Protein 3VIU (pdb70)

Nearest PDB structures (foldseek):
  3viu-assembly1_A  TM=1.001E+00  e=0.000E+00  Thermus thermophilus HB8
  2hs0-assembly1_A  TM=8.792E-01  e=9.821E-55  Thermotoga maritima
  2hru-assembly1_A  TM=8.783E-01  e=1.310E-54  Thermotoga maritima
  2hry-assembly1_A  TM=8.748E-01  e=1.241E-53  Thermotoga maritima
  2hs3-assembly1_A  TM=8.402E-01  e=7.885E-52  Thermotoga maritima

Organism: Thermus thermophilus (strain ATCC 27634 / DSM 579 / HB8) (NCBI:txid300852)

Foldseek 3Di:
DVVLVVLPHDPVQQVVLCVQFVHHADPLQSLLQNLLPCQQAVQAQPVQLVLFDFDFPFWPFFPQFLWTKGHFDPQKIKTAFKEWQWVVCLVFVQQSLLQLVQSRCQSSQAFHWAEKAKEWEEAALVDPVRLVNVLRNLNNNLVQCQLLQHAHQYYAYDHHHLCHQIIIIMMTMTMDGSVLDAGLEADAWWFKKKWFDAFEQAPCREDNNSSNLLLLSNVCSVVVFFRHGFFFQQPPSCGQLSSLVVHQFEKEFELVQGGHDDDDDDSSRRGGGHGTMITITDPPRPVVSQVSSVVSVIGMDGGMHTHRHQWYWYHYPHDTNDIGGSCSSNNGHHDDDAADADVVLQVQAPPDQDADDDDPLVLLLVLLLRLNNFDCVLSSVSTDNQDDDFWHWDPFAALWTWIDGPPAQKIKTKYFDFDLLQQQNQVLQRLVGALSRQLRQLFFQWHWRAKEKEWEKAACPHNNGVVSSSSNSNSSNVLCVLQVHGHRYYYHHYNSDDPPRMRRTDMIMTMTMDGNVLTAGADDDWQWFKKKWAALFAADASAPSSCVRVVDHGYHHADDDSNLSNLLSVLSNVCRVVPQFRYKFFAAGQGDQNRQLVCPSHQKEWAFEHADDGCRRRGHGHPSMMMTTGHPVSVVVSVVSCVVSVIDMGGTGIIGDQKHWYHYPVGIRIDGNVSSNVSRHPNVNVSNVD

CATH classification: 3.90.650.10 (+3 more: 3.30.1330.10, 3.30.1330.10, 3.90.650.10)

Sequence (690 aa):
EALAKEIGIPEGEYREIVQRLGREPNRVELLLFKVWSEHCAYKNSRPLLKALPKEGEAVLQGPGENAGVVRVGEGWAVAFKIESHNHPSAVEPFQGAATGVGGILRDISGARPIALLDSLRFGPPEEARSRYLLKGVVSGIAFYGNAIGVPTVGGDLYFHEGYRENPLVNACLGLLREEHLKRSRASLGRPIYYAGAKTGRDGIVGDPFLGKLLEATLEAIELDLVEGVQDGAAGLTSSLSELAHKSGLGVELHLDLVPTREEGTPEELLLSESQERVLVPKEGKEKALEEVFGRWGLDCVPVARTIPERVFRVLFRGEVVAEVPTEALAEAPTYVRVGREDPEVRRLRETPIPPLEADPQEVLRRLLASPNLASREAVYERYDHQVGTRTALLPGKGDAAVLWIKGTRLGVAAKVDQNPRYSRLHPRLGAHALAEACRNVSVVGAKPLAYTDGLNLGSPETPEGYHELAETIAGLKEASEALGVPVVSGNVSLYNESGGKRIPPTAVGVVGVLEVDKRAEGFRRPGEVLLLIGEERGELGASEVLYLLTGKEFGHPPRLDLGREKAVQEAIRDLIQRGLTRTAHDVAEGGLLLALAETFPYGVGATVEVREEGLEALFGEAPSRVLFTVEKTRLQEATLLLEERGLPYRVLGETGGKSLTVLTPGGVLEWSLEELLSAWKAPLREVLDG

Secondary structure (DSSP, 8-state):
-HHHHHHT--HHHHHHHHHHHTS---HHHHHHHH---HHHH-TTTHHHHTTS----TTEEE-BTBSSEEEEEETTEEEEE---B-HHHHHH-HHHHHHHHHHHHHHH---PEEEEEEEEEEES-TTSHHHHHHHHHHHHHHHHHHHHHT--EEEEEEEE-GGGSSS-EEE--EEEEEGGG---B---TT-EEEEESSPB-S------HHHHHH--HHHHHHHTT-EEEE---TTHHHHHHHHHHHHTTSEEEEEGGGS-BSS---HHHHHH---S---EEEPTT-HHHHHHHHHHTT--EEEEEEEESSSEEEEEETTEEEEEEEHHHHHS-----------HHHHHHHTSPPPP----HHHHHHHHHTSTTTS--HHHHTT----B-SSEEE--S--SSEEEEETTSSEEEEEEE---HHHHHH-HHHH--HHHHHHHHHHHTT-EEEEEEEEEE-S-SSSHHHHHHHHHHHHHHHHHHHHHT--EEEEEEE---EETTEEPPPB--EEEEEEETTS------STT-EEEEES-S--B-TT-HHHHHHHS---SPPPP--HHHHHHHHHHHHHHHHTTS-S-EEE--TTHHHHHHH--TTT---EEEE-S--SHHHHT-B-SS-EEEEE-GGGHHHHHHHHHHTT--EEEEEEE-SSEEEEEETTEEEEEEHHHHHHHHHHHHHHHH--

Structure (mmCIF, N/CA/C/O backbone):
data_3VIU
#
_entry.id   3VIU
#
_cell.length_a   94.899
_cell.length_b   94.563
_cell.length_c   158.780
_cell.angle_alpha   90.00
_cell.angle_beta   90.00
_cell.angle_gamma   90.00
#
_symmetry.space_group_name_H-M   'C 2 2 21'
#
loop_
_entity.id
_entity.type
_entity.pdbx_description
1 polymer 'Phosphoribosylformylglycinamidine synthase 2'
2 non-polymer "ADENOSINE-5'-DIPHOSPHATE"
3 non-polymer 'PHOSPHATE ION'
4 non-polymer 'MAGNESIUM ION'
5 non-polymer DI(HYDROXYETHYL)ETHER
6 water water
#
loop_
_atom_site.group_PDB
_atom_site.id
_atom_site.type_symbol
_atom_site.label_atom_id
_atom_site.label_alt_id
_atom_site.label_comp_id
_atom_site.label_asym_id
_atom_site.label_entity_id
_atom_site.label_seq_id
_atom_site.pdbx_PDB_ins_code
_atom_site.Cartn_x
_atom_site.Cartn_y
_atom_site.Cartn_z
_atom_site.occupancy
_atom_site.B_iso_or_equiv
_atom_site.auth_seq_id
_atom_site.auth_comp_id
_atom_site.auth_asym_id
_atom_site.auth_atom_id
_atom_site.pdbx_PDB_model_num
ATOM 9 N N . GLU A 1 2 ? 29.000 -37.723 -6.874 1.00 106.04 2 GLU A N 1
ATOM 10 C CA . GLU A 1 2 ? 28.155 -36.715 -6.252 1.00 104.19 2 GLU A CA 1
ATOM 11 C C . GLU A 1 2 ? 27.412 -37.330 -5.074 1.00 103.03 2 GLU A C 1
ATOM 12 O O . GLU A 1 2 ? 26.859 -36.619 -4.234 1.00 103.02 2 GLU A O 1
ATOM 18 N N . ALA A 1 3 ? 27.405 -38.658 -5.022 1.00 101.46 3 ALA A N 1
ATOM 19 C CA . ALA A 1 3 ? 26.731 -39.388 -3.956 1.00 99.91 3 ALA A CA 1
ATOM 20 C C . ALA A 1 3 ? 27.259 -38.979 -2.586 1.00 98.99 3 ALA A C 1
ATOM 21 O O . ALA A 1 3 ? 26.593 -38.255 -1.842 1.00 98.47 3 ALA A O 1
ATOM 23 N N . LEU A 1 4 ? 28.459 -39.448 -2.261 1.00 97.99 4 LEU A N 1
ATOM 24 C CA . LEU A 1 4 ? 29.087 -39.141 -0.981 1.00 96.86 4 LEU A CA 1
ATOM 25 C C . LEU A 1 4 ? 29.202 -37.630 -0.805 1.00 95.74 4 LEU A C 1
ATOM 26 O O . LEU A 1 4 ? 29.141 -37.119 0.314 1.00 96.00 4 LEU A O 1
ATOM 31 N N . ALA A 1 5 ? 29.362 -36.926 -1.922 1.00 93.93 5 ALA A N 1
ATOM 32 C CA . ALA A 1 5 ? 29.492 -35.471 -1.923 1.00 91.84 5 ALA A CA 1
ATOM 33 C C . ALA A 1 5 ? 28.380 -34.789 -1.133 1.00 90.09 5 ALA A C 1
ATOM 34 O O . ALA A 1 5 ? 28.633 -34.102 -0.143 1.00 89.48 5 ALA A O 1
ATOM 36 N N . LYS A 1 6 ? 27.146 -34.977 -1.585 1.00 88.02 6 LYS A N 1
ATOM 37 C CA . LYS A 1 6 ? 25.995 -34.380 -0.926 1.00 85.78 6 LYS A CA 1
ATOM 38 C C . LYS A 1 6 ? 25.621 -35.139 0.344 1.00 84.10 6 LYS A C 1
ATOM 39 O O . LYS A 1 6 ? 24.743 -34.710 1.096 1.00 83.51 6 LYS A O 1
ATOM 45 N N . GLU A 1 7 ? 26.294 -36.264 0.581 1.00 81.80 7 GLU A N 1
ATOM 46 C CA . GLU A 1 7 ? 26.039 -37.072 1.771 1.00 78.93 7 GLU A CA 1
ATOM 47 C C . GLU A 1 7 ? 26.805 -36.523 2.973 1.00 77.16 7 GLU A C 1
ATOM 48 O O . GLU A 1 7 ? 26.444 -36.786 4.123 1.00 76.70 7 GLU A O 1
ATOM 54 N N . ILE A 1 8 ? 27.862 -35.760 2.698 1.00 74.68 8 ILE A N 1
ATOM 55 C CA . ILE A 1 8 ? 28.679 -35.171 3.756 1.00 71.53 8 ILE A CA 1
ATOM 56 C C . ILE A 1 8 ? 28.263 -33.731 4.056 1.00 69.44 8 ILE A C 1
ATOM 57 O O . ILE A 1 8 ? 28.565 -33.202 5.126 1.00 69.10 8 ILE A O 1
ATOM 62 N N . GLY A 1 9 ? 27.572 -33.101 3.107 1.00 66.98 9 GLY A N 1
ATOM 63 C CA . GLY A 1 9 ? 27.121 -31.736 3.312 1.00 63.75 9 GLY A CA 1
ATOM 64 C C . GLY A 1 9 ? 27.498 -30.739 2.231 1.00 61.26 9 GLY A C 1
ATOM 65 O O . GLY A 1 9 ? 27.232 -29.545 2.374 1.00 60.55 9 GLY A O 1
ATOM 66 N N . ILE A 1 10 ? 28.108 -31.215 1.150 1.00 58.95 10 ILE A N 1
ATOM 67 C CA . ILE A 1 10 ? 28.511 -30.326 0.065 1.00 56.86 10 ILE A CA 1
ATOM 68 C C . ILE A 1 10 ? 27.450 -30.178 -1.019 1.00 55.08 10 ILE A C 1
ATOM 69 O O . ILE A 1 10 ? 27.134 -31.130 -1.736 1.00 55.34 10 ILE A O 1
ATOM 74 N N . PRO A 1 11 ? 26.893 -28.964 -1.153 1.00 53.03 11 PRO A N 1
ATOM 75 C CA . PRO A 1 11 ? 25.857 -28.603 -2.126 1.00 51.47 11 PRO A CA 1
ATOM 76 C C . PRO A 1 11 ? 26.195 -29.026 -3.555 1.00 49.64 11 PRO A C 1
ATOM 77 O O . PRO A 1 11 ? 27.352 -28.967 -3.974 1.00 48.20 11 PRO A O 1
ATOM 81 N N . GLU A 1 12 ? 25.175 -29.444 -4.297 1.00 48.29 12 GLU A N 1
ATOM 82 C CA . GLU A 1 12 ? 25.354 -29.878 -5.678 1.00 47.65 12 GLU A CA 1
ATOM 83 C C . GLU A 1 12 ? 26.069 -28.803 -6.488 1.00 46.36 12 GLU A C 1
ATOM 84 O O . GLU A 1 12 ? 27.009 -29.095 -7.233 1.00 45.39 12 GLU A O 1
ATOM 90 N N . GLY A 1 13 ? 25.614 -27.561 -6.338 1.00 44.75 13 GLY A N 1
ATOM 91 C CA . GLY A 1 13 ? 26.219 -26.456 -7.055 1.00 42.11 13 GLY A CA 1
ATOM 92 C C . GLY A 1 13 ? 27.679 -26.295 -6.682 1.00 41.28 13 GLY A C 1
ATOM 93 O O . GLY A 1 13 ? 28.532 -26.108 -7.547 1.00 40.95 13 GLY A O 1
ATOM 94 N N . GLU A 1 14 ? 27.969 -26.375 -5.388 1.00 40.32 14 GLU A N 1
ATOM 95 C CA . GLU A 1 14 ? 29.337 -26.238 -4.907 1.00 40.17 14 GLU A CA 1
ATOM 96 C C . GLU A 1 14 ? 30.220 -27.394 -5.350 1.00 40.08 14 GLU A C 1
ATOM 97 O O . GLU A 1 14 ? 31.396 -27.201 -5.652 1.00 39.89 14 GLU A O 1
ATOM 103 N N . TYR A 1 15 ? 29.652 -28.595 -5.387 1.00 40.87 15 TYR A N 1
ATOM 104 C CA . TYR A 1 15 ? 30.402 -29.774 -5.802 1.00 41.14 15 TYR A CA 1
ATOM 105 C C . TYR A 1 15 ? 30.744 -29.679 -7.279 1.00 41.55 15 TYR A C 1
ATOM 106 O O . TYR A 1 15 ? 31.844 -30.036 -7.696 1.00 41.28 15 TYR A O 1
ATOM 115 N N . ARG A 1 16 ? 29.797 -29.194 -8.070 1.00 42.72 16 ARG A N 1
ATOM 116 C CA . ARG A 1 16 ? 30.022 -29.059 -9.496 1.00 43.38 16 ARG A CA 1
ATOM 117 C C . ARG A 1 16 ? 31.154 -28.069 -9.745 1.00 42.69 16 ARG A C 1
ATOM 118 O O . ARG A 1 16 ? 31.933 -28.226 -10.687 1.00 41.73 16 ARG A O 1
ATOM 126 N N . GLU A 1 17 ? 31.249 -27.052 -8.893 1.00 42.11 17 GLU A N 1
ATOM 127 C CA . GLU A 1 17 ? 32.290 -26.048 -9.045 1.00 43.04 17 GLU A CA 1
ATOM 128 C C . GLU A 1 17 ? 33.652 -26.614 -8.661 1.00 42.20 17 GLU A C 1
ATOM 129 O O . GLU A 1 17 ? 34.679 -26.193 -9.188 1.00 42.13 17 GLU A O 1
ATOM 135 N N . ILE A 1 18 ? 33.654 -27.574 -7.744 1.00 41.10 18 ILE A N 1
ATOM 136 C CA . ILE A 1 18 ? 34.893 -28.197 -7.304 1.00 40.11 18 ILE A CA 1
ATOM 137 C C . ILE A 1 18 ? 35.473 -29.096 -8.389 1.00 40.75 18 ILE A C 1
ATOM 138 O O . ILE A 1 18 ? 36.690 -29.188 -8.533 1.00 40.90 18 ILE A O 1
ATOM 143 N N . VAL A 1 19 ? 34.609 -29.760 -9.154 1.00 40.95 19 VAL A N 1
ATOM 144 C CA . VAL A 1 19 ? 35.090 -30.642 -10.209 1.00 41.52 19 VAL A CA 1
ATOM 145 C C . VAL A 1 19 ? 35.649 -29.819 -11.365 1.00 43.81 19 VAL A C 1
ATOM 146 O O . VAL A 1 19 ? 36.527 -30.282 -12.097 1.00 44.24 19 VAL A O 1
ATOM 150 N N . GLN A 1 20 ? 35.152 -28.596 -11.523 1.00 45.04 20 GLN A N 1
ATOM 151 C CA . GLN A 1 20 ? 35.633 -27.736 -12.595 1.00 48.07 20 GLN A CA 1
ATOM 152 C C . GLN A 1 20 ? 36.867 -26.934 -12.181 1.00 48.49 20 GLN A C 1
ATOM 153 O O . GLN A 1 20 ? 37.505 -26.292 -13.010 1.00 49.76 20 GLN A O 1
ATOM 159 N N . ARG A 1 21 ? 37.207 -26.975 -10.897 1.00 48.41 21 ARG A N 1
ATOM 160 C CA . ARG A 1 21 ? 38.391 -26.278 -10.404 1.00 48.12 21 ARG A CA 1
ATOM 161 C C . ARG A 1 21 ? 39.539 -27.283 -10.381 1.00 47.69 21 ARG A C 1
ATOM 162 O O . ARG A 1 21 ? 40.708 -26.902 -10.421 1.00 48.30 21 ARG A O 1
ATOM 170 N N . LEU A 1 22 ? 39.196 -28.567 -10.300 1.00 45.70 22 LEU A N 1
ATOM 171 C CA . LEU A 1 22 ? 40.190 -29.636 -10.268 1.00 44.49 22 LEU A CA 1
ATOM 172 C C . LEU A 1 22 ? 40.338 -30.301 -11.633 1.00 44.38 22 LEU A C 1
ATOM 173 O O . LEU A 1 22 ? 41.288 -31.046 -11.864 1.00 44.34 22 LEU A O 1
ATOM 178 N N . GLY A 1 23 ? 39.394 -30.037 -12.532 1.00 44.43 23 GLY A N 1
ATOM 179 C CA . GLY A 1 23 ? 39.445 -30.652 -13.845 1.00 44.60 23 GLY A CA 1
ATOM 180 C C . GLY A 1 23 ? 39.244 -32.151 -13.708 1.00 44.56 23 GLY A C 1
ATOM 181 O O . GLY A 1 23 ? 39.568 -32.922 -14.612 1.00 43.98 23 GLY A O 1
ATOM 182 N N . ARG A 1 24 ? 38.713 -32.553 -12.556 1.00 44.56 24 ARG A N 1
ATOM 183 C CA . ARG A 1 24 ? 38.446 -33.954 -12.242 1.00 44.52 24 ARG A CA 1
ATOM 184 C C . ARG A 1 24 ? 37.669 -34.016 -10.928 1.00 44.77 24 ARG A C 1
ATOM 185 O O . ARG A 1 24 ? 37.484 -32.996 -10.262 1.00 45.51 24 ARG A O 1
ATOM 193 N N . GLU A 1 25 ? 37.216 -35.211 -10.558 1.00 44.11 25 GLU A N 1
ATOM 194 C CA . GLU A 1 25 ? 36.484 -35.390 -9.310 1.00 42.67 25 GLU A CA 1
ATOM 195 C C . GLU A 1 25 ? 37.447 -35.704 -8.173 1.00 39.99 25 GLU A C 1
ATOM 196 O O . GLU A 1 25 ? 38.360 -36.513 -8.323 1.00 39.89 25 GLU A O 1
ATOM 202 N N . PRO A 1 26 ? 37.246 -35.069 -7.013 1.00 37.20 26 PRO A N 1
ATOM 203 C CA . PRO A 1 26 ? 38.102 -35.281 -5.847 1.00 35.35 26 PRO A CA 1
ATOM 204 C C . PRO A 1 26 ? 37.865 -36.653 -5.235 1.00 34.36 26 PRO A C 1
ATOM 205 O O . PRO A 1 26 ? 36.752 -37.169 -5.296 1.00 33.83 26 PRO A O 1
ATOM 209 N N . ASN A 1 27 ? 38.902 -37.247 -4.650 1.00 33.39 27 ASN A N 1
ATOM 210 C CA . ASN A 1 27 ? 38.734 -38.545 -4.009 1.00 32.00 27 ASN A CA 1
ATOM 211 C C . ASN A 1 27 ? 38.025 -38.281 -2.688 1.00 32.10 27 ASN A C 1
ATOM 212 O O . ASN A 1 27 ? 37.636 -37.141 -2.413 1.00 33.31 27 ASN A O 1
ATOM 217 N N . ARG A 1 28 ? 37.849 -39.312 -1.869 1.00 31.28 28 ARG A N 1
ATOM 218 C CA . ARG A 1 28 ? 37.170 -39.134 -0.590 1.00 29.61 28 ARG A CA 1
ATOM 219 C C . ARG A 1 28 ? 37.854 -38.071 0.283 1.00 29.32 28 ARG A C 1
ATOM 220 O O . ARG A 1 28 ? 37.206 -37.141 0.765 1.00 28.18 28 ARG A O 1
ATOM 228 N N . VAL A 1 29 ? 39.162 -38.208 0.481 1.00 28.37 29 VAL A N 1
ATOM 229 C CA . VAL A 1 29 ? 39.912 -37.260 1.300 1.00 27.89 29 VAL A CA 1
ATOM 230 C C . VAL A 1 29 ? 39.738 -35.820 0.818 1.00 28.66 29 VAL A C 1
ATOM 231 O O . VAL A 1 29 ? 39.362 -34.938 1.593 1.00 27.47 29 VAL A O 1
ATOM 235 N N . GLU A 1 30 ? 40.015 -35.589 -0.462 1.00 28.57 30 GLU A N 1
ATOM 236 C CA . GLU A 1 30 ? 39.883 -34.260 -1.043 1.00 30.15 30 GLU A CA 1
ATOM 237 C C . GLU A 1 30 ? 38.476 -33.696 -0.833 1.00 30.18 30 GLU A C 1
ATOM 238 O O . GLU A 1 30 ? 38.305 -32.498 -0.578 1.00 29.73 30 GLU A O 1
ATOM 244 N N . LEU A 1 31 ? 37.470 -34.562 -0.927 1.00 29.33 31 LEU A N 1
ATOM 245 C CA . LEU A 1 31 ? 36.097 -34.125 -0.736 1.00 29.13 31 LEU A CA 1
ATOM 246 C C . LEU A 1 31 ? 35.946 -33.602 0.690 1.00 28.48 31 LEU A C 1
ATOM 247 O O . LEU A 1 31 ? 35.395 -32.522 0.914 1.00 28.29 31 LEU A O 1
ATOM 252 N N . LEU A 1 32 ? 36.442 -34.376 1.652 1.00 26.40 32 LEU A N 1
ATOM 253 C CA . LEU A 1 32 ? 36.366 -33.993 3.054 1.00 24.74 32 LEU A CA 1
ATOM 254 C C . LEU A 1 32 ? 37.080 -32.664 3.307 1.00 24.71 32 LEU A C 1
ATOM 255 O O . LEU A 1 32 ? 36.653 -31.879 4.153 1.00 24.58 32 LEU A O 1
ATOM 260 N N . LEU A 1 33 ? 38.155 -32.404 2.567 1.00 24.09 33 LEU A N 1
ATOM 261 C CA . LEU A 1 33 ? 38.888 -31.154 2.725 1.00 24.41 33 LEU A CA 1
ATOM 262 C C . LEU A 1 33 ? 38.008 -29.964 2.315 1.00 25.70 33 LEU A C 1
ATOM 263 O O . LEU A 1 33 ? 37.947 -28.945 3.016 1.00 25.79 33 LEU A O 1
ATOM 268 N N . PHE A 1 34 ? 37.328 -30.092 1.179 1.00 25.04 34 PHE A N 1
ATOM 269 C CA . PHE A 1 34 ? 36.463 -29.021 0.708 1.00 27.24 34 PHE A CA 1
ATOM 270 C C . PHE A 1 34 ? 35.278 -28.784 1.636 1.00 28.56 34 PHE A C 1
ATOM 271 O O . PHE A 1 34 ? 34.940 -27.641 1.936 1.00 28.31 34 PHE A O 1
ATOM 279 N N . LYS A 1 35 ? 34.650 -29.862 2.091 1.00 30.77 35 LYS A N 1
ATOM 280 C CA . LYS A 1 35 ? 33.509 -29.733 2.982 1.00 32.50 35 LYS A CA 1
ATOM 281 C C . LYS A 1 35 ? 33.847 -28.771 4.117 1.00 32.32 35 LYS A C 1
ATOM 282 O O . LYS A 1 35 ? 33.036 -27.920 4.480 1.00 33.79 35 LYS A O 1
ATOM 288 N N . VAL A 1 36 ? 35.056 -28.890 4.658 1.00 32.03 36 VAL A N 1
ATOM 289 C CA . VAL A 1 36 ? 35.484 -28.041 5.765 1.00 31.77 36 VAL A CA 1
ATOM 290 C C . VAL A 1 36 ? 36.019 -26.668 5.347 1.00 32.14 36 VAL A C 1
ATOM 291 O O . VAL A 1 36 ? 35.704 -25.660 5.980 1.00 32.67 36 VAL A O 1
ATOM 303 N N . TRP A 1 38 ? 35.257 -25.018 2.693 1.00 28.48 38 TRP A N 1
ATOM 304 C CA . TRP A 1 38 ? 34.198 -24.260 2.042 1.00 26.54 38 TRP A CA 1
ATOM 305 C C . TRP A 1 38 ? 32.988 -23.993 2.937 1.00 25.78 38 TRP A C 1
ATOM 306 O O . TRP A 1 38 ? 31.994 -23.418 2.493 1.00 25.55 38 TRP A O 1
ATOM 317 N N . SER A 1 39 ? 33.072 -24.416 4.195 1.00 24.91 39 SER A N 1
ATOM 318 C CA . SER A 1 39 ? 31.987 -24.196 5.149 1.00 25.64 39 SER A CA 1
ATOM 319 C C . SER A 1 39 ? 31.991 -22.704 5.494 1.00 24.80 39 SER A C 1
ATOM 320 O O . SER A 1 39 ? 33.029 -22.047 5.380 1.00 24.55 39 SER A O 1
ATOM 323 N N . GLU A 1 40 ? 30.851 -22.165 5.916 1.00 21.93 40 GLU A N 1
ATOM 324 C CA . GLU A 1 40 ? 30.794 -20.740 6.232 1.00 22.52 40 GLU A CA 1
ATOM 325 C C . GLU A 1 40 ? 31.848 -20.329 7.252 1.00 21.04 40 GLU A C 1
ATOM 326 O O . GLU A 1 40 ? 32.404 -19.238 7.166 1.00 19.68 40 GLU A O 1
ATOM 332 N N . HIS A 1 41 ? 32.121 -21.209 8.212 1.00 22.51 41 HIS A N 1
ATOM 333 C CA . HIS A 1 41 ? 33.101 -20.924 9.257 1.00 22.79 41 HIS A CA 1
ATOM 334 C C . HIS A 1 41 ? 34.440 -20.494 8.674 1.00 21.54 41 HIS A C 1
ATOM 335 O O . HIS A 1 41 ? 34.998 -19.474 9.072 1.00 21.85 41 HIS A O 1
ATOM 342 N N . CYS A 1 42 ? 34.943 -21.266 7.718 1.00 22.15 42 CYS A N 1
ATOM 343 C CA . CYS A 1 42 ? 36.228 -20.974 7.089 1.00 22.70 42 CYS A CA 1
ATOM 344 C C . CYS A 1 42 ? 36.174 -20.081 5.854 1.00 21.52 42 CYS A C 1
ATOM 345 O O . CYS A 1 42 ? 37.065 -19.264 5.636 1.00 23.02 42 CYS A O 1
ATOM 348 N N . ALA A 1 43 ? 35.128 -20.223 5.053 1.00 19.45 43 ALA A N 1
ATOM 349 C CA . ALA A 1 43 ? 35.029 -19.462 3.815 1.00 19.53 43 ALA A CA 1
ATOM 350 C C . ALA A 1 43 ? 34.315 -18.115 3.857 1.00 19.21 43 ALA A C 1
ATOM 351 O O . ALA A 1 43 ? 34.556 -17.279 2.981 1.00 17.78 43 ALA A O 1
ATOM 353 N N . TYR A 1 44 ? 33.443 -17.896 4.844 1.00 16.58 44 TYR A N 1
ATOM 354 C CA . TYR A 1 44 ? 32.726 -16.624 4.935 1.00 16.49 44 TYR A CA 1
ATOM 355 C C . TYR A 1 44 ? 31.972 -16.353 3.630 1.00 16.55 44 TYR A C 1
ATOM 356 O O . TYR A 1 44 ? 31.935 -15.227 3.146 1.00 18.24 44 TYR A O 1
ATOM 365 N N . LYS A 1 45 ? 31.370 -17.393 3.071 1.00 18.11 45 LYS A N 1
ATOM 366 C CA . LYS A 1 45 ? 30.657 -17.293 1.809 1.00 19.07 45 LYS A CA 1
ATOM 367 C C . LYS A 1 45 ? 29.555 -16.236 1.696 1.00 20.74 45 LYS A C 1
ATOM 368 O O . LYS A 1 45 ? 29.437 -15.578 0.667 1.00 22.93 45 LYS A O 1
ATOM 374 N N . ASN A 1 46 ? 28.761 -16.050 2.741 1.00 20.61 46 ASN A N 1
ATOM 375 C CA . ASN A 1 46 ? 27.688 -15.070 2.672 1.00 20.16 46 ASN A CA 1
ATOM 376 C C . ASN A 1 46 ? 28.022 -13.690 3.214 1.00 19.51 46 ASN A C 1
ATOM 377 O O . ASN A 1 46 ? 27.252 -12.749 3.018 1.00 20.75 46 ASN A O 1
ATOM 382 N N . SER A 1 47 ? 29.168 -13.559 3.872 1.00 18.15 47 SER A N 1
ATOM 383 C CA . SER A 1 47 ? 29.560 -12.282 4.462 1.00 17.75 47 SER A CA 1
ATOM 384 C C . SER A 1 47 ? 30.640 -11.504 3.726 1.00 17.81 47 SER A C 1
ATOM 385 O O . SER A 1 47 ? 30.689 -10.282 3.837 1.00 17.88 47 SER A O 1
ATOM 388 N N . ARG A 1 48 ? 31.504 -12.195 2.984 1.00 17.75 48 ARG A N 1
ATOM 389 C CA . ARG A 1 48 ? 32.577 -11.515 2.261 1.00 19.15 48 ARG A CA 1
ATOM 390 C C . ARG A 1 48 ? 32.110 -10.348 1.392 1.00 18.96 48 ARG A C 1
ATOM 391 O O . ARG A 1 48 ? 32.616 -9.239 1.527 1.00 20.91 48 ARG A O 1
ATOM 399 N N . PRO A 1 49 ? 31.124 -10.572 0.507 1.00 18.82 49 PRO A N 1
ATOM 400 C CA . PRO A 1 49 ? 30.630 -9.498 -0.361 1.00 18.51 49 PRO A CA 1
ATOM 401 C C . PRO A 1 49 ? 30.252 -8.215 0.383 1.00 20.03 49 PRO A C 1
ATOM 402 O O . PRO A 1 49 ? 30.398 -7.117 -0.154 1.00 20.67 49 PRO A O 1
ATOM 406 N N . LEU A 1 50 ? 29.759 -8.355 1.612 1.00 20.60 50 LEU A N 1
ATOM 407 C CA . LEU A 1 50 ? 29.345 -7.201 2.408 1.00 20.12 50 LEU A CA 1
ATOM 408 C C . LEU A 1 50 ? 30.488 -6.571 3.195 1.00 20.38 50 LEU A C 1
ATOM 409 O O . LEU A 1 50 ? 30.509 -5.356 3.408 1.00 21.25 50 LEU A O 1
ATOM 414 N N . LEU A 1 51 ? 31.438 -7.396 3.627 1.00 21.51 51 LEU A N 1
ATOM 415 C CA . LEU A 1 51 ? 32.572 -6.915 4.418 1.00 22.85 51 LEU A CA 1
ATOM 416 C C . LEU A 1 51 ? 33.543 -6.026 3.639 1.00 24.25 51 LEU A C 1
ATOM 417 O O . LEU A 1 51 ? 34.362 -5.326 4.231 1.00 23.64 51 LEU A O 1
ATOM 422 N N . LYS A 1 52 ? 33.448 -6.049 2.314 1.00 26.44 52 LYS A N 1
ATOM 423 C CA . LYS A 1 52 ? 34.321 -5.226 1.488 1.00 28.40 52 LYS A CA 1
ATOM 424 C C . LYS A 1 52 ? 34.055 -3.744 1.744 1.00 28.60 52 LYS A C 1
ATOM 425 O O . LYS A 1 52 ? 34.922 -2.905 1.522 1.00 29.37 52 LYS A O 1
ATOM 431 N N . ALA A 1 53 ? 32.859 -3.435 2.233 1.00 27.46 53 ALA A N 1
ATOM 432 C CA . ALA A 1 53 ? 32.460 -2.060 2.507 1.00 26.47 53 ALA A CA 1
ATOM 433 C C . ALA A 1 53 ? 33.123 -1.389 3.708 1.00 26.06 53 ALA A C 1
ATOM 434 O O . ALA A 1 53 ? 33.156 -0.161 3.780 1.00 26.94 53 ALA A O 1
ATOM 436 N N . LEU A 1 54 ? 33.643 -2.174 4.648 1.00 23.74 54 LEU A N 1
ATOM 437 C CA . LEU A 1 54 ? 34.278 -1.605 5.837 1.00 23.02 54 LEU A CA 1
ATOM 438 C C . LEU A 1 54 ? 35.608 -0.905 5.556 1.00 22.45 54 LEU A C 1
ATOM 439 O O . LEU A 1 54 ? 36.535 -1.509 5.030 1.00 24.61 54 LEU A O 1
ATOM 444 N N . PRO A 1 55 ? 35.711 0.392 5.898 1.00 22.34 55 PRO A N 1
ATOM 445 C CA . PRO A 1 55 ? 36.921 1.207 5.698 1.00 21.12 55 PRO A CA 1
ATOM 446 C C . PRO A 1 55 ? 38.131 0.606 6.434 1.00 21.44 55 PRO A C 1
ATOM 447 O O . PRO A 1 55 ? 38.014 0.248 7.598 1.00 19.10 55 PRO A O 1
ATOM 451 N N . LYS A 1 56 ? 39.285 0.523 5.766 1.00 23.03 56 LYS A N 1
ATOM 452 C CA . LYS A 1 56 ? 40.484 -0.065 6.374 1.00 26.06 56 LYS A CA 1
ATOM 453 C C . LYS A 1 56 ? 41.666 0.886 6.590 1.00 25.73 56 LYS A C 1
ATOM 454 O O . LYS A 1 56 ? 42.571 0.572 7.357 1.00 25.38 56 LYS A O 1
ATOM 460 N N . GLU A 1 57 ? 41.671 2.027 5.909 1.00 26.90 57 GLU A N 1
ATOM 461 C CA . GLU A 1 57 ? 42.774 2.981 6.028 1.00 28.22 57 GLU A CA 1
ATOM 462 C C . GLU A 1 57 ? 42.809 3.729 7.358 1.00 27.08 57 GLU A C 1
ATOM 463 O O . GLU A 1 57 ? 41.772 4.109 7.899 1.00 25.84 57 GLU A O 1
ATOM 469 N N . GLY A 1 58 ? 44.019 3.941 7.870 1.00 27.35 58 GLY A N 1
ATOM 470 C CA . GLY A 1 58 ? 44.205 4.641 9.132 1.00 25.75 58 GLY A CA 1
ATOM 471 C C . GLY A 1 58 ? 45.677 4.887 9.409 1.00 24.66 58 GLY A C 1
ATOM 472 O O . GLY A 1 58 ? 46.513 4.046 9.090 1.00 24.42 58 GLY A O 1
ATOM 473 N N . GLU A 1 59 ? 45.993 6.031 10.010 1.00 25.63 59 GLU A N 1
ATOM 474 C CA . GLU A 1 59 ? 47.376 6.403 10.311 1.00 27.04 59 GLU A CA 1
ATOM 475 C C . GLU A 1 59 ? 48.152 5.353 11.104 1.00 25.57 59 GLU A C 1
ATOM 476 O O . GLU A 1 59 ? 49.319 5.086 10.817 1.00 26.96 59 GLU A O 1
ATOM 482 N N . ALA A 1 60 ? 47.507 4.756 12.097 1.00 23.32 60 ALA A N 1
ATOM 483 C CA . ALA A 1 60 ? 48.168 3.769 12.943 1.00 20.35 60 ALA A CA 1
ATOM 484 C C . ALA A 1 60 ? 48.125 2.320 12.481 1.00 18.80 60 ALA A C 1
ATOM 485 O O . ALA A 1 60 ? 48.661 1.449 13.162 1.00 20.29 60 ALA A O 1
ATOM 487 N N . VAL A 1 61 ? 47.503 2.043 11.341 1.00 17.45 61 VAL A N 1
ATOM 488 C CA . VAL A 1 61 ? 47.414 0.659 10.872 1.00 15.47 61 VAL A CA 1
ATOM 489 C C . VAL A 1 61 ? 48.724 0.125 10.308 1.00 16.81 61 VAL A C 1
ATOM 490 O O . VAL A 1 61 ? 49.330 0.740 9.436 1.00 16.85 61 VAL A O 1
ATOM 494 N N . LEU A 1 62 ? 49.161 -1.025 10.812 1.00 18.21 62 LEU A N 1
ATOM 495 C CA . LEU A 1 62 ? 50.393 -1.651 10.329 1.00 19.84 62 LEU A CA 1
ATOM 496 C C . LEU A 1 62 ? 50.016 -2.930 9.603 1.00 21.29 62 LEU A C 1
ATOM 497 O O . LEU A 1 62 ? 50.726 -3.377 8.702 1.00 20.24 62 LEU A O 1
ATOM 502 N N . GLN A 1 63 ? 48.884 -3.503 10.012 1.00 23.65 63 GLN A N 1
ATOM 503 C CA . GLN A 1 63 ? 48.365 -4.742 9.441 1.00 24.50 63 GLN A CA 1
ATOM 504 C C . GLN A 1 63 ? 46.851 -4.807 9.608 1.00 24.49 63 GLN A C 1
ATOM 505 O O . GLN A 1 63 ? 46.346 -4.752 10.729 1.00 23.25 63 GLN A O 1
ATOM 511 N N . GLY A 1 64 ? 46.134 -4.924 8.493 1.00 25.14 64 GLY A N 1
ATOM 512 C CA . GLY A 1 64 ? 44.684 -5.000 8.538 1.00 24.87 64 GLY A CA 1
ATOM 513 C C . GLY A 1 64 ? 44.169 -6.408 8.281 1.00 26.37 64 GLY A C 1
ATOM 514 O O . GLY A 1 64 ? 44.915 -7.376 8.447 1.00 27.59 64 GLY A O 1
ATOM 515 N N . PRO A 1 65 ? 42.895 -6.564 7.878 1.00 26.48 65 PRO A N 1
ATOM 516 C CA . PRO A 1 65 ? 42.342 -7.894 7.615 1.00 27.10 65 PRO A CA 1
ATOM 517 C C . PRO A 1 65 ? 43.185 -8.653 6.594 1.00 27.99 65 PRO A C 1
ATOM 518 O O . PRO A 1 65 ? 43.656 -8.076 5.613 1.00 28.92 65 PRO A O 1
ATOM 522 N N . GLY A 1 66 ? 43.368 -9.947 6.830 1.00 29.24 66 GLY A N 1
ATOM 523 C CA . GLY A 1 66 ? 44.159 -10.763 5.930 1.00 29.70 66 GLY A CA 1
ATOM 524 C C . GLY A 1 66 ? 45.076 -11.678 6.717 1.00 29.26 66 GLY A C 1
ATOM 525 O O . GLY A 1 66 ? 45.310 -12.827 6.345 1.00 30.10 66 GLY A O 1
ATOM 526 N N . GLU A 1 67 ? 45.594 -11.159 7.821 1.00 28.84 67 GLU A N 1
ATOM 527 C CA . GLU A 1 67 ? 46.480 -11.922 8.681 1.00 27.73 67 GLU A CA 1
ATOM 528 C C . GLU A 1 67 ? 45.735 -12.390 9.923 1.00 27.12 67 GLU A C 1
ATOM 529 O O . GLU A 1 67 ? 44.612 -11.958 10.179 1.00 27.57 67 GLU A O 1
ATOM 535 N N . ASN A 1 68 ? 46.362 -13.268 10.695 1.00 26.06 68 ASN A N 1
ATOM 536 C CA . ASN A 1 68 ? 45.740 -13.809 11.900 1.00 25.75 68 ASN A CA 1
ATOM 537 C C . ASN A 1 68 ? 45.213 -12.779 12.899 1.00 23.91 68 ASN A C 1
ATOM 538 O O . ASN A 1 68 ? 44.433 -13.121 13.785 1.00 25.03 68 ASN A O 1
ATOM 543 N N . ALA A 1 69 ? 45.644 -11.529 12.769 1.00 21.02 69 ALA A N 1
ATOM 544 C CA . ALA A 1 69 ? 45.176 -10.474 13.657 1.00 18.82 69 ALA A CA 1
ATOM 545 C C . ALA A 1 69 ? 45.521 -9.105 13.095 1.00 19.38 69 ALA A C 1
ATOM 546 O O . ALA A 1 69 ? 46.338 -8.992 12.175 1.00 19.08 69 ALA A O 1
ATOM 548 N N . GLY A 1 70 ? 44.879 -8.073 13.646 1.00 17.79 70 GLY A N 1
ATOM 549 C CA . GLY A 1 70 ? 45.133 -6.711 13.223 1.00 16.67 70 GLY A CA 1
ATOM 550 C C . GLY A 1 70 ? 46.206 -6.110 14.114 1.00 17.98 70 GLY A C 1
ATOM 551 O O . GLY A 1 70 ? 46.292 -6.433 15.297 1.00 19.13 70 GLY A O 1
ATOM 552 N N . VAL A 1 71 ? 47.039 -5.244 13.549 1.00 17.38 71 VAL A N 1
ATOM 553 C CA . VAL A 1 71 ? 48.107 -4.622 14.312 1.00 15.91 71 VAL A CA 1
ATOM 554 C C . VAL A 1 71 ? 48.134 -3.131 14.058 1.00 16.25 71 VAL A C 1
ATOM 555 O O . VAL A 1 71 ? 48.039 -2.687 12.919 1.00 17.73 71 VAL A O 1
ATOM 559 N N . VAL A 1 72 ? 48.259 -2.361 15.130 1.00 16.02 72 VAL A N 1
ATOM 560 C CA . VAL A 1 72 ? 48.318 -0.913 15.023 1.00 15.46 72 VAL A CA 1
ATOM 561 C C . VAL A 1 72 ? 49.544 -0.413 15.768 1.00 16.60 72 VAL A C 1
ATOM 562 O O . VAL A 1 72 ? 50.043 -1.072 16.683 1.00 16.15 72 VAL A O 1
ATOM 566 N N . ARG A 1 73 ? 50.027 0.753 15.361 1.00 17.30 73 ARG A N 1
ATOM 567 C CA . ARG A 1 73 ? 51.192 1.374 15.979 1.00 19.05 73 ARG A CA 1
ATOM 568 C C . ARG A 1 73 ? 50.736 2.128 17.226 1.00 19.56 73 ARG A C 1
ATOM 569 O O . ARG A 1 73 ? 49.712 2.812 17.191 1.00 19.80 73 ARG A O 1
ATOM 577 N N . VAL A 1 74 ? 51.479 2.003 18.324 1.00 18.99 74 VAL A N 1
ATOM 578 C CA . VAL A 1 74 ? 51.106 2.700 19.549 1.00 19.86 74 VAL A CA 1
ATOM 579 C C . VAL A 1 74 ? 52.182 3.685 19.996 1.00 21.75 74 VAL A C 1
ATOM 580 O O . VAL A 1 74 ? 51.991 4.428 20.962 1.00 22.63 74 VAL A O 1
ATOM 584 N N . GLY A 1 75 ? 53.315 3.692 19.299 1.00 22.20 75 GLY A N 1
ATOM 585 C CA . GLY A 1 75 ? 54.370 4.632 19.641 1.00 23.54 75 GLY A CA 1
ATOM 586 C C . GLY A 1 75 ? 55.625 4.115 20.317 1.00 25.06 75 GLY A C 1
ATOM 587 O O . GLY A 1 75 ? 55.682 2.978 20.792 1.00 25.48 75 GLY A O 1
ATOM 588 N N . GLU A 1 76 ? 56.637 4.979 20.359 1.00 25.76 76 GLU A N 1
ATOM 589 C CA . GLU A 1 76 ? 57.922 4.665 20.958 1.00 26.59 76 GLU A CA 1
ATOM 590 C C . GLU A 1 76 ? 58.436 3.292 20.520 1.00 26.55 76 GLU A C 1
ATOM 591 O O . GLU A 1 76 ? 59.118 2.589 21.269 1.00 25.03 76 GLU A O 1
ATOM 597 N N . GLY A 1 77 ? 58.103 2.921 19.289 1.00 25.50 77 GLY A N 1
ATOM 598 C CA . GLY A 1 77 ? 58.557 1.651 18.757 1.00 25.20 77 GLY A CA 1
ATOM 599 C C . GLY A 1 77 ? 57.666 0.460 19.041 1.00 25.22 77 GLY A C 1
ATOM 600 O O . GLY A 1 77 ? 57.938 -0.634 18.545 1.00 27.41 77 GLY A O 1
ATOM 601 N N . TRP A 1 78 ? 56.612 0.648 19.832 1.00 22.62 78 TRP A N 1
ATOM 602 C CA . TRP A 1 78 ? 55.717 -0.463 20.139 1.00 21.84 78 TRP A CA 1
ATOM 603 C C . TRP A 1 78 ? 54.496 -0.544 19.237 1.00 21.97 78 TRP A C 1
ATOM 604 O O . TRP A 1 78 ? 54.035 0.457 18.692 1.00 22.55 78 TRP A O 1
ATOM 615 N N . ALA A 1 79 ? 53.976 -1.757 19.095 1.00 23.54 79 ALA A N 1
ATOM 616 C CA . ALA A 1 79 ? 52.790 -2.017 18.284 1.00 21.93 79 ALA A CA 1
ATOM 617 C C . ALA A 1 79 ? 51.874 -2.922 19.100 1.00 21.11 79 ALA A C 1
ATOM 618 O O . ALA A 1 79 ? 52.307 -3.543 20.077 1.00 21.21 79 ALA A O 1
ATOM 620 N N . VAL A 1 80 ? 50.607 -2.990 18.709 1.00 19.17 80 VAL A N 1
ATOM 621 C CA . VAL A 1 80 ? 49.650 -3.829 19.407 1.00 15.53 80 VAL A CA 1
ATOM 622 C C . VAL A 1 80 ? 48.815 -4.640 18.425 1.00 15.25 80 VAL A C 1
ATOM 623 O O . VAL A 1 80 ? 48.228 -4.097 17.486 1.00 14.62 80 VAL A O 1
ATOM 627 N N . ALA A 1 81 ? 48.786 -5.948 18.641 1.00 11.68 81 ALA A N 1
ATOM 628 C CA . ALA A 1 81 ? 48.007 -6.829 17.799 1.00 12.14 81 ALA A CA 1
ATOM 629 C C . ALA A 1 81 ? 46.767 -7.200 18.591 1.00 12.92 81 ALA A C 1
ATOM 630 O O . ALA A 1 81 ? 46.824 -7.347 19.811 1.00 14.97 81 ALA A O 1
ATOM 632 N N . PHE A 1 82 ? 45.636 -7.325 17.912 1.00 12.59 82 PHE A N 1
ATOM 633 C CA . PHE A 1 82 ? 44.422 -7.724 18.593 1.00 13.39 82 PHE A CA 1
ATOM 634 C C . PHE A 1 82 ? 43.395 -8.253 17.617 1.00 14.73 82 PHE A C 1
ATOM 635 O O . PHE A 1 82 ? 43.489 -8.039 16.410 1.00 13.09 82 PHE A O 1
ATOM 643 N N . LYS A 1 83 ? 42.415 -8.961 18.159 1.00 16.82 83 LYS A N 1
ATOM 644 C CA . LYS A 1 83 ? 41.365 -9.550 17.353 1.00 19.77 83 LYS A CA 1
ATOM 645 C C . LYS A 1 83 ? 40.340 -10.194 18.274 1.00 20.90 83 LYS A C 1
ATOM 646 O O . LYS A 1 83 ? 40.626 -10.476 19.442 1.00 21.39 83 LYS A O 1
ATOM 652 N N . ILE A 1 84 ? 39.146 -10.420 17.743 1.00 20.35 84 ILE A N 1
ATOM 653 C CA . ILE A 1 84 ? 38.084 -11.049 18.509 1.00 20.70 84 ILE A CA 1
ATOM 654 C C . ILE A 1 84 ? 37.578 -12.239 17.699 1.00 20.88 84 ILE A C 1
ATOM 655 O O . ILE A 1 84 ? 37.467 -12.167 16.474 1.00 22.34 84 ILE A O 1
ATOM 660 N N . GLU A 1 85 ? 37.310 -13.341 18.390 1.00 21.07 85 GLU A N 1
ATOM 661 C CA . GLU A 1 85 ? 36.842 -14.585 17.776 1.00 21.74 85 GLU A CA 1
ATOM 662 C C . GLU A 1 85 ? 35.583 -15.011 18.503 1.00 19.62 85 GLU A C 1
ATOM 663 O O . GLU A 1 85 ? 35.211 -14.417 19.503 1.00 22.06 85 GLU A O 1
ATOM 669 N N . SER A 1 86 ? 34.950 -16.067 18.013 1.00 20.44 86 SER A N 1
ATOM 670 C CA . SER A 1 86 ? 33.756 -16.602 18.652 1.00 19.98 86 SER A CA 1
ATOM 671 C C . SER A 1 86 ? 33.866 -18.133 18.776 1.00 21.33 86 SER A C 1
ATOM 672 O O . SER A 1 86 ? 34.567 -18.783 17.994 1.00 22.17 86 SER A O 1
ATOM 675 N N . HIS A 1 87 ? 33.194 -18.694 19.779 1.00 22.08 87 HIS A N 1
ATOM 676 C CA . HIS A 1 87 ? 33.165 -20.140 20.003 1.00 24.53 87 HIS A CA 1
ATOM 677 C C . HIS A 1 87 ? 31.773 -20.432 20.539 1.00 24.18 87 HIS A C 1
ATOM 678 O O . HIS A 1 87 ? 31.603 -21.069 21.584 1.00 23.81 87 HIS A O 1
ATOM 685 N N . ASN A 1 88 ? 30.779 -19.959 19.796 1.00 22.83 88 ASN A N 1
ATOM 686 C CA . ASN A 1 88 ? 29.387 -20.105 20.175 1.00 22.56 88 ASN A CA 1
ATOM 687 C C . ASN A 1 88 ? 28.867 -21.528 20.276 1.00 24.20 88 ASN A C 1
ATOM 688 O O . ASN A 1 88 ? 28.640 -22.025 21.381 1.00 25.32 88 ASN A O 1
ATOM 693 N N . HIS A 1 89 ? 28.675 -22.181 19.134 1.00 25.94 89 HIS A N 1
ATOM 694 C CA . HIS A 1 89 ? 28.144 -23.544 19.111 1.00 27.07 89 HIS A CA 1
ATOM 695 C C . HIS A 1 89 ? 28.857 -24.495 20.072 1.00 26.94 89 HIS A C 1
ATOM 696 O O . HIS A 1 89 ? 28.216 -25.248 20.801 1.00 26.26 89 HIS A O 1
ATOM 703 N N . PRO A 1 90 ? 30.195 -24.468 20.100 1.00 26.54 90 PRO A N 1
ATOM 704 C CA . PRO A 1 90 ? 30.888 -25.373 21.021 1.00 26.43 90 PRO A CA 1
ATOM 705 C C . PRO A 1 90 ? 30.648 -25.040 22.497 1.00 24.98 90 PRO A C 1
ATOM 706 O O . PRO A 1 90 ? 30.584 -25.941 23.336 1.00 25.31 90 PRO A O 1
ATOM 710 N N . SER A 1 91 ? 30.514 -23.757 22.820 1.00 23.14 91 SER A N 1
ATOM 711 C CA . SER A 1 91 ? 30.273 -23.375 24.211 1.00 21.32 91 SER A CA 1
ATOM 712 C C . SER A 1 91 ? 28.881 -23.819 24.621 1.00 20.26 91 SER A C 1
ATOM 713 O O . SER A 1 91 ? 28.620 -24.102 25.792 1.00 20.38 91 SER A O 1
ATOM 716 N N . ALA A 1 92 ? 27.995 -23.885 23.638 1.00 17.57 92 ALA A N 1
ATOM 717 C CA . ALA A 1 92 ? 26.632 -24.322 23.862 1.00 18.11 92 ALA A CA 1
ATOM 718 C C . ALA A 1 92 ? 26.574 -25.813 24.243 1.00 18.44 92 ALA A C 1
ATOM 719 O O . ALA A 1 92 ? 25.799 -26.203 25.119 1.00 18.26 92 ALA A O 1
ATOM 721 N N . VAL A 1 93 ? 27.391 -26.645 23.597 1.00 18.95 93 VAL A N 1
ATOM 722 C CA . VAL A 1 93 ? 27.358 -28.079 23.888 1.00 20.53 93 VAL A CA 1
ATOM 723 C C . VAL A 1 93 ? 28.106 -28.425 25.170 1.00 20.09 93 VAL A C 1
ATOM 724 O O . VAL A 1 93 ? 27.765 -29.390 25.854 1.00 22.26 93 VAL A O 1
ATOM 728 N N . GLU A 1 94 ? 29.116 -27.629 25.492 1.00 19.02 94 GLU A N 1
ATOM 729 C CA . GLU A 1 94 ? 29.911 -27.835 26.693 1.00 18.78 94 GLU A CA 1
ATOM 730 C C . GLU A 1 94 ? 30.592 -26.499 26.965 1.00 16.76 94 GLU A C 1
ATOM 731 O O . GLU A 1 94 ? 31.652 -26.209 26.424 1.00 14.85 94 GLU A O 1
ATOM 737 N N . PRO A 1 95 ? 29.974 -25.668 27.818 1.00 17.19 95 PRO A N 1
ATOM 738 C CA . PRO A 1 95 ? 30.461 -24.337 28.197 1.00 15.88 95 PRO A CA 1
ATOM 739 C C . PRO A 1 95 ? 31.881 -24.234 28.720 1.00 16.04 95 PRO A C 1
ATOM 740 O O . PRO A 1 95 ? 32.583 -23.267 28.418 1.00 15.09 95 PRO A O 1
ATOM 744 N N . PHE A 1 96 ? 32.317 -25.219 29.493 1.00 14.77 96 PHE A N 1
ATOM 745 C CA . PHE A 1 96 ? 33.661 -25.153 30.039 1.00 17.57 96 PHE A CA 1
ATOM 746 C C . PHE A 1 96 ? 34.741 -25.285 28.967 1.00 18.46 96 PHE A C 1
ATOM 747 O O . PHE A 1 96 ? 35.615 -24.432 28.858 1.00 21.06 96 PHE A O 1
ATOM 755 N N . GLN A 1 97 ? 34.688 -26.340 28.169 1.00 20.41 97 GLN A N 1
ATOM 756 C CA . GLN A 1 97 ? 35.698 -26.522 27.142 1.00 21.40 97 GLN A CA 1
ATOM 757 C C . GLN A 1 97 ? 35.540 -25.485 26.040 1.00 22.29 97 GLN A C 1
ATOM 758 O O . GLN A 1 97 ? 36.527 -24.974 25.511 1.00 22.61 97 GLN A O 1
ATOM 764 N N . GLY A 1 98 ? 34.297 -25.173 25.695 1.00 21.56 98 GLY A N 1
ATOM 765 C CA . GLY A 1 98 ? 34.057 -24.198 24.650 1.00 22.25 98 GLY A CA 1
ATOM 766 C C . GLY A 1 98 ? 34.747 -22.870 24.916 1.00 22.48 98 GLY A C 1
ATOM 767 O O . GLY A 1 98 ? 35.467 -22.352 24.061 1.00 23.34 98 GLY A O 1
ATOM 768 N N . ALA A 1 99 ? 34.531 -22.320 26.106 1.00 20.89 99 ALA A N 1
ATOM 769 C CA . ALA A 1 99 ? 35.125 -21.042 26.484 1.00 19.70 99 ALA A CA 1
ATOM 770 C C . ALA A 1 99 ? 36.647 -21.108 26.597 1.00 18.81 99 ALA A C 1
ATOM 771 O O . ALA A 1 99 ? 37.356 -20.244 26.081 1.00 18.56 99 ALA A O 1
ATOM 773 N N . ALA A 1 100 ? 37.144 -22.133 27.282 1.00 18.04 100 ALA A N 1
ATOM 774 C CA . ALA A 1 100 ? 38.581 -22.295 27.462 1.00 17.42 100 ALA A CA 1
ATOM 775 C C . ALA A 1 100 ? 39.285 -22.418 26.114 1.00 16.89 100 ALA A C 1
ATOM 776 O O . ALA A 1 100 ? 40.359 -21.856 25.904 1.00 14.90 100 ALA A O 1
ATOM 778 N N . THR A 1 101 ? 38.663 -23.159 25.207 1.00 16.59 101 THR A N 1
ATOM 779 C CA . THR A 1 101 ? 39.209 -23.371 23.885 1.00 16.65 101 THR A CA 1
ATOM 780 C C . THR A 1 101 ? 39.119 -22.097 23.067 1.00 17.13 101 THR A C 1
ATOM 781 O O . THR A 1 101 ? 39.949 -21.844 22.193 1.00 17.32 101 THR A O 1
ATOM 785 N N . GLY A 1 102 ? 38.112 -21.284 23.357 1.00 16.60 102 GLY A N 1
ATOM 786 C CA . GLY A 1 102 ? 37.982 -20.029 22.650 1.00 15.00 102 GLY A CA 1
ATOM 787 C C . GLY A 1 102 ? 39.165 -19.166 23.048 1.00 15.53 102 GLY A C 1
ATOM 788 O O . GLY A 1 102 ? 39.745 -18.471 22.217 1.00 16.15 102 GLY A O 1
ATOM 789 N N . VAL A 1 103 ? 39.540 -19.224 24.324 1.00 15.22 103 VAL A N 1
ATOM 790 C CA . VAL A 1 103 ? 40.664 -18.440 24.817 1.00 15.59 103 VAL A CA 1
ATOM 791 C C . VAL A 1 103 ? 42.001 -18.927 24.245 1.00 15.15 103 VAL A C 1
ATOM 792 O O . VAL A 1 103 ? 42.842 -18.120 23.839 1.00 15.64 103 VAL A O 1
ATOM 796 N N . GLY A 1 104 ? 42.195 -20.242 24.202 1.00 13.99 104 GLY A N 1
ATOM 797 C CA . GLY A 1 104 ? 43.429 -20.777 23.655 1.00 13.37 104 GLY A CA 1
ATOM 798 C C . GLY A 1 104 ? 43.637 -20.346 22.210 1.00 13.86 104 GLY A C 1
ATOM 799 O O . GLY A 1 104 ? 44.711 -19.872 21.842 1.00 13.35 104 GLY A O 1
ATOM 800 N N . GLY A 1 105 ? 42.597 -20.506 21.394 1.00 14.29 105 GLY A N 1
ATOM 801 C CA . GLY A 1 105 ? 42.666 -20.128 19.995 1.00 13.56 105 GLY A CA 1
ATOM 802 C C . GLY A 1 105 ? 42.975 -18.657 19.746 1.00 16.29 105 GLY A C 1
ATOM 803 O O . GLY A 1 105 ? 43.865 -18.333 18.952 1.00 16.33 105 GLY A O 1
ATOM 804 N N . ILE A 1 106 ? 42.252 -17.760 20.412 1.00 14.88 106 ILE A N 1
ATOM 805 C CA . ILE A 1 106 ? 42.480 -16.330 20.223 1.00 14.77 106 ILE A CA 1
ATOM 806 C C . ILE A 1 106 ? 43.922 -15.977 20.609 1.00 15.08 106 ILE A C 1
ATOM 807 O O . ILE A 1 106 ? 44.565 -15.140 19.972 1.00 14.57 106 ILE A O 1
ATOM 812 N N . LEU A 1 107 ? 44.428 -16.640 21.643 1.00 16.09 107 LEU A N 1
ATOM 813 C CA . LEU A 1 107 ? 45.787 -16.415 22.128 1.00 18.32 107 LEU A CA 1
ATOM 814 C C . LEU A 1 107 ? 46.819 -16.771 21.064 1.00 19.55 107 LEU A C 1
ATOM 815 O O . LEU A 1 107 ? 47.817 -16.064 20.889 1.00 18.45 107 LEU A O 1
ATOM 820 N N . ARG A 1 108 ? 46.576 -17.873 20.360 1.00 19.63 108 ARG A N 1
ATOM 821 C CA . ARG A 1 108 ? 47.487 -18.320 19.320 1.00 21.20 108 ARG A CA 1
ATOM 822 C C . ARG A 1 108 ? 47.497 -17.379 18.116 1.00 22.40 108 ARG A C 1
ATOM 823 O O . ARG A 1 108 ? 48.545 -17.165 17.509 1.00 21.79 108 ARG A O 1
ATOM 831 N N . ASP A 1 109 ? 46.341 -16.807 17.779 1.00 22.72 109 ASP A N 1
ATOM 832 C CA . ASP A 1 109 ? 46.270 -15.873 16.658 1.00 24.71 109 ASP A CA 1
ATOM 833 C C . ASP A 1 109 ? 47.131 -14.648 16.940 1.00 23.46 109 ASP A C 1
ATOM 834 O O . ASP A 1 109 ? 47.794 -14.125 16.051 1.00 23.77 109 ASP A O 1
ATOM 839 N N . ILE A 1 110 ? 47.100 -14.186 18.183 1.00 22.38 110 ILE A N 1
ATOM 840 C CA . ILE A 1 110 ? 47.869 -13.022 18.588 1.00 20.80 110 ILE A CA 1
ATOM 841 C C . ILE A 1 110 ? 49.358 -13.362 18.640 1.00 21.18 110 ILE A C 1
ATOM 842 O O . ILE A 1 110 ? 50.198 -12.555 18.250 1.00 20.92 110 ILE A O 1
ATOM 855 N N . SER A 1 112 ? 50.923 -15.617 16.859 1.00 20.25 112 SER A N 1
ATOM 856 C CA . SER A 1 112 ? 51.458 -15.810 15.522 1.00 21.99 112 SER A CA 1
ATOM 857 C C . SER A 1 112 ? 51.961 -14.513 14.905 1.00 22.31 112 SER A C 1
ATOM 858 O O . SER A 1 112 ? 52.802 -14.547 14.012 1.00 23.30 112 SER A O 1
ATOM 869 N N . GLY A 1 114 ? 53.642 -12.508 16.544 1.00 22.33 114 GLY A N 1
ATOM 870 C CA . GLY A 1 114 ? 54.865 -12.246 17.278 1.00 21.12 114 GLY A CA 1
ATOM 871 C C . GLY A 1 114 ? 54.611 -11.292 18.427 1.00 23.40 114 GLY A C 1
ATOM 872 O O . GLY A 1 114 ? 55.538 -10.687 18.973 1.00 23.64 114 GLY A O 1
ATOM 873 N N . ALA A 1 115 ? 53.340 -11.153 18.791 1.00 23.82 115 ALA A N 1
ATOM 874 C CA . ALA A 1 115 ? 52.939 -10.270 19.879 1.00 23.91 115 ALA A CA 1
ATOM 875 C C . ALA A 1 115 ? 52.650 -11.085 21.129 1.00 23.51 115 ALA A C 1
ATOM 876 O O . ALA A 1 115 ? 51.938 -12.088 21.079 1.00 23.08 115 ALA A O 1
ATOM 878 N N . ARG A 1 116 ? 53.220 -10.655 22.248 1.00 21.85 116 ARG A N 1
ATOM 879 C CA . ARG A 1 116 ? 53.002 -11.342 23.506 1.00 20.84 116 ARG A CA 1
ATOM 880 C C . ARG A 1 116 ? 51.663 -10.892 24.083 1.00 19.95 116 ARG A C 1
ATOM 881 O O . ARG A 1 116 ? 51.441 -9.702 24.310 1.00 20.88 116 ARG A O 1
ATOM 889 N N . PRO A 1 117 ? 50.743 -11.839 24.304 1.00 17.74 117 PRO A N 1
ATOM 890 C CA . PRO A 1 117 ? 49.415 -11.550 24.859 1.00 17.14 117 PRO A CA 1
ATOM 891 C C . PRO A 1 117 ? 49.496 -10.791 26.185 1.00 15.97 117 PRO A C 1
ATOM 892 O O . PRO A 1 117 ? 50.121 -11.261 27.126 1.00 16.33 117 PRO A O 1
ATOM 896 N N . ILE A 1 118 ? 48.861 -9.626 26.262 1.00 14.45 118 ILE A N 1
ATOM 897 C CA . ILE A 1 118 ? 48.900 -8.847 27.491 1.00 15.62 118 ILE A CA 1
ATOM 898 C C . ILE A 1 118 ? 47.527 -8.727 28.108 1.00 16.27 118 ILE A C 1
ATOM 899 O O . ILE A 1 118 ? 47.390 -8.282 29.251 1.00 16.76 118 ILE A O 1
ATOM 904 N N . ALA A 1 119 ? 46.503 -9.119 27.359 1.00 15.95 119 ALA A N 1
ATOM 905 C CA . ALA A 1 119 ? 45.158 -9.033 27.892 1.00 14.98 119 ALA A CA 1
ATOM 906 C C . ALA A 1 119 ? 44.097 -9.792 27.105 1.00 15.81 119 ALA A C 1
ATOM 907 O O . ALA A 1 119 ? 44.216 -9.994 25.893 1.00 14.19 119 ALA A O 1
ATOM 909 N N . LEU A 1 120 ? 43.060 -10.208 27.829 1.00 16.99 120 LEU A N 1
ATOM 910 C CA . LEU A 1 120 ? 41.909 -10.909 27.267 1.00 17.68 120 LEU A CA 1
ATOM 911 C C . LEU A 1 120 ? 40.640 -10.184 27.705 1.00 17.61 120 LEU A C 1
ATOM 912 O O . LEU A 1 120 ? 40.567 -9.671 28.818 1.00 19.03 120 LEU A O 1
ATOM 917 N N . LEU A 1 121 ? 39.662 -10.111 26.812 1.00 18.54 121 LEU A N 1
ATOM 918 C CA . LEU A 1 121 ? 38.378 -9.497 27.128 1.00 19.81 121 LEU A CA 1
ATOM 919 C C . LEU A 1 121 ? 37.322 -10.466 26.616 1.00 20.49 121 LEU A C 1
ATOM 920 O O . LEU A 1 121 ? 37.445 -10.995 25.513 1.00 20.81 121 LEU A O 1
ATOM 925 N N . ASP A 1 122 ? 36.298 -10.717 27.422 1.00 21.38 122 ASP A N 1
ATOM 926 C CA . ASP A 1 122 ? 35.243 -11.637 27.022 1.00 23.82 122 ASP A CA 1
ATOM 927 C C . ASP A 1 122 ? 33.928 -10.918 26.723 1.00 22.25 122 ASP A C 1
ATOM 928 O O . ASP A 1 122 ? 33.556 -9.968 27.407 1.00 23.77 122 ASP A O 1
ATOM 933 N N . SER A 1 123 ? 33.236 -11.373 25.687 1.00 19.81 123 SER A N 1
ATOM 934 C CA . SER A 1 123 ? 31.964 -10.788 25.301 1.00 17.51 123 SER A CA 1
ATOM 935 C C . SER A 1 123 ? 30.954 -11.928 25.383 1.00 16.97 123 SER A C 1
ATOM 936 O O . SER A 1 123 ? 30.946 -12.831 24.537 1.00 17.20 123 SER A O 1
ATOM 939 N N . LEU A 1 124 ? 30.101 -11.882 26.404 1.00 15.08 124 LEU A N 1
ATOM 940 C CA . LEU A 1 124 ? 29.129 -12.947 26.646 1.00 12.98 124 LEU A CA 1
ATOM 941 C C . LEU A 1 124 ? 27.641 -12.582 26.569 1.00 12.77 124 LEU A C 1
ATOM 942 O O . LEU A 1 124 ? 27.206 -11.522 27.025 1.00 11.21 124 LEU A O 1
ATOM 947 N N . ARG A 1 125 ? 26.870 -13.507 26.008 1.00 13.47 125 ARG A N 1
ATOM 948 C CA . ARG A 1 125 ? 25.430 -13.357 25.843 1.00 13.96 125 ARG A CA 1
ATOM 949 C C . ARG A 1 125 ? 24.731 -14.666 26.198 1.00 13.80 125 ARG A C 1
ATOM 950 O O . ARG A 1 125 ? 24.992 -15.694 25.587 1.00 15.00 125 ARG A O 1
ATOM 958 N N . PHE A 1 126 ? 23.847 -14.613 27.192 1.00 16.39 126 PHE A N 1
ATOM 959 C CA . PHE A 1 126 ? 23.076 -15.772 27.640 1.00 15.05 126 PHE A CA 1
ATOM 960 C C . PHE A 1 126 ? 21.619 -15.332 27.807 1.00 15.55 126 PHE A C 1
ATOM 961 O O . PHE A 1 126 ? 21.319 -14.132 27.773 1.00 14.59 126 PHE A O 1
ATOM 969 N N . GLY A 1 127 ? 20.723 -16.300 28.000 1.00 13.94 127 GLY A N 1
ATOM 970 C CA . GLY A 1 127 ? 19.321 -15.986 28.194 1.00 14.01 127 GLY A CA 1
ATOM 971 C C . GLY A 1 127 ? 19.144 -15.300 29.535 1.00 16.71 127 GLY A C 1
ATOM 972 O O . GLY A 1 127 ? 20.143 -15.000 30.185 1.00 16.48 127 GLY A O 1
ATOM 973 N N . PRO A 1 128 ? 17.900 -15.041 29.985 1.00 17.93 128 PRO A N 1
ATOM 974 C CA . PRO A 1 128 ? 17.611 -14.379 31.267 1.00 17.32 128 PRO A CA 1
ATOM 975 C C . PRO A 1 128 ? 18.307 -15.079 32.429 1.00 18.07 128 PRO A C 1
ATOM 976 O O . PRO A 1 128 ? 18.295 -16.301 32.521 1.00 19.26 128 PRO A O 1
ATOM 980 N N . PRO A 1 129 ? 18.902 -14.303 33.349 1.00 20.31 129 PRO A N 1
ATOM 981 C CA . PRO A 1 129 ? 19.636 -14.793 34.524 1.00 19.38 129 PRO A CA 1
ATOM 982 C C . PRO A 1 129 ? 18.874 -15.584 35.577 1.00 20.47 129 PRO A C 1
ATOM 983 O O . PRO A 1 129 ? 19.487 -16.108 36.503 1.00 23.50 129 PRO A O 1
ATOM 987 N N . GLU A 1 130 ? 17.554 -15.670 35.456 1.00 21.14 130 GLU A N 1
ATOM 988 C CA . GLU A 1 130 ? 16.762 -16.416 36.436 1.00 24.11 130 GLU A CA 1
ATOM 989 C C . GLU A 1 130 ? 16.604 -17.869 36.004 1.00 22.90 130 GLU A C 1
ATOM 990 O O . GLU A 1 130 ? 16.307 -18.738 36.819 1.00 24.73 130 GLU A O 1
ATOM 996 N N . GLU A 1 131 ? 16.799 -18.119 34.715 1.00 22.08 131 GLU A N 1
ATOM 997 C CA . GLU A 1 131 ? 16.679 -19.456 34.144 1.00 20.23 131 GLU A CA 1
ATOM 998 C C . GLU A 1 131 ? 17.885 -20.337 34.430 1.00 20.79 131 GLU A C 1
ATOM 999 O O . GLU A 1 131 ? 19.031 -19.917 34.272 1.00 21.45 131 GLU A O 1
ATOM 1005 N N . ALA A 1 132 ? 17.608 -21.569 34.841 1.00 21.09 132 ALA A N 1
ATOM 1006 C CA . ALA A 1 132 ? 18.642 -22.535 35.184 1.00 21.19 132 ALA A CA 1
ATOM 1007 C C . ALA A 1 132 ? 19.752 -22.681 34.157 1.00 20.19 132 ALA A C 1
ATOM 1008 O O . ALA A 1 132 ? 20.929 -22.647 34.513 1.00 21.44 132 ALA A O 1
ATOM 1010 N N . ARG A 1 133 ? 19.399 -22.848 32.889 1.00 19.72 133 ARG A N 1
ATOM 1011 C CA . ARG A 1 133 ? 20.438 -23.021 31.884 1.00 19.74 133 ARG A CA 1
ATOM 1012 C C . ARG A 1 133 ? 21.322 -21.793 31.776 1.00 19.22 133 ARG A C 1
ATOM 1013 O O . ARG A 1 133 ? 22.540 -21.913 31.668 1.00 18.79 133 ARG A O 1
ATOM 1021 N N . SER A 1 134 ? 20.724 -20.609 31.824 1.00 19.03 134 SER A N 1
ATOM 1022 C CA . SER A 1 134 ? 21.519 -19.394 31.734 1.00 20.83 134 SER A CA 1
ATOM 1023 C C . SER A 1 134 ? 22.585 -19.383 32.823 1.00 20.85 134 SER A C 1
ATOM 1024 O O . SER A 1 134 ? 23.741 -19.053 32.562 1.00 21.36 134 SER A O 1
ATOM 1027 N N . ARG A 1 135 ? 22.198 -19.747 34.042 1.00 21.92 135 ARG A N 1
ATOM 1028 C CA . ARG A 1 135 ? 23.150 -19.781 35.146 1.00 23.58 135 ARG A CA 1
ATOM 1029 C C . ARG A 1 135 ? 24.218 -20.827 34.866 1.00 21.91 135 ARG A C 1
ATOM 1030 O O . ARG A 1 135 ? 25.405 -20.596 35.087 1.00 22.07 135 ARG A O 1
ATOM 1038 N N . TYR A 1 136 ? 23.789 -21.984 34.379 1.00 20.88 136 TYR A N 1
ATOM 1039 C CA . TYR A 1 136 ? 24.720 -23.059 34.071 1.00 19.52 136 TYR A CA 1
ATOM 1040 C C . TYR A 1 136 ? 25.795 -22.601 33.072 1.00 18.38 136 TYR A C 1
ATOM 1041 O O . TYR A 1 136 ? 26.989 -22.720 33.335 1.00 19.84 136 TYR A O 1
ATOM 1050 N N . LEU A 1 137 ? 25.367 -22.079 31.929 1.00 16.69 137 LEU A N 1
ATOM 1051 C CA . LEU A 1 137 ? 26.302 -21.629 30.904 1.00 15.84 137 LEU A CA 1
ATOM 1052 C C . LEU A 1 137 ? 27.259 -20.559 31.416 1.00 15.24 137 LEU A C 1
ATOM 1053 O O . LEU A 1 137 ? 28.448 -20.583 31.104 1.00 12.57 137 LEU A O 1
ATOM 1058 N N . LEU A 1 138 ? 26.738 -19.626 32.207 1.00 16.17 138 LEU A N 1
ATOM 1059 C CA . LEU A 1 138 ? 27.548 -18.549 32.764 1.00 15.67 138 LEU A CA 1
ATOM 1060 C C . LEU A 1 138 ? 28.622 -19.155 33.667 1.00 16.35 138 LEU A C 1
ATOM 1061 O O . LEU A 1 138 ? 29.789 -18.773 33.600 1.00 16.63 138 LEU A O 1
ATOM 1066 N N . LYS A 1 139 ? 28.230 -20.101 34.514 1.00 15.35 139 LYS A N 1
ATOM 1067 C CA . LYS A 1 139 ? 29.193 -20.725 35.403 1.00 17.85 139 LYS A CA 1
ATOM 1068 C C . LYS A 1 139 ? 30.236 -21.454 34.569 1.00 17.84 139 LYS A C 1
ATOM 1069 O O . LYS A 1 139 ? 31.432 -21.313 34.806 1.00 19.33 139 LYS A O 1
ATOM 1075 N N . GLY A 1 140 ? 29.773 -22.210 33.576 1.00 16.09 140 GLY A N 1
ATOM 1076 C CA . GLY A 1 140 ? 30.675 -22.949 32.714 1.00 14.50 140 GLY A CA 1
ATOM 1077 C C . GLY A 1 140 ? 31.719 -22.129 31.963 1.00 15.25 140 GLY A C 1
ATOM 1078 O O . GLY A 1 140 ? 32.919 -22.390 32.105 1.00 14.91 140 GLY A O 1
ATOM 1079 N N . VAL A 1 141 ? 31.298 -21.137 31.178 1.00 14.42 141 VAL A N 1
ATOM 1080 C CA . VAL A 1 141 ? 32.277 -20.368 30.417 1.00 14.54 141 VAL A CA 1
ATOM 1081 C C . VAL A 1 141 ? 33.235 -19.551 31.274 1.00 15.22 141 VAL A C 1
ATOM 1082 O O . VAL A 1 141 ? 34.409 -19.466 30.941 1.00 15.57 141 VAL A O 1
ATOM 1086 N N . VAL A 1 142 ? 32.778 -18.952 32.371 1.00 17.10 142 VAL A N 1
ATOM 1087 C CA . VAL A 1 142 ? 33.730 -18.189 33.175 1.00 18.41 142 VAL A CA 1
ATOM 1088 C C . VAL A 1 142 ? 34.696 -19.140 33.900 1.00 19.44 142 VAL A C 1
ATOM 1089 O O . VAL A 1 142 ? 35.859 -18.803 34.108 1.00 21.47 142 VAL A O 1
ATOM 1093 N N . SER A 1 143 ? 34.224 -20.322 34.284 1.00 19.97 143 SER A N 1
ATOM 1094 C CA . SER A 1 143 ? 35.103 -21.297 34.932 1.00 20.95 143 SER A CA 1
ATOM 1095 C C . SER A 1 143 ? 36.183 -21.652 33.920 1.00 21.88 143 SER A C 1
ATOM 1096 O O . SER A 1 143 ? 37.372 -21.640 34.236 1.00 24.60 143 SER A O 1
ATOM 1099 N N . GLY A 1 144 ? 35.746 -21.974 32.702 1.00 20.69 144 GLY A N 1
ATOM 1100 C CA . GLY A 1 144 ? 36.661 -22.342 31.636 1.00 19.08 144 GLY A CA 1
ATOM 1101 C C . GLY A 1 144 ? 37.603 -21.225 31.227 1.00 18.52 144 GLY A C 1
ATOM 1102 O O . GLY A 1 144 ? 38.784 -21.464 30.968 1.00 18.00 144 GLY A O 1
ATOM 1103 N N . ILE A 1 145 ? 37.084 -20.004 31.163 1.00 17.95 145 ILE A N 1
ATOM 1104 C CA . ILE A 1 145 ? 37.895 -18.850 30.795 1.00 17.72 145 ILE A CA 1
ATOM 1105 C C . ILE A 1 145 ? 38.973 -18.623 31.852 1.00 18.29 145 ILE A C 1
ATOM 1106 O O . ILE A 1 145 ? 40.135 -18.382 31.530 1.00 18.07 145 ILE A O 1
ATOM 1111 N N . ALA A 1 146 ? 38.580 -18.704 33.117 1.00 20.95 146 ALA A N 1
ATOM 1112 C CA . ALA A 1 146 ? 39.516 -18.508 34.222 1.00 23.42 146 ALA A CA 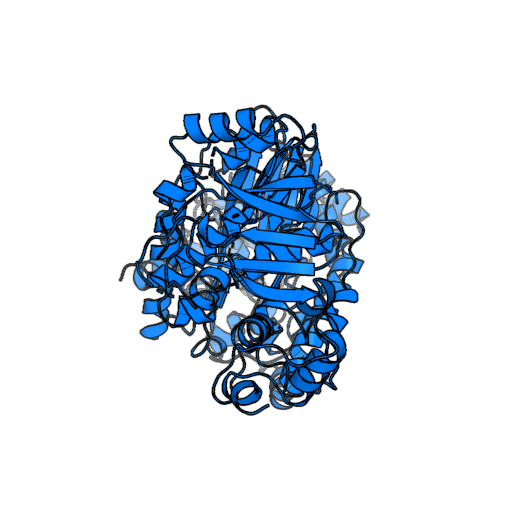1
ATOM 1113 C C . ALA A 1 146 ? 40.593 -19.589 34.202 1.00 23.38 146 ALA A C 1
ATOM 1114 O O . ALA A 1 146 ? 41.770 -19.313 34.449 1.00 24.47 146 ALA A O 1
ATOM 1116 N N . PHE A 1 147 ? 40.182 -20.817 33.909 1.00 22.27 147 PHE A N 1
ATOM 1117 C CA . PHE A 1 147 ? 41.109 -21.938 33.864 1.00 22.64 147 PHE A CA 1
ATOM 1118 C C . PHE A 1 147 ? 42.252 -21.738 32.881 1.00 21.72 147 PHE A C 1
ATOM 1119 O O . PHE A 1 147 ? 43.417 -21.876 33.240 1.00 23.69 147 PHE A O 1
ATOM 1127 N N . TYR A 1 148 ? 41.928 -21.409 31.640 1.00 20.23 148 TYR A N 1
ATOM 1128 C CA . TYR A 1 148 ? 42.972 -21.236 30.648 1.00 19.61 148 TYR A CA 1
ATOM 1129 C C . TYR A 1 148 ? 43.826 -20.007 30.893 1.00 18.43 148 TYR A C 1
ATOM 1130 O O . TYR A 1 148 ? 45.051 -20.094 30.933 1.00 16.70 148 TYR A O 1
ATOM 1139 N N . GLY A 1 149 ? 43.167 -18.868 31.059 1.00 19.28 149 GLY A N 1
ATOM 1140 C CA . GLY A 1 149 ? 43.869 -17.618 31.286 1.00 19.55 149 GLY A CA 1
ATOM 1141 C C . GLY A 1 149 ? 44.739 -17.588 32.522 1.00 20.88 149 GLY A C 1
ATOM 1142 O O . GLY A 1 149 ? 45.871 -17.113 32.470 1.00 21.89 149 GLY A O 1
ATOM 1143 N N . ASN A 1 150 ? 44.223 -18.081 33.640 1.00 21.42 150 ASN A N 1
ATOM 1144 C CA . ASN A 1 150 ? 45.004 -18.089 34.867 1.00 24.21 150 ASN A CA 1
ATOM 1145 C C . ASN A 1 150 ? 46.193 -19.029 34.753 1.00 24.66 150 ASN A C 1
ATOM 1146 O O . ASN A 1 150 ? 47.260 -18.763 35.311 1.00 25.20 150 ASN A O 1
ATOM 1151 N N . ALA A 1 151 ? 46.013 -20.124 34.023 1.00 23.26 151 ALA A N 1
ATOM 1152 C CA . ALA A 1 151 ? 47.085 -21.087 33.847 1.00 21.10 151 ALA A CA 1
ATOM 1153 C C . ALA A 1 151 ? 48.150 -20.600 32.866 1.00 20.35 151 ALA A C 1
ATOM 1154 O O . ALA A 1 151 ? 49.333 -20.880 33.057 1.00 20.51 151 ALA A O 1
ATOM 1156 N N . ILE A 1 152 ? 47.752 -19.867 31.827 1.00 18.00 152 ILE A N 1
ATOM 1157 C CA . ILE A 1 152 ? 48.734 -19.408 30.851 1.00 16.59 152 ILE A CA 1
ATOM 1158 C C . ILE A 1 152 ? 49.389 -18.076 31.192 1.00 15.43 152 ILE A C 1
ATOM 1159 O O . ILE A 1 152 ? 50.339 -17.673 30.538 1.00 14.71 152 ILE A O 1
ATOM 1164 N N . GLY A 1 153 ? 48.884 -17.396 32.217 1.00 15.44 153 GLY A N 1
ATOM 1165 C CA . GLY A 1 153 ? 49.478 -16.132 32.625 1.00 14.92 153 GLY A CA 1
ATOM 1166 C C . GLY A 1 153 ? 48.993 -14.868 31.939 1.00 16.10 153 GLY A C 1
ATOM 1167 O O . GLY A 1 153 ? 49.681 -13.851 31.971 1.00 18.39 153 GLY A O 1
ATOM 1168 N N . VAL A 1 154 ? 47.827 -14.922 31.304 1.00 14.68 154 VAL A N 1
ATOM 1169 C CA . VAL A 1 154 ? 47.279 -13.750 30.639 1.00 14.67 154 VAL A CA 1
ATOM 1170 C C . VAL A 1 154 ? 45.979 -13.383 31.336 1.00 15.67 154 VAL A C 1
ATOM 1171 O O . VAL A 1 154 ? 45.043 -14.179 31.382 1.00 17.71 154 VAL A O 1
ATOM 1175 N N . PRO A 1 155 ? 45.905 -12.170 31.895 1.00 15.98 155 PRO A N 1
ATOM 1176 C CA . PRO A 1 155 ? 44.699 -11.737 32.593 1.00 16.18 155 PRO A CA 1
ATOM 1177 C C . PRO A 1 155 ? 43.562 -11.355 31.674 1.00 19.08 155 PRO A C 1
ATOM 1178 O O . PRO A 1 155 ? 43.773 -10.903 30.547 1.00 21.19 155 PRO A O 1
ATOM 1182 N N . THR A 1 156 ? 42.352 -11.555 32.170 1.00 19.91 156 THR A N 1
ATOM 1183 C CA . THR A 1 156 ? 41.164 -11.156 31.451 1.00 22.39 156 THR A CA 1
ATOM 1184 C C . THR A 1 156 ? 40.875 -9.839 32.159 1.00 22.75 156 THR A C 1
ATOM 1185 O O . THR A 1 156 ? 40.462 -9.826 33.314 1.00 23.13 156 THR A O 1
ATOM 1189 N N . VAL A 1 157 ? 41.133 -8.734 31.469 1.00 23.93 157 VAL A N 1
ATOM 1190 C CA . VAL A 1 157 ? 40.975 -7.402 32.048 1.00 24.89 157 VAL A CA 1
ATOM 1191 C C . VAL A 1 157 ? 39.597 -6.755 31.980 1.00 25.65 157 VAL A C 1
ATOM 1192 O O . VAL A 1 157 ? 39.390 -5.663 32.517 1.00 25.22 157 VAL A O 1
ATOM 1196 N N . GLY A 1 158 ? 38.657 -7.411 31.318 1.00 25.25 158 GLY A N 1
ATOM 1197 C CA . GLY A 1 158 ? 37.333 -6.838 31.210 1.00 26.96 158 GLY A CA 1
ATOM 1198 C C . GLY A 1 158 ? 36.539 -7.521 30.124 1.00 27.95 158 GLY A C 1
ATOM 1199 O O . GLY A 1 158 ? 36.929 -8.588 29.637 1.00 28.62 158 GLY A O 1
ATOM 1200 N N . GLY A 1 159 ? 35.428 -6.909 29.736 1.00 27.16 159 GLY A N 1
ATOM 1201 C CA . GLY A 1 159 ? 34.600 -7.498 28.707 1.00 27.93 159 GLY A CA 1
ATOM 1202 C C . GLY A 1 159 ? 33.187 -6.970 28.764 1.00 28.50 159 GLY A C 1
ATOM 1203 O O . GLY A 1 159 ? 32.953 -5.879 29.275 1.00 29.69 159 GLY A O 1
ATOM 1204 N N . ASP A 1 160 ? 32.240 -7.759 28.269 1.00 28.73 160 ASP A N 1
ATOM 1205 C CA . ASP A 1 160 ? 30.842 -7.350 28.221 1.00 27.21 160 ASP A CA 1
ATOM 1206 C C . ASP A 1 160 ? 29.915 -8.543 28.424 1.00 26.00 160 ASP A C 1
ATOM 1207 O O . ASP A 1 160 ? 29.958 -9.503 27.663 1.00 25.94 160 ASP A O 1
ATOM 1212 N N . LEU A 1 161 ? 29.083 -8.470 29.460 1.00 24.81 161 LEU A N 1
ATOM 1213 C CA . LEU A 1 161 ? 28.136 -9.535 29.795 1.00 22.25 161 LEU A CA 1
ATOM 1214 C C . LEU A 1 161 ? 26.703 -9.017 29.761 1.00 20.90 161 LEU A C 1
ATOM 1215 O O . LEU A 1 161 ? 26.399 -7.979 30.347 1.00 21.92 161 LEU A O 1
ATOM 1220 N N . TYR A 1 162 ? 25.827 -9.736 29.069 1.00 18.86 162 TYR A N 1
ATOM 1221 C CA . TYR A 1 162 ? 24.434 -9.331 28.976 1.00 18.70 162 TYR A CA 1
ATOM 1222 C C . TYR A 1 162 ? 23.496 -10.528 28.907 1.00 20.00 162 TYR A C 1
ATOM 1223 O O . TYR A 1 162 ? 23.783 -11.521 28.229 1.00 19.95 162 TYR A O 1
ATOM 1232 N N . PHE A 1 163 ? 22.382 -10.445 29.628 1.00 19.63 163 PHE A N 1
ATOM 1233 C CA . PHE A 1 163 ? 21.412 -11.529 29.632 1.00 20.01 163 PHE A CA 1
ATOM 1234 C C . PHE A 1 163 ? 20.206 -11.094 28.809 1.00 20.97 163 PHE A C 1
ATOM 1235 O O . PHE A 1 163 ? 19.690 -9.988 28.993 1.00 20.32 163 PHE A O 1
ATOM 1243 N N . HIS A 1 164 ? 19.754 -11.962 27.904 1.00 19.55 164 HIS A N 1
ATOM 1244 C CA . HIS A 1 164 ? 18.636 -11.609 27.043 1.00 18.53 164 HIS A CA 1
ATOM 1245 C C . HIS A 1 164 ? 17.881 -12.811 26.470 1.00 18.56 164 HIS A C 1
ATOM 1246 O O . HIS A 1 164 ? 18.456 -13.863 26.177 1.00 18.69 164 HIS A O 1
ATOM 1253 N N . GLU A 1 165 ? 16.579 -12.610 26.318 1.00 18.71 165 GLU A N 1
ATOM 1254 C CA . GLU A 1 165 ? 15.633 -13.587 25.795 1.00 19.66 165 GLU A CA 1
ATOM 1255 C C . GLU A 1 165 ? 16.062 -14.190 24.461 1.00 18.49 165 GLU A C 1
ATOM 1256 O O . GLU A 1 165 ? 15.935 -15.397 24.251 1.00 16.85 165 GLU A O 1
ATOM 1262 N N . GLY A 1 166 ? 16.580 -13.351 23.570 1.00 16.22 166 GLY A N 1
ATOM 1263 C CA . GLY A 1 166 ? 16.992 -13.828 22.262 1.00 15.84 166 GLY A CA 1
ATOM 1264 C C . GLY A 1 166 ? 18.189 -14.767 22.223 1.00 17.24 166 GLY A C 1
ATOM 1265 O O . GLY A 1 166 ? 18.521 -15.310 21.167 1.00 18.98 166 GLY A O 1
ATOM 1266 N N . TYR A 1 167 ? 18.834 -14.977 23.363 1.00 15.90 167 TYR A N 1
ATOM 1267 C CA . TYR A 1 167 ? 20.006 -15.834 23.412 1.00 14.79 167 TYR A CA 1
ATOM 1268 C C . TYR A 1 167 ? 19.739 -17.150 24.124 1.00 15.78 167 TYR A C 1
ATOM 1269 O O . TYR A 1 167 ? 20.655 -17.953 24.309 1.00 16.99 167 TYR A O 1
ATOM 1278 N N . ARG A 1 168 ? 18.493 -17.368 24.527 1.00 16.62 168 ARG A N 1
ATOM 1279 C CA . ARG A 1 168 ? 18.125 -18.598 25.226 1.00 19.02 168 ARG A CA 1
ATOM 1280 C C . ARG A 1 168 ? 18.635 -19.847 24.490 1.00 19.04 168 ARG A C 1
ATOM 1281 O O . ARG A 1 168 ? 19.310 -20.679 25.088 1.00 18.45 168 ARG A O 1
ATOM 1289 N N . GLU A 1 169 ? 18.324 -19.967 23.201 1.00 19.28 169 GLU A N 1
ATOM 1290 C CA . GLU A 1 169 ? 18.750 -21.126 22.407 1.00 21.72 169 GLU A CA 1
ATOM 1291 C C . GLU A 1 169 ? 20.178 -21.094 21.904 1.00 20.51 169 GLU A C 1
ATOM 1292 O O . GLU A 1 169 ? 20.835 -22.129 21.819 1.00 21.89 169 GLU A O 1
ATOM 1298 N N . ASN A 1 170 ? 20.663 -19.915 21.551 1.00 20.04 170 ASN A N 1
ATOM 1299 C CA . ASN A 1 170 ? 22.022 -19.810 21.047 1.00 18.50 170 ASN A CA 1
ATOM 1300 C C . ASN A 1 170 ? 22.838 -18.792 21.830 1.00 17.44 170 ASN A C 1
ATOM 1301 O O . ASN A 1 170 ? 22.815 -17.602 21.525 1.00 17.51 170 ASN A O 1
ATOM 1306 N N . PRO A 1 171 ? 23.566 -19.246 22.863 1.00 15.05 171 PRO A N 1
ATOM 1307 C CA . PRO A 1 171 ? 24.368 -18.301 23.636 1.00 15.02 171 PRO A CA 1
ATOM 1308 C C . PRO A 1 171 ? 25.581 -17.855 22.817 1.00 15.34 171 PRO A C 1
ATOM 1309 O O . PRO A 1 171 ? 25.923 -18.472 21.801 1.00 16.07 171 PRO A O 1
ATOM 1313 N N . LEU A 1 172 ? 26.226 -16.780 23.246 1.00 12.89 172 LEU A N 1
ATOM 1314 C CA . LEU A 1 172 ? 27.392 -16.301 22.530 1.00 12.02 172 LEU A CA 1
ATOM 1315 C C . LEU A 1 172 ? 28.593 -16.194 23.446 1.00 11.69 172 LEU A C 1
ATOM 1316 O O . LEU A 1 172 ? 28.485 -15.754 24.589 1.00 12.76 172 LEU A O 1
ATOM 1321 N N . VAL A 1 173 ? 29.740 -16.609 22.934 1.00 11.21 173 VAL A N 1
ATOM 1322 C CA . VAL A 1 173 ? 30.978 -16.524 23.682 1.00 11.36 173 VAL A CA 1
ATOM 1323 C C . VAL A 1 173 ? 32.069 -16.080 22.720 1.00 13.43 173 VAL A C 1
ATOM 1324 O O . VAL A 1 173 ? 32.528 -16.856 21.877 1.00 13.69 173 VAL A O 1
ATOM 1328 N N . ASN A 1 174 ? 32.455 -14.815 22.828 1.00 14.01 174 ASN A N 1
ATOM 1329 C CA . ASN A 1 174 ? 33.503 -14.257 21.981 1.00 15.56 174 ASN A CA 1
ATOM 1330 C C . ASN A 1 174 ? 34.663 -13.830 22.875 1.00 16.87 174 ASN A C 1
ATOM 1331 O O . ASN A 1 174 ? 34.455 -13.283 23.963 1.00 18.03 174 ASN A O 1
ATOM 1336 N N . ALA A 1 175 ? 35.885 -14.086 22.432 1.00 16.20 175 ALA A N 1
ATOM 1337 C CA . ALA A 1 175 ? 37.042 -13.699 23.222 1.00 17.41 175 ALA A CA 1
ATOM 1338 C C . ALA A 1 175 ? 37.949 -12.782 22.418 1.00 18.85 175 ALA A C 1
ATOM 1339 O O . ALA A 1 175 ? 38.290 -13.065 21.268 1.00 20.97 175 ALA A O 1
ATOM 1349 N N . CYS A 1 177 ? 41.637 -10.637 22.283 1.00 18.34 177 CYS A N 1
ATOM 1350 C CA . CYS A 1 177 ? 42.968 -10.679 22.854 1.00 17.01 177 CYS A CA 1
ATOM 1351 C C . CYS A 1 177 ? 43.873 -9.530 22.399 1.00 17.32 177 CYS A C 1
ATOM 1352 O O . CYS A 1 177 ? 43.855 -9.128 21.242 1.00 16.32 177 CYS A O 1
ATOM 1355 N N . LEU A 1 178 ? 44.658 -9.005 23.336 1.00 17.54 178 LEU A N 1
ATOM 1356 C CA . LEU A 1 178 ? 45.598 -7.924 23.063 1.00 17.35 178 LEU A CA 1
ATOM 1357 C C . LEU A 1 178 ? 47.024 -8.427 23.267 1.00 19.45 178 LEU A C 1
ATOM 1358 O O . LEU A 1 178 ? 47.320 -9.086 24.268 1.00 20.97 178 LEU A O 1
ATOM 1363 N N . GLY A 1 179 ? 47.905 -8.117 22.320 1.00 20.16 179 GLY A N 1
ATOM 1364 C CA . GLY A 1 179 ? 49.289 -8.530 22.438 1.00 20.40 179 GLY A CA 1
ATOM 1365 C C . GLY A 1 179 ? 50.207 -7.402 22.014 1.00 22.15 179 GLY A C 1
ATOM 1366 O O . GLY A 1 179 ? 49.855 -6.617 21.125 1.00 22.48 179 GLY A O 1
ATOM 1367 N N . LEU A 1 180 ? 51.372 -7.287 22.648 1.00 22.45 180 LEU A N 1
ATOM 1368 C CA . LEU A 1 180 ? 52.294 -6.232 22.260 1.00 22.96 180 LEU A CA 1
ATOM 1369 C C . LEU A 1 180 ? 53.581 -6.802 21.711 1.00 22.35 180 LEU A C 1
ATOM 1370 O O . LEU A 1 180 ? 53.962 -7.937 22.006 1.00 22.95 180 LEU A O 1
ATOM 1375 N N . LEU A 1 181 ? 54.245 -5.999 20.896 1.00 22.23 181 LEU A N 1
ATOM 1376 C CA . LEU A 1 181 ? 55.493 -6.399 20.283 1.00 22.47 181 LEU A CA 1
ATOM 1377 C C . LEU A 1 181 ? 56.229 -5.173 19.783 1.00 22.79 181 LEU A C 1
ATOM 1378 O O . LEU A 1 181 ? 55.679 -4.069 19.733 1.00 22.40 181 LEU A O 1
ATOM 1383 N N . ARG A 1 182 ? 57.486 -5.379 19.421 1.00 23.99 182 ARG A N 1
ATOM 1384 C CA . ARG A 1 182 ? 58.311 -4.321 18.881 1.00 24.96 182 ARG A CA 1
ATOM 1385 C C . ARG A 1 182 ? 57.972 -4.358 17.403 1.00 26.46 182 ARG A C 1
ATOM 1386 O O . ARG A 1 182 ? 57.986 -5.423 16.796 1.00 27.22 182 ARG A O 1
ATOM 1394 N N . GLU A 1 183 ? 57.640 -3.205 16.837 1.00 28.87 183 GLU A N 1
ATOM 1395 C CA . GLU A 1 183 ? 57.269 -3.118 15.430 1.00 31.91 183 GLU A CA 1
ATOM 1396 C C . GLU A 1 183 ? 58.240 -3.907 14.547 1.00 34.17 183 GLU A C 1
ATOM 1397 O O . GLU A 1 183 ? 57.833 -4.677 13.672 1.00 33.46 183 GLU A O 1
ATOM 1403 N N . GLU A 1 184 ? 59.525 -3.709 14.803 1.00 37.19 184 GLU A N 1
ATOM 1404 C CA . GLU A 1 184 ? 60.599 -4.366 14.067 1.00 40.70 184 GLU A CA 1
ATOM 1405 C C . GLU A 1 184 ? 60.424 -5.881 13.937 1.00 41.42 184 GLU A C 1
ATOM 1406 O O . GLU A 1 184 ? 61.026 -6.503 13.063 1.00 42.04 184 GLU A O 1
ATOM 1412 N N . HIS A 1 185 ? 59.601 -6.468 14.804 1.00 41.45 185 HIS A N 1
ATOM 1413 C CA . HIS A 1 185 ? 59.372 -7.912 14.807 1.00 41.38 185 HIS A CA 1
ATOM 1414 C C . HIS A 1 185 ? 58.047 -8.339 14.203 1.00 42.46 185 HIS A C 1
ATOM 1415 O O . HIS A 1 185 ? 57.669 -9.506 14.315 1.00 41.30 185 HIS A O 1
ATOM 1422 N N . LEU A 1 186 ? 57.335 -7.415 13.572 1.00 43.24 186 LEU A N 1
ATOM 1423 C CA . LEU A 1 186 ? 56.043 -7.756 12.993 1.00 45.77 186 LEU A CA 1
ATOM 1424 C C . LEU A 1 186 ? 56.109 -8.861 11.940 1.00 48.20 186 LEU A C 1
ATOM 1425 O O . LEU A 1 186 ? 56.601 -8.648 10.830 1.00 48.37 186 LEU A O 1
ATOM 1430 N N . LYS A 1 187 ? 55.605 -10.041 12.299 1.00 50.68 187 LYS A N 1
ATOM 1431 C CA . LYS A 1 187 ? 55.596 -11.183 11.388 1.00 53.70 187 LYS A CA 1
ATOM 1432 C C . LYS A 1 187 ? 54.176 -11.584 10.981 1.00 54.32 187 LYS A C 1
ATOM 1433 O O . LYS A 1 187 ? 53.206 -11.294 11.682 1.00 54.35 187 LYS A O 1
ATOM 1439 N N . ARG A 1 188 ? 54.069 -12.259 9.842 1.00 55.98 188 ARG A N 1
ATOM 1440 C CA . ARG A 1 188 ? 52.783 -12.703 9.315 1.00 56.77 188 ARG A CA 1
ATOM 1441 C C . ARG A 1 188 ? 52.818 -14.184 8.925 1.00 56.19 188 ARG A C 1
ATOM 1442 O O . ARG A 1 188 ? 53.585 -14.970 9.482 1.00 56.64 188 ARG A O 1
ATOM 1450 N N . SER A 1 189 ? 51.981 -14.558 7.965 1.00 54.94 189 SER A N 1
ATOM 1451 C CA . SER A 1 189 ? 51.909 -15.938 7.506 1.00 52.78 189 SER A CA 1
ATOM 1452 C C . SER A 1 189 ? 52.501 -16.052 6.102 1.00 50.60 189 SER A C 1
ATOM 1453 O O . SER A 1 189 ? 51.780 -16.292 5.132 1.00 49.85 189 SER A O 1
ATOM 1456 N N . ARG A 1 190 ? 53.815 -15.871 6.001 1.00 47.02 190 ARG A N 1
ATOM 1457 C CA . ARG A 1 190 ? 54.499 -15.958 4.720 1.00 44.20 190 ARG A CA 1
ATOM 1458 C C . ARG A 1 190 ? 55.597 -17.013 4.719 1.00 42.61 190 ARG A C 1
ATOM 1459 O O . ARG A 1 190 ? 56.161 -17.346 5.762 1.00 43.64 190 ARG A O 1
ATOM 1467 N N . ALA A 1 191 ? 55.894 -17.535 3.536 1.00 38.70 191 ALA A N 1
ATOM 1468 C CA . ALA A 1 191 ? 56.922 -18.552 3.375 1.00 35.86 191 ALA A CA 1
ATOM 1469 C C . ALA A 1 191 ? 57.558 -18.411 1.998 1.00 33.42 191 ALA A C 1
ATOM 1470 O O . ALA A 1 191 ? 56.865 -18.164 1.012 1.00 33.16 191 ALA A O 1
ATOM 1472 N N . SER A 1 192 ? 58.876 -18.558 1.928 1.00 31.42 192 SER A N 1
ATOM 1473 C CA . SER A 1 192 ? 59.580 -18.450 0.652 1.00 29.88 192 SER A CA 1
ATOM 1474 C C . SER A 1 192 ? 59.736 -19.830 0.034 1.00 28.39 192 SER A C 1
ATOM 1475 O O . SER A 1 192 ? 59.522 -20.849 0.690 1.00 26.48 192 SER A O 1
ATOM 1478 N N . LEU A 1 193 ? 60.106 -19.868 -1.235 1.00 28.23 193 LEU A N 1
ATOM 1479 C CA . LEU A 1 193 ? 60.255 -21.144 -1.907 1.00 29.95 193 LEU A CA 1
ATOM 1480 C C . LEU A 1 193 ? 61.449 -21.942 -1.406 1.00 30.02 193 LEU A C 1
ATOM 1481 O O . LEU A 1 193 ? 62.504 -21.382 -1.129 1.00 32.17 193 LEU A O 1
ATOM 1486 N N . GLY A 1 194 ? 61.268 -23.252 -1.276 1.00 30.31 194 GLY A N 1
ATOM 1487 C CA . GLY A 1 194 ? 62.349 -24.117 -0.829 1.00 28.29 194 GLY A CA 1
ATOM 1488 C C . GLY A 1 194 ? 62.590 -24.175 0.665 1.00 27.19 194 GLY A C 1
ATOM 1489 O O . GLY A 1 194 ? 63.675 -24.536 1.109 1.00 26.13 194 GLY A O 1
ATOM 1490 N N . ARG A 1 195 ? 61.573 -23.842 1.447 1.00 27.19 195 ARG A N 1
ATOM 1491 C CA . ARG A 1 195 ? 61.703 -23.843 2.897 1.00 25.78 195 ARG A CA 1
ATOM 1492 C C . ARG A 1 195 ? 60.973 -25.005 3.552 1.00 24.64 195 ARG A C 1
ATOM 1493 O O . ARG A 1 195 ? 59.959 -25.483 3.049 1.00 26.47 195 ARG A O 1
ATOM 1501 N N . PRO A 1 196 ? 61.501 -25.500 4.672 1.00 23.56 196 PRO A N 1
ATOM 1502 C CA . PRO A 1 196 ? 60.815 -26.602 5.344 1.00 23.04 196 PRO A CA 1
ATOM 1503 C C . PRO A 1 196 ? 59.785 -25.946 6.273 1.00 23.53 196 PRO A C 1
ATOM 1504 O O . PRO A 1 196 ? 59.929 -24.774 6.628 1.00 22.58 196 PRO A O 1
ATOM 1508 N N . ILE A 1 197 ? 58.747 -26.681 6.652 1.00 23.37 197 ILE A N 1
ATOM 1509 C CA . ILE A 1 197 ? 57.720 -26.140 7.543 1.00 24.10 197 ILE A CA 1
ATOM 1510 C C . ILE A 1 197 ? 57.712 -26.959 8.834 1.00 24.41 197 ILE A C 1
ATOM 1511 O O . ILE A 1 197 ? 57.476 -28.172 8.807 1.00 22.06 197 ILE A O 1
ATOM 1516 N N . TYR A 1 198 ? 57.964 -26.301 9.962 1.00 23.56 198 TYR A N 1
ATOM 1517 C CA . TYR A 1 198 ? 57.990 -27.002 11.238 1.00 22.81 198 TYR A CA 1
ATOM 1518 C C . TYR A 1 198 ? 56.653 -27.048 11.969 1.00 22.07 198 TYR A C 1
ATOM 1519 O O . TYR A 1 198 ? 55.797 -26.175 11.807 1.00 22.53 198 TYR A O 1
ATOM 1528 N N . TYR A 1 199 ? 56.503 -28.094 12.774 1.00 21.74 199 TYR A N 1
ATOM 1529 C CA . TYR A 1 199 ? 55.313 -28.360 13.568 1.00 20.81 199 TYR A CA 1
ATOM 1530 C C . TYR A 1 199 ? 55.766 -28.443 15.016 1.00 21.95 199 TYR A C 1
ATOM 1531 O O . TYR A 1 199 ? 56.716 -29.167 15.325 1.00 22.80 199 TYR A O 1
ATOM 1540 N N . ALA A 1 200 ? 55.088 -27.710 15.895 1.00 20.14 200 ALA A N 1
ATOM 1541 C CA . ALA A 1 200 ? 55.417 -27.715 17.316 1.00 19.39 200 ALA A CA 1
ATOM 1542 C C . ALA A 1 200 ? 54.158 -27.684 18.172 1.00 17.58 200 ALA A C 1
ATOM 1543 O O . ALA A 1 200 ? 53.127 -27.181 17.745 1.00 17.30 200 ALA A O 1
ATOM 1545 N N . GLY A 1 201 ? 54.254 -28.220 19.382 1.00 17.51 201 GLY A N 1
ATOM 1546 C CA . GLY A 1 201 ? 53.108 -28.246 20.276 1.00 19.11 201 GLY A CA 1
ATOM 1547 C C . GLY A 1 201 ? 52.588 -29.649 20.539 1.00 19.24 201 GLY A C 1
ATOM 1548 O O . GLY A 1 201 ? 53.327 -30.617 20.431 1.00 19.23 201 GLY A O 1
ATOM 1549 N N . ALA A 1 202 ? 51.312 -29.756 20.887 1.00 20.24 202 ALA A N 1
ATOM 1550 C CA . ALA A 1 202 ? 50.693 -31.046 21.164 1.00 21.46 202 ALA A CA 1
ATOM 1551 C C . ALA A 1 202 ? 50.707 -31.940 19.926 1.00 22.63 202 ALA A C 1
ATOM 1552 O O . ALA A 1 202 ? 50.880 -31.464 18.803 1.00 22.25 202 ALA A O 1
ATOM 1554 N N . LYS A 1 203 ? 50.526 -33.239 20.135 1.00 22.83 203 LYS A N 1
ATOM 1555 C CA . LYS A 1 203 ? 50.497 -34.170 19.024 1.00 25.02 203 LYS A CA 1
ATOM 1556 C C . LYS A 1 203 ? 49.065 -34.234 18.486 1.00 24.15 203 LYS A C 1
ATOM 1557 O O . LYS A 1 203 ? 48.108 -34.037 19.229 1.00 24.68 203 LYS A O 1
ATOM 1563 N N . THR A 1 204 ? 48.926 -34.482 17.188 1.00 22.33 204 THR A N 1
ATOM 1564 C CA . THR A 1 204 ? 47.613 -34.540 16.552 1.00 20.95 204 THR A CA 1
ATOM 1565 C C . THR A 1 204 ? 46.809 -35.784 16.900 1.00 21.20 204 THR A C 1
ATOM 1566 O O . THR A 1 204 ? 47.264 -36.911 16.680 1.00 18.93 204 THR A O 1
ATOM 1570 N N . GLY A 1 205 ? 45.609 -35.562 17.433 1.00 20.47 205 GLY A N 1
ATOM 1571 C CA . GLY A 1 205 ? 44.725 -36.657 17.790 1.00 22.15 205 GLY A CA 1
ATOM 1572 C C . GLY A 1 205 ? 43.393 -36.556 17.061 1.00 24.33 205 GLY A C 1
ATOM 1573 O O . GLY A 1 205 ? 43.225 -35.729 16.164 1.00 24.00 205 GLY A O 1
ATOM 1574 N N . ARG A 1 206 ? 42.439 -37.403 17.431 1.00 25.68 206 ARG A N 1
ATOM 1575 C CA . ARG A 1 206 ? 41.126 -37.374 16.799 1.00 27.10 206 ARG A CA 1
ATOM 1576 C C . ARG A 1 206 ? 40.236 -36.414 17.569 1.00 27.38 206 ARG A C 1
ATOM 1577 O O . ARG A 1 206 ? 39.308 -36.823 18.259 1.00 28.84 206 ARG A O 1
ATOM 1585 N N . ASP A 1 207 ? 40.544 -35.126 17.438 1.00 28.63 207 ASP A N 1
ATOM 1586 C CA . ASP A 1 207 ? 39.819 -34.057 18.120 1.00 27.98 207 ASP A CA 1
ATOM 1587 C C . ASP A 1 207 ? 38.994 -33.203 17.159 1.00 27.98 207 ASP A C 1
ATOM 1588 O O . ASP A 1 207 ? 39.476 -32.802 16.098 1.00 25.48 207 ASP A O 1
ATOM 1593 N N . GLY A 1 208 ? 37.753 -32.930 17.554 1.00 27.94 208 GLY A N 1
ATOM 1594 C CA . GLY A 1 208 ? 36.847 -32.119 16.759 1.00 31.09 208 GLY A CA 1
ATOM 1595 C C . GLY A 1 208 ? 36.935 -32.260 15.249 1.00 32.70 208 GLY A C 1
ATOM 1596 O O . GLY A 1 208 ? 37.107 -31.264 14.539 1.00 31.85 208 GLY A O 1
ATOM 1597 N N . ILE A 1 209 ? 36.814 -33.488 14.754 1.00 33.89 209 ILE A N 1
ATOM 1598 C CA . ILE A 1 209 ? 36.879 -33.731 13.317 1.00 36.70 209 ILE A CA 1
ATOM 1599 C C . ILE A 1 209 ? 35.477 -33.681 12.705 1.00 38.32 209 ILE A C 1
ATOM 1600 O O . ILE A 1 209 ? 34.616 -34.512 13.016 1.00 40.76 209 ILE A O 1
ATOM 1605 N N . VAL A 1 232 ? 39.083 -30.288 24.909 1.00 32.58 232 VAL A N 1
ATOM 1606 C CA . VAL A 1 232 ? 39.821 -29.804 26.074 1.00 34.18 232 VAL A CA 1
ATOM 1607 C C . VAL A 1 232 ? 41.140 -29.162 25.661 1.00 33.95 232 VAL A C 1
ATOM 1608 O O . VAL A 1 232 ? 41.809 -29.640 24.748 1.00 35.88 232 VAL A O 1
ATOM 1612 N N . GLY A 1 233 ? 41.515 -28.080 26.332 1.00 31.00 233 GLY A N 1
ATOM 1613 C CA . GLY A 1 233 ? 42.762 -27.416 26.000 1.00 29.21 233 GLY A CA 1
ATOM 1614 C C . GLY A 1 233 ? 43.758 -27.525 27.135 1.00 27.28 233 GLY A C 1
ATOM 1615 O O . GLY A 1 233 ? 43.366 -27.630 28.294 1.00 28.71 233 GLY A O 1
ATOM 1616 N N . ASP A 1 234 ? 45.045 -27.509 26.809 1.00 25.83 234 ASP A N 1
ATOM 1617 C CA . ASP A 1 234 ? 46.102 -27.604 27.816 1.00 24.77 234 ASP A CA 1
ATOM 1618 C C . ASP A 1 234 ? 46.890 -26.300 27.857 1.00 23.64 234 ASP A C 1
ATOM 1619 O O . ASP A 1 234 ? 47.827 -26.104 27.087 1.00 23.30 234 ASP A O 1
ATOM 1624 N N . PRO A 1 235 ? 46.521 -25.393 28.773 1.00 24.32 235 PRO A N 1
ATOM 1625 C CA . PRO A 1 235 ? 47.165 -24.083 28.947 1.00 23.71 235 PRO A CA 1
ATOM 1626 C C . PRO A 1 235 ? 48.605 -24.164 29.437 1.00 24.07 235 PRO A C 1
ATOM 1627 O O . PRO A 1 235 ? 49.434 -23.297 29.139 1.00 24.18 235 PRO A O 1
ATOM 1631 N N . PHE A 1 236 ? 48.900 -25.208 30.195 1.00 23.52 236 PHE A N 1
ATOM 1632 C CA . PHE A 1 236 ? 50.243 -25.397 30.709 1.00 24.39 236 PHE A CA 1
ATOM 1633 C C . PHE A 1 236 ? 51.209 -25.564 29.544 1.00 23.60 236 PHE A C 1
ATOM 1634 O O . PHE A 1 236 ? 52.296 -24.983 29.545 1.00 22.10 236 PHE A O 1
ATOM 1642 N N . LEU A 1 237 ? 50.795 -26.342 28.545 1.00 23.36 237 LEU A N 1
ATOM 1643 C CA . LEU A 1 237 ? 51.597 -26.553 27.347 1.00 20.77 237 LEU A CA 1
ATOM 1644 C C . LEU A 1 237 ? 51.512 -25.281 26.510 1.00 20.95 237 LEU A C 1
ATOM 1645 O O . LEU A 1 237 ? 52.432 -24.946 25.758 1.00 20.26 237 LEU A O 1
ATOM 1650 N N . GLY A 1 238 ? 50.399 -24.569 26.660 1.00 20.03 238 GLY A N 1
ATOM 1651 C CA . GLY A 1 238 ? 50.203 -23.335 25.923 1.00 21.48 238 GLY A CA 1
ATOM 1652 C C . GLY A 1 238 ? 51.253 -22.307 26.286 1.00 21.70 238 GLY A C 1
ATOM 1653 O O . GLY A 1 238 ? 51.771 -21.605 25.417 1.00 21.64 238 GLY A O 1
ATOM 1654 N N . LYS A 1 239 ? 51.567 -22.221 27.577 1.00 23.46 239 LYS A N 1
ATOM 1655 C CA . LYS A 1 239 ? 52.574 -21.284 28.076 1.00 22.23 239 LYS A CA 1
ATOM 1656 C C . LYS A 1 239 ? 53.918 -21.579 27.407 1.00 21.16 239 LYS A C 1
ATOM 1657 O O . LYS A 1 239 ? 54.607 -20.673 26.938 1.00 18.58 239 LYS A O 1
ATOM 1663 N N . LEU A 1 240 ? 54.281 -22.857 27.367 1.00 21.72 240 LEU A N 1
ATOM 1664 C CA . LEU A 1 240 ? 55.535 -23.280 26.747 1.00 21.47 240 LEU A CA 1
ATOM 1665 C C . LEU A 1 240 ? 55.539 -22.932 25.262 1.00 20.48 240 LEU A C 1
ATOM 1666 O O . LEU A 1 240 ? 56.528 -22.421 24.729 1.00 18.68 240 LEU A O 1
ATOM 1671 N N . LEU A 1 241 ? 54.415 -23.204 24.608 1.00 20.32 241 LEU A N 1
ATOM 1672 C CA . LEU A 1 241 ? 54.266 -22.939 23.182 1.00 22.34 241 LEU A CA 1
ATOM 1673 C C . LEU A 1 241 ? 54.434 -21.458 22.892 1.00 21.72 241 LEU A C 1
ATOM 1674 O O . LEU A 1 241 ? 55.147 -21.069 21.970 1.00 22.55 241 LEU A O 1
ATOM 1687 N N . GLU A 1 243 ? 55.941 -19.004 24.750 1.00 22.99 243 GLU A N 1
ATOM 1688 C CA . GLU A 1 243 ? 57.303 -18.507 24.959 1.00 22.08 243 GLU A CA 1
ATOM 1689 C C . GLU A 1 243 ? 58.232 -18.835 23.795 1.00 21.20 243 GLU A C 1
ATOM 1690 O O . GLU A 1 243 ? 58.974 -17.978 23.316 1.00 20.46 243 GLU A O 1
ATOM 1696 N N . ALA A 1 244 ? 58.186 -20.082 23.344 1.00 21.41 244 ALA A N 1
ATOM 1697 C CA . ALA A 1 244 ? 59.033 -20.527 22.248 1.00 21.00 244 ALA A CA 1
ATOM 1698 C C . ALA A 1 244 ? 58.754 -19.754 20.970 1.00 21.07 244 ALA A C 1
ATOM 1699 O O . ALA A 1 244 ? 59.679 -19.253 20.320 1.00 21.13 244 ALA A O 1
ATOM 1701 N N . THR A 1 245 ? 57.479 -19.661 20.609 1.00 19.25 245 THR A N 1
ATOM 1702 C CA . THR A 1 245 ? 57.099 -18.954 19.396 1.00 17.99 245 THR A CA 1
ATOM 1703 C C . THR A 1 245 ? 57.538 -17.503 19.483 1.00 19.16 245 THR A C 1
ATOM 1704 O O . THR A 1 245 ? 58.143 -16.975 18.548 1.00 18.74 245 THR A O 1
ATOM 1708 N N . LEU A 1 246 ? 57.244 -16.864 20.615 1.00 20.80 246 LEU A N 1
ATOM 1709 C CA . LEU A 1 246 ? 57.618 -15.472 20.818 1.00 22.19 246 LEU A CA 1
ATOM 1710 C C . LEU A 1 246 ? 59.131 -15.293 20.776 1.00 23.33 246 LEU A C 1
ATOM 1711 O O . LEU A 1 246 ? 59.628 -14.352 20.162 1.00 24.23 246 LEU A O 1
ATOM 1716 N N . GLU A 1 247 ? 59.873 -16.187 21.424 1.00 24.01 247 GLU A N 1
ATOM 1717 C CA . GLU A 1 247 ? 61.321 -16.053 21.408 1.00 24.59 247 GLU A CA 1
ATOM 1718 C C . GLU A 1 247 ? 61.810 -16.274 19.988 1.00 25.76 247 GLU A C 1
ATOM 1719 O O . GLU A 1 247 ? 62.599 -15.490 19.461 1.00 25.45 247 GLU A O 1
ATOM 1725 N N . ALA A 1 248 ? 61.323 -17.340 19.365 1.00 25.69 248 ALA A N 1
ATOM 1726 C CA . ALA A 1 248 ? 61.706 -17.649 18.000 1.00 26.49 248 ALA A CA 1
ATOM 1727 C C . ALA A 1 248 ? 61.574 -16.406 17.109 1.00 26.74 248 ALA A C 1
ATOM 1728 O O . ALA A 1 248 ? 62.493 -16.069 16.363 1.00 28.09 248 ALA A O 1
ATOM 1730 N N . ILE A 1 249 ? 60.442 -15.718 17.185 1.00 26.51 249 ILE A N 1
ATOM 1731 C CA . ILE A 1 249 ? 60.274 -14.540 16.351 1.00 28.68 249 ILE A CA 1
ATOM 1732 C C . ILE A 1 249 ? 61.101 -13.365 16.839 1.00 29.33 249 ILE A C 1
ATOM 1733 O O . ILE A 1 249 ? 61.634 -12.600 16.030 1.00 30.08 249 ILE A O 1
ATOM 1738 N N . GLU A 1 250 ? 61.197 -13.205 18.156 1.00 29.09 250 GLU A N 1
ATOM 1739 C CA . GLU A 1 250 ? 61.977 -12.105 18.703 1.00 29.85 250 GLU A CA 1
ATOM 1740 C C . GLU A 1 250 ? 63.437 -12.234 18.298 1.00 29.66 250 GLU A C 1
ATOM 1741 O O . GLU A 1 250 ? 64.178 -11.254 18.311 1.00 29.44 250 GLU A O 1
ATOM 1747 N N . LEU A 1 251 ? 63.838 -13.447 17.924 1.00 29.80 251 LEU A N 1
ATOM 1748 C CA . LEU A 1 251 ? 65.202 -13.698 17.481 1.00 29.48 251 LEU A CA 1
ATOM 1749 C C . LEU A 1 251 ? 65.258 -13.627 15.966 1.00 31.18 251 LEU A C 1
ATOM 1750 O O . LEU A 1 251 ? 66.302 -13.872 15.366 1.00 32.42 251 LEU A O 1
ATOM 1755 N N . ASP A 1 252 ? 64.127 -13.297 15.351 1.00 32.27 252 ASP A N 1
ATOM 1756 C CA . ASP A 1 252 ? 64.049 -13.182 13.899 1.00 33.78 252 ASP A CA 1
ATOM 1757 C C . ASP A 1 252 ? 64.520 -14.467 13.221 1.00 33.16 252 ASP A C 1
ATOM 1758 O O . ASP A 1 252 ? 65.349 -14.437 12.305 1.00 33.65 252 ASP A O 1
ATOM 1763 N N . LEU A 1 253 ? 63.981 -15.595 13.671 1.00 31.70 253 LEU A N 1
ATOM 1764 C CA . LEU A 1 253 ? 64.353 -16.888 13.114 1.00 30.30 253 LEU A CA 1
ATOM 1765 C C . LEU A 1 253 ? 63.316 -17.420 12.126 1.00 29.56 253 LEU A C 1
ATOM 1766 O O . LEU A 1 253 ? 63.558 -18.410 11.428 1.00 28.90 253 LEU A O 1
ATOM 1771 N N . VAL A 1 254 ? 62.170 -16.755 12.056 1.00 27.03 254 VAL A N 1
ATOM 1772 C CA . VAL A 1 254 ? 61.103 -17.207 11.177 1.00 26.33 254 VAL A CA 1
ATOM 1773 C C . VAL A 1 254 ? 60.607 -16.158 10.192 1.00 26.80 254 VAL A C 1
ATOM 1774 O O . VAL A 1 254 ? 60.688 -14.959 10.448 1.00 28.30 254 VAL A O 1
ATOM 1778 N N . GLU A 1 255 ? 60.087 -16.624 9.065 1.00 26.29 255 GLU A N 1
ATOM 1779 C CA . GLU A 1 255 ? 59.555 -15.734 8.043 1.00 27.24 255 GLU A CA 1
ATOM 1780 C C . GLU A 1 255 ? 58.037 -15.874 7.988 1.00 26.26 255 GLU A C 1
ATOM 1781 O O . GLU A 1 255 ? 57.350 -15.103 7.320 1.00 25.92 255 GLU A O 1
ATOM 1787 N N . GLY A 1 256 ? 57.523 -16.864 8.706 1.00 26.07 256 GLY A N 1
ATOM 1788 C CA . GLY A 1 256 ? 56.092 -17.089 8.738 1.00 24.89 256 GLY A CA 1
ATOM 1789 C C . GLY A 1 256 ? 55.691 -18.003 9.880 1.00 24.71 256 GLY A C 1
ATOM 1790 O O . GLY A 1 256 ? 56.384 -18.981 10.178 1.00 24.99 256 GLY A O 1
ATOM 1791 N N . VAL A 1 257 ? 54.573 -17.681 10.524 1.00 23.25 257 VAL A N 1
ATOM 1792 C CA . VAL A 1 257 ? 54.061 -18.468 11.635 1.00 21.54 257 VAL A CA 1
ATOM 1793 C C . VAL A 1 257 ? 52.553 -18.579 11.497 1.00 23.42 257 VAL A C 1
ATOM 1794 O O . VAL A 1 257 ? 51.866 -17.587 11.251 1.00 23.67 257 VAL A O 1
ATOM 1798 N N . GLN A 1 258 ? 52.041 -19.793 11.654 1.00 24.59 258 GLN A N 1
ATOM 1799 C CA . GLN A 1 258 ? 50.615 -20.046 11.540 1.00 25.02 258 GLN A CA 1
ATOM 1800 C C . GLN A 1 258 ? 50.130 -20.905 12.687 1.00 27.02 258 GLN A C 1
ATOM 1801 O O . GLN A 1 258 ? 50.786 -21.873 13.075 1.00 28.23 258 GLN A O 1
ATOM 1807 N N . ASP A 1 259 ? 48.983 -20.546 13.244 1.00 28.13 259 ASP A N 1
ATOM 1808 C CA . ASP A 1 259 ? 48.418 -21.340 14.316 1.00 29.59 259 ASP A CA 1
ATOM 1809 C C . ASP A 1 259 ? 47.455 -22.290 13.644 1.00 30.83 259 ASP A C 1
ATOM 1810 O O . ASP A 1 259 ? 46.995 -22.048 12.527 1.00 27.93 259 ASP A O 1
ATOM 1823 N N . GLY A 1 261 ? 43.848 -24.097 13.844 1.00 34.50 261 GLY A N 1
ATOM 1824 C CA . GLY A 1 261 ? 42.558 -24.014 14.490 1.00 34.18 261 GLY A CA 1
ATOM 1825 C C . GLY A 1 261 ? 41.570 -24.828 13.699 1.00 33.57 261 GLY A C 1
ATOM 1826 O O . GLY A 1 261 ? 41.776 -26.017 13.465 1.00 33.51 261 GLY A O 1
ATOM 1827 N N . ALA A 1 262 ? 40.494 -24.181 13.280 1.00 33.61 262 ALA A N 1
ATOM 1828 C CA . ALA A 1 262 ? 39.472 -24.848 12.499 1.00 32.49 262 ALA A CA 1
ATOM 1829 C C . ALA A 1 262 ? 40.118 -25.389 11.228 1.00 31.40 262 ALA A C 1
ATOM 1830 O O . ALA A 1 262 ? 40.811 -24.655 10.523 1.00 30.47 262 ALA A O 1
ATOM 1832 N N . ALA A 1 263 ? 39.895 -26.673 10.955 1.00 28.85 263 ALA A N 1
ATOM 1833 C CA . ALA A 1 263 ? 40.436 -27.324 9.764 1.00 26.69 263 ALA A CA 1
ATOM 1834 C C . ALA A 1 263 ? 41.914 -27.687 9.922 1.00 25.14 263 ALA A C 1
ATOM 1835 O O . ALA A 1 263 ? 42.578 -28.060 8.954 1.00 25.28 263 ALA A O 1
ATOM 1837 N N . GLY A 1 264 ? 42.409 -27.570 11.151 1.00 23.81 264 GLY A N 1
ATOM 1838 C CA . GLY A 1 264 ? 43.792 -27.893 11.474 1.00 21.44 264 GLY A CA 1
ATOM 1839 C C . GLY A 1 264 ? 44.883 -27.669 10.434 1.00 21.53 264 GLY A C 1
ATOM 1840 O O . GLY A 1 264 ? 45.067 -26.565 9.917 1.00 21.41 264 GLY A O 1
ATOM 1841 N N . LEU A 1 265 ? 45.622 -28.737 10.147 1.00 20.75 265 LEU A N 1
ATOM 1842 C CA . LEU A 1 265 ? 46.721 -28.708 9.187 1.00 20.09 265 LEU A CA 1
ATOM 1843 C C . LEU A 1 265 ? 46.294 -28.235 7.808 1.00 20.14 265 LEU A C 1
ATOM 1844 O O . LEU A 1 265 ? 47.007 -27.475 7.159 1.00 21.13 265 LEU A O 1
ATOM 1849 N N . THR A 1 266 ? 45.130 -28.685 7.360 1.00 19.26 266 THR A N 1
ATOM 1850 C CA . THR A 1 266 ? 44.634 -28.288 6.055 1.00 19.23 266 THR A CA 1
ATOM 1851 C C . THR A 1 266 ? 44.548 -26.765 5.908 1.00 20.91 266 THR A C 1
ATOM 1852 O O . THR A 1 266 ? 45.124 -26.203 4.978 1.00 21.73 266 THR A O 1
ATOM 1856 N N . SER A 1 267 ? 43.853 -26.093 6.824 1.00 21.30 267 SER A N 1
ATOM 1857 C CA . SER A 1 267 ? 43.710 -24.636 6.748 1.00 21.06 267 SER A CA 1
ATOM 1858 C C . SER A 1 267 ? 45.010 -23.882 7.041 1.00 21.27 267 SER A C 1
ATOM 1859 O O . SER A 1 267 ? 45.268 -22.830 6.462 1.00 21.92 267 SER A O 1
ATOM 1862 N N . SER A 1 268 ? 45.828 -24.415 7.938 1.00 20.31 268 SER A N 1
ATOM 1863 C CA . SER A 1 268 ? 47.084 -23.766 8.273 1.00 20.66 268 SER A CA 1
ATOM 1864 C C . SER A 1 268 ? 48.007 -23.652 7.075 1.00 19.70 268 SER A C 1
ATOM 1865 O O . SER A 1 268 ? 48.404 -22.552 6.694 1.00 19.12 268 SER A O 1
ATOM 1868 N N . LEU A 1 269 ? 48.337 -24.796 6.481 1.00 19.38 269 LEU A N 1
ATOM 1869 C CA . LEU A 1 269 ? 49.251 -24.849 5.337 1.00 19.46 269 LEU A CA 1
ATOM 1870 C C . LEU A 1 269 ? 48.718 -24.264 4.031 1.00 19.83 269 LEU A C 1
ATOM 1871 O O . LEU A 1 269 ? 49.402 -23.480 3.378 1.00 17.45 269 LEU A O 1
ATOM 1876 N N . SER A 1 270 ? 47.504 -24.641 3.648 1.00 22.85 270 SER A N 1
ATOM 1877 C CA . SER A 1 270 ? 46.927 -24.133 2.410 1.00 26.00 270 SER A CA 1
ATOM 1878 C C . SER A 1 270 ? 46.820 -22.613 2.479 1.00 26.73 270 SER A C 1
ATOM 1879 O O . SER A 1 270 ? 47.074 -21.913 1.497 1.00 25.80 270 SER A O 1
ATOM 1882 N N . GLU A 1 271 ? 46.443 -22.107 3.647 1.00 28.58 271 GLU A N 1
ATOM 1883 C CA . GLU A 1 271 ? 46.322 -20.671 3.845 1.00 30.53 271 GLU A CA 1
ATOM 1884 C C . GLU A 1 271 ? 47.719 -20.080 3.689 1.00 30.45 271 GLU A C 1
ATOM 1885 O O . GLU A 1 271 ? 47.938 -19.162 2.897 1.00 30.41 271 GLU A O 1
ATOM 1891 N N . LEU A 1 272 ? 48.663 -20.626 4.451 1.00 29.03 272 LEU A N 1
ATOM 1892 C CA . LEU A 1 272 ? 50.048 -20.174 4.412 1.00 28.38 272 LEU A CA 1
ATOM 1893 C C . LEU A 1 272 ? 50.601 -20.234 2.993 1.00 28.46 272 LEU A C 1
ATOM 1894 O O . LEU A 1 272 ? 51.283 -19.309 2.543 1.00 28.37 272 LEU A O 1
ATOM 1899 N N . ALA A 1 273 ? 50.294 -21.322 2.292 1.00 26.82 273 ALA A N 1
ATOM 1900 C CA . ALA A 1 273 ? 50.758 -21.515 0.928 1.00 27.24 273 ALA A CA 1
ATOM 1901 C C . ALA A 1 273 ? 50.120 -20.507 -0.022 1.00 28.20 273 ALA A C 1
ATOM 1902 O O . ALA A 1 273 ? 50.800 -19.885 -0.842 1.00 28.01 273 ALA A O 1
ATOM 1904 N N . HIS A 1 274 ? 48.810 -20.347 0.099 1.00 28.69 274 HIS A N 1
ATOM 1905 C CA . HIS A 1 274 ? 48.070 -19.432 -0.754 1.00 30.20 274 HIS A CA 1
ATOM 1906 C C . HIS A 1 274 ? 48.541 -17.973 -0.649 1.00 30.39 274 HIS A C 1
ATOM 1907 O O . HIS A 1 274 ? 48.720 -17.299 -1.667 1.00 29.56 274 HIS A O 1
ATOM 1914 N N . LYS A 1 275 ? 48.743 -17.492 0.576 1.00 29.56 275 LYS A N 1
ATOM 1915 C CA . LYS A 1 275 ? 49.197 -16.120 0.803 1.00 28.55 275 LYS A CA 1
ATOM 1916 C C . LYS A 1 275 ? 50.626 -15.925 0.321 1.00 27.36 275 LYS A C 1
ATOM 1917 O O . LYS A 1 275 ? 51.053 -14.800 0.069 1.00 27.39 275 LYS A O 1
ATOM 1923 N N . SER A 1 276 ? 51.363 -17.024 0.203 1.00 25.19 276 SER A N 1
ATOM 1924 C CA . SER A 1 276 ? 52.756 -16.966 -0.230 1.00 25.36 276 SER A CA 1
ATOM 1925 C C . SER A 1 276 ? 52.903 -17.128 -1.739 1.00 25.53 276 SER A C 1
ATOM 1926 O O . SER A 1 276 ? 54.008 -17.054 -2.275 1.00 25.89 276 SER A O 1
ATOM 1929 N N . GLY A 1 277 ? 51.787 -17.369 -2.416 1.00 25.57 277 GLY A N 1
ATOM 1930 C CA . GLY A 1 277 ? 51.816 -17.525 -3.858 1.00 25.98 277 GLY A CA 1
ATOM 1931 C C . GLY A 1 277 ? 52.479 -18.792 -4.353 1.00 25.69 277 GLY A C 1
ATOM 1932 O O . GLY A 1 277 ? 52.902 -18.866 -5.503 1.00 27.10 277 GLY A O 1
ATOM 1933 N N . LEU A 1 278 ? 52.588 -19.788 -3.487 1.00 24.91 278 LEU A N 1
ATOM 1934 C CA . LEU A 1 278 ? 53.194 -21.061 -3.868 1.00 24.26 278 LEU A CA 1
ATOM 1935 C C . LEU A 1 278 ? 52.422 -22.190 -3.201 1.00 23.99 278 LEU A C 1
ATOM 1936 O O . LEU A 1 278 ? 51.356 -21.960 -2.626 1.00 22.82 278 LEU A O 1
ATOM 1941 N N . GLY A 1 279 ? 52.953 -23.405 -3.278 1.00 22.41 279 GLY A N 1
ATOM 1942 C CA . GLY A 1 279 ? 52.270 -24.531 -2.678 1.00 21.66 279 GLY A CA 1
ATOM 1943 C C . GLY A 1 279 ? 53.047 -25.187 -1.558 1.00 22.44 279 GLY A C 1
ATOM 1944 O O . GLY A 1 279 ? 54.193 -24.834 -1.280 1.00 22.97 279 GLY A O 1
ATOM 1945 N N . VAL A 1 280 ? 52.417 -26.155 -0.907 1.00 22.99 280 VAL A N 1
ATOM 1946 C CA . VAL A 1 280 ? 53.059 -26.862 0.186 1.00 23.36 280 VAL A CA 1
ATOM 1947 C C . VAL A 1 280 ? 52.854 -28.374 0.099 1.00 21.32 280 VAL A C 1
ATOM 1948 O O . VAL A 1 280 ? 51.756 -28.852 -0.182 1.00 21.55 280 VAL A O 1
ATOM 1952 N N . GLU A 1 281 ? 53.930 -29.117 0.324 1.00 19.32 281 GLU A N 1
ATOM 1953 C CA . GLU A 1 281 ? 53.884 -30.570 0.302 1.00 19.50 281 GLU A CA 1
ATOM 1954 C C . GLU A 1 281 ? 53.897 -31.011 1.764 1.00 20.85 281 GLU A C 1
ATOM 1955 O O . GLU A 1 281 ? 54.843 -30.710 2.500 1.00 22.88 281 GLU A O 1
ATOM 1961 N N . LEU A 1 282 ? 52.849 -31.707 2.190 1.00 20.30 282 LEU A N 1
ATOM 1962 C CA . LEU A 1 282 ? 52.761 -32.175 3.570 1.00 20.39 282 LEU A CA 1
ATOM 1963 C C . LEU A 1 282 ? 53.046 -33.672 3.668 1.00 20.28 282 LEU A C 1
ATOM 1964 O O . LEU A 1 282 ? 52.460 -34.479 2.951 1.00 18.67 282 LEU A O 1
ATOM 1969 N N . HIS A 1 283 ? 53.967 -34.030 4.550 1.00 21.92 283 HIS A N 1
ATOM 1970 C CA . HIS A 1 283 ? 54.326 -35.424 4.765 1.00 24.28 283 HIS A CA 1
ATOM 1971 C C . HIS A 1 283 ? 53.642 -35.838 6.062 1.00 23.77 283 HIS A C 1
ATOM 1972 O O . HIS A 1 283 ? 54.192 -35.650 7.142 1.00 24.56 283 HIS A O 1
ATOM 1979 N N . LEU A 1 284 ? 52.439 -36.388 5.959 1.00 22.28 284 LEU A N 1
ATOM 1980 C CA . LEU A 1 284 ? 51.704 -36.781 7.152 1.00 24.09 284 LEU A CA 1
ATOM 1981 C C . LEU A 1 284 ? 52.437 -37.758 8.046 1.00 24.48 284 LEU A C 1
ATOM 1982 O O . LEU A 1 284 ? 52.195 -37.787 9.251 1.00 26.53 284 LEU A O 1
ATOM 1987 N N . ASP A 1 285 ? 53.338 -38.549 7.473 1.00 24.05 285 ASP A N 1
ATOM 1988 C CA . ASP A 1 285 ? 54.070 -39.523 8.270 1.00 24.82 285 ASP A CA 1
ATOM 1989 C C . ASP A 1 285 ? 54.993 -38.871 9.284 1.00 23.81 285 ASP A C 1
ATOM 1990 O O . ASP A 1 285 ? 55.371 -39.494 10.271 1.00 26.05 285 ASP A O 1
ATOM 1995 N N . LEU A 1 286 ? 55.363 -37.619 9.045 1.00 21.64 286 LEU A N 1
ATOM 1996 C CA . LEU A 1 286 ? 56.248 -36.918 9.969 1.00 20.98 286 LEU A CA 1
ATOM 1997 C C . LEU A 1 286 ? 55.483 -36.194 11.071 1.00 21.67 286 LEU A C 1
ATOM 1998 O O . LEU A 1 286 ? 56.078 -35.744 12.056 1.00 21.27 286 LEU A O 1
ATOM 2003 N N . VAL A 1 287 ? 54.164 -36.096 10.904 1.00 20.10 287 VAL A N 1
ATOM 2004 C CA . VAL A 1 287 ? 53.293 -35.432 11.874 1.00 20.76 287 VAL A CA 1
ATOM 2005 C C . VAL A 1 287 ? 53.148 -36.245 13.176 1.00 21.71 287 VAL A C 1
ATOM 2006 O O . VAL A 1 287 ? 52.741 -37.405 13.151 1.00 21.68 287 VAL A O 1
ATOM 2010 N N . PRO A 1 288 ? 53.487 -35.636 14.329 1.00 21.72 288 PRO A N 1
ATOM 2011 C CA . PRO A 1 288 ? 53.400 -36.274 15.649 1.00 21.39 288 PRO A CA 1
ATOM 2012 C C . PRO A 1 288 ? 51.964 -36.700 15.932 1.00 20.79 288 PRO A C 1
ATOM 2013 O O . PRO A 1 288 ? 51.050 -35.888 15.863 1.00 21.35 288 PRO A O 1
ATOM 2017 N N . THR A 1 289 ? 51.775 -37.969 16.264 1.00 21.93 289 THR A N 1
ATOM 2018 C CA . THR A 1 289 ? 50.447 -38.499 16.531 1.00 22.85 289 THR A CA 1
ATOM 2019 C C . THR A 1 289 ? 50.261 -38.892 17.997 1.00 24.58 289 THR A C 1
ATOM 2020 O O . THR A 1 289 ? 51.204 -39.322 18.659 1.00 24.97 289 THR A O 1
ATOM 2024 N N . ARG A 1 290 ? 49.030 -38.754 18.486 1.00 25.31 290 ARG A N 1
ATOM 2025 C CA . ARG A 1 290 ? 48.691 -39.080 19.867 1.00 25.10 290 ARG A CA 1
ATOM 2026 C C . ARG A 1 290 ? 47.893 -40.373 19.941 1.00 25.37 290 ARG A C 1
ATOM 2027 O O . ARG A 1 290 ? 47.796 -40.990 21.005 1.00 25.37 290 ARG A O 1
ATOM 2035 N N . GLU A 1 291 ? 47.311 -40.770 18.811 1.00 26.13 291 GLU A N 1
ATOM 2036 C CA . GLU A 1 291 ? 46.505 -41.988 18.736 1.00 27.52 291 GLU A CA 1
ATOM 2037 C C . GLU A 1 291 ? 46.929 -42.872 17.569 1.00 28.34 291 GLU A C 1
ATOM 2038 O O . GLU A 1 291 ? 47.414 -42.387 16.550 1.00 28.05 291 GLU A O 1
ATOM 2044 N N . GLU A 1 292 ? 46.729 -44.175 17.725 1.00 29.83 292 GLU A N 1
ATOM 2045 C CA . GLU A 1 292 ? 47.109 -45.146 16.707 1.00 31.28 292 GLU A CA 1
ATOM 2046 C C . GLU A 1 292 ? 46.075 -45.302 15.594 1.00 29.79 292 GLU A C 1
ATOM 2047 O O . GLU A 1 292 ? 44.907 -44.971 15.770 1.00 30.92 292 GLU A O 1
ATOM 2053 N N . GLY A 1 293 ? 46.525 -45.803 14.446 1.00 28.83 293 GLY A N 1
ATOM 2054 C CA . GLY A 1 293 ? 45.639 -46.045 13.319 1.00 27.60 293 GLY A CA 1
ATOM 2055 C C . GLY A 1 293 ? 44.828 -44.878 12.801 1.00 29.18 293 GLY A C 1
ATOM 2056 O O . GLY A 1 293 ? 43.676 -45.043 12.391 1.00 27.97 293 GLY A O 1
ATOM 2065 N N . THR A 1 295 ? 43.645 -42.256 10.186 1.00 28.87 295 THR A N 1
ATOM 2066 C CA . THR A 1 295 ? 43.568 -42.181 8.737 1.00 28.67 295 THR A CA 1
ATOM 2067 C C . THR A 1 295 ? 43.990 -40.812 8.203 1.00 29.13 295 THR A C 1
ATOM 2068 O O . THR A 1 295 ? 44.055 -39.831 8.950 1.00 30.67 295 THR A O 1
ATOM 2072 N N . PRO A 1 296 ? 44.300 -40.732 6.900 1.00 27.82 296 PRO A N 1
ATOM 2073 C CA . PRO A 1 296 ? 44.709 -39.446 6.333 1.00 27.62 296 PRO A CA 1
ATOM 2074 C C . PRO A 1 296 ? 43.778 -38.275 6.668 1.00 27.13 296 PRO A C 1
ATOM 2075 O O . PRO A 1 296 ? 44.237 -37.261 7.187 1.00 27.97 296 PRO A O 1
ATOM 2079 N N . GLU A 1 297 ? 42.482 -38.410 6.399 1.00 26.70 297 GLU A N 1
ATOM 2080 C CA . GLU A 1 297 ? 41.555 -37.316 6.689 1.00 27.96 297 GLU A CA 1
ATOM 2081 C C . GLU A 1 297 ? 41.534 -36.925 8.170 1.00 27.80 297 GLU A C 1
ATOM 2082 O O . GLU A 1 297 ? 41.399 -35.750 8.497 1.00 28.14 297 GLU A O 1
ATOM 2088 N N . GLU A 1 298 ? 41.682 -37.903 9.059 1.00 28.46 298 GLU A N 1
ATOM 2089 C CA . GLU A 1 298 ? 41.703 -37.635 10.498 1.00 28.19 298 GLU A CA 1
ATOM 2090 C C . GLU A 1 298 ? 42.875 -36.739 10.878 1.00 27.42 298 GLU A C 1
ATOM 2091 O O . GLU A 1 298 ? 42.730 -35.814 11.677 1.00 26.83 298 GLU A O 1
ATOM 2097 N N . LEU A 1 299 ? 44.041 -37.019 10.311 1.00 26.10 299 LEU A N 1
ATOM 2098 C CA . LEU A 1 299 ? 45.215 -36.217 10.607 1.00 25.47 299 LEU A CA 1
ATOM 2099 C C . LEU A 1 299 ? 45.038 -34.833 10.007 1.00 25.08 299 LEU A C 1
ATOM 2100 O O . LEU A 1 299 ? 45.288 -33.820 10.665 1.00 24.42 299 LEU A O 1
ATOM 2105 N N . LEU A 1 300 ? 44.575 -34.799 8.763 1.00 24.48 300 LEU A N 1
ATOM 2106 C CA . LEU A 1 300 ? 44.372 -33.543 8.044 1.00 24.53 300 LEU A CA 1
ATOM 2107 C C . LEU A 1 300 ? 43.328 -32.603 8.641 1.00 25.50 300 LEU A C 1
ATOM 2108 O O . LEU A 1 300 ? 43.501 -31.384 8.618 1.00 25.91 300 LEU A O 1
ATOM 2113 N N . LEU A 1 301 ? 42.252 -33.159 9.184 1.00 24.48 301 LEU A N 1
ATOM 2114 C CA . LEU A 1 301 ? 41.193 -32.320 9.723 1.00 23.55 301 LEU A CA 1
ATOM 2115 C C . LEU A 1 301 ? 41.103 -32.209 11.236 1.00 21.64 301 LEU A C 1
ATOM 2116 O O . LEU A 1 301 ? 40.217 -31.537 11.759 1.00 21.67 301 LEU A O 1
ATOM 2121 N N . SER A 1 302 ? 42.010 -32.866 11.947 1.00 19.88 302 SER A N 1
ATOM 2122 C CA . SER A 1 302 ? 41.999 -32.778 13.394 1.00 16.79 302 SER A CA 1
ATOM 2123 C C . SER A 1 302 ? 42.165 -31.323 13.787 1.00 17.71 302 SER A C 1
ATOM 2124 O O . SER A 1 302 ? 42.888 -30.572 13.132 1.00 15.46 302 SER A O 1
ATOM 2127 N N . GLU A 1 303 ? 41.497 -30.925 14.860 1.00 18.24 303 GLU A N 1
ATOM 2128 C CA . GLU A 1 303 ? 41.608 -29.559 15.344 1.00 19.21 303 GLU A CA 1
ATOM 2129 C C . GLU A 1 303 ? 42.135 -29.605 16.767 1.00 18.75 303 GLU A C 1
ATOM 2130 O O . GLU A 1 303 ? 41.668 -28.870 17.633 1.00 19.75 303 GLU A O 1
ATOM 2136 N N . SER A 1 304 ? 43.103 -30.487 17.003 1.00 18.79 304 SER A N 1
ATOM 2137 C CA . SER A 1 304 ? 43.696 -30.623 18.329 1.00 19.83 304 SER A CA 1
ATOM 2138 C C . SER A 1 304 ? 44.290 -29.285 18.743 1.00 19.31 304 SER A C 1
ATOM 2139 O O . SER A 1 304 ? 44.855 -28.577 17.918 1.00 19.29 304 SER A O 1
ATOM 2142 N N . GLN A 1 305 ? 44.148 -28.951 20.022 1.00 20.72 305 GLN A N 1
ATOM 2143 C CA . GLN A 1 305 ? 44.635 -27.688 20.569 1.00 23.44 305 GLN A CA 1
ATOM 2144 C C . GLN A 1 305 ? 46.149 -27.580 20.680 1.00 23.43 305 GLN A C 1
ATOM 2145 O O . GLN A 1 305 ? 46.874 -28.569 20.542 1.00 22.99 305 GLN A O 1
ATOM 2151 N N . GLU A 1 306 ? 46.594 -26.356 20.957 1.00 23.28 306 GLU A N 1
ATOM 2152 C CA . GLU A 1 306 ? 48.003 -25.994 21.103 1.00 24.57 306 GLU A CA 1
ATOM 2153 C C . GLU A 1 306 ? 48.968 -26.570 20.073 1.00 24.90 306 GLU A C 1
ATOM 2154 O O . GLU A 1 306 ? 49.980 -27.182 20.425 1.00 25.93 306 GLU A O 1
ATOM 2160 N N . ARG A 1 307 ? 48.651 -26.365 18.798 1.00 24.18 307 ARG A N 1
ATOM 2161 C CA . ARG A 1 307 ? 49.511 -26.816 17.708 1.00 24.50 307 ARG A CA 1
ATOM 2162 C C . ARG A 1 307 ? 49.934 -25.567 16.941 1.00 25.56 307 ARG A C 1
ATOM 2163 O O . ARG A 1 307 ? 49.146 -24.631 16.778 1.00 22.73 307 ARG A O 1
ATOM 2179 N N . VAL A 1 309 ? 52.432 -23.970 13.503 1.00 28.91 309 VAL A N 1
ATOM 2180 C CA . VAL A 1 309 ? 53.212 -24.150 12.285 1.00 28.63 309 VAL A CA 1
ATOM 2181 C C . VAL A 1 309 ? 54.256 -23.025 12.216 1.00 27.83 309 VAL A C 1
ATOM 2182 O O . VAL A 1 309 ? 53.918 -21.857 12.413 1.00 26.51 309 VAL A O 1
ATOM 2186 N N . LEU A 1 310 ? 55.517 -23.370 11.958 1.00 25.60 310 LEU A N 1
ATOM 2187 C CA . LEU A 1 310 ? 56.563 -22.352 11.859 1.00 23.54 310 LEU A CA 1
ATOM 2188 C C . LEU A 1 310 ? 57.478 -22.570 10.655 1.00 22.93 310 LEU A C 1
ATOM 2189 O O . LEU A 1 310 ? 57.836 -23.701 10.328 1.00 21.88 310 LEU A O 1
ATOM 2194 N N . VAL A 1 311 ? 57.850 -21.473 10.003 1.00 22.46 311 VAL A N 1
ATOM 2195 C CA . VAL A 1 311 ? 58.711 -21.512 8.825 1.00 21.80 311 VAL A CA 1
ATOM 2196 C C . VAL A 1 311 ? 60.008 -20.798 9.149 1.00 21.64 311 VAL A C 1
ATOM 2197 O O . VAL A 1 311 ? 60.059 -19.566 9.179 1.00 21.93 311 VAL A O 1
ATOM 2201 N N . PRO A 1 312 ? 61.078 -21.561 9.404 1.00 22.16 312 PRO A N 1
ATOM 2202 C CA . PRO A 1 312 ? 62.361 -20.930 9.723 1.00 22.35 312 PRO A CA 1
ATOM 2203 C C . PRO A 1 312 ? 62.982 -20.269 8.501 1.00 24.03 312 PRO A C 1
ATOM 2204 O O . PRO A 1 312 ? 62.821 -20.749 7.374 1.00 22.83 312 PRO A O 1
ATOM 2208 N N . LYS A 1 313 ? 63.682 -19.163 8.732 1.00 25.20 313 LYS A N 1
ATOM 2209 C CA . LYS A 1 313 ? 64.357 -18.450 7.655 1.00 27.32 313 LYS A CA 1
ATOM 2210 C C . LYS A 1 313 ? 65.494 -19.329 7.154 1.00 28.26 313 LYS A C 1
ATOM 2211 O O . LYS A 1 313 ? 65.915 -20.263 7.841 1.00 28.97 313 LYS A O 1
ATOM 2217 N N . GLU A 1 314 ? 65.991 -19.031 5.961 1.00 29.28 314 GLU A N 1
ATOM 2218 C CA . GLU A 1 314 ? 67.091 -19.798 5.392 1.00 31.35 314 GLU A CA 1
ATOM 2219 C C . GLU A 1 314 ? 68.295 -19.800 6.325 1.00 31.86 314 GLU A C 1
ATOM 2220 O O . GLU A 1 314 ? 68.772 -18.737 6.740 1.00 33.29 314 GLU A O 1
ATOM 2226 N N . GLY A 1 315 ? 68.778 -20.992 6.661 1.00 30.13 315 GLY A N 1
ATOM 2227 C CA . GLY A 1 315 ? 69.938 -21.104 7.526 1.00 29.83 315 GLY A CA 1
ATOM 2228 C C . GLY A 1 315 ? 69.698 -21.006 9.021 1.00 29.64 315 GLY A C 1
ATOM 2229 O O . GLY A 1 315 ? 70.642 -21.097 9.808 1.00 30.75 315 GLY A O 1
ATOM 2230 N N . LYS A 1 316 ? 68.449 -20.829 9.429 1.00 28.24 316 LYS A N 1
ATOM 2231 C CA . LYS A 1 316 ? 68.153 -20.723 10.851 1.00 29.24 316 LYS A CA 1
ATOM 2232 C C . LYS A 1 316 ? 67.348 -21.899 11.393 1.00 27.76 316 LYS A C 1
ATOM 2233 O O . LYS A 1 316 ? 66.803 -21.826 12.493 1.00 27.37 316 LYS A O 1
ATOM 2239 N N . GLU A 1 317 ? 67.280 -22.984 10.627 1.00 27.13 317 GLU A N 1
ATOM 2240 C CA . GLU A 1 317 ? 66.531 -24.158 11.062 1.00 26.58 317 GLU A CA 1
ATOM 2241 C C . GLU A 1 317 ? 67.021 -24.599 12.429 1.00 26.95 317 GLU A C 1
ATOM 2242 O O . GLU A 1 317 ? 66.237 -24.725 13.367 1.00 27.13 317 GLU A O 1
ATOM 2248 N N . LYS A 1 318 ? 68.322 -24.836 12.540 1.00 27.41 318 LYS A N 1
ATOM 2249 C CA . LYS A 1 318 ? 68.888 -25.271 13.806 1.00 29.28 318 LYS A CA 1
ATOM 2250 C C . LYS A 1 318 ? 68.494 -24.334 14.938 1.00 28.06 318 LYS A C 1
ATOM 2251 O O . LYS A 1 318 ? 68.022 -24.780 15.983 1.00 27.63 318 LYS A O 1
ATOM 2257 N N . ALA A 1 319 ? 68.681 -23.035 14.717 1.00 27.48 319 ALA A N 1
ATOM 2258 C CA . ALA A 1 319 ? 68.346 -22.024 15.714 1.00 26.02 319 ALA A CA 1
ATOM 2259 C C . ALA A 1 319 ? 66.917 -22.211 16.214 1.00 25.60 319 ALA A C 1
ATOM 2260 O O . ALA A 1 319 ? 66.664 -22.185 17.420 1.00 24.53 319 ALA A O 1
ATOM 2262 N N . LEU A 1 320 ? 65.990 -22.401 15.278 1.00 25.63 320 LEU A N 1
ATOM 2263 C CA . LEU A 1 320 ? 64.584 -22.590 15.613 1.00 25.68 320 LEU A CA 1
ATOM 2264 C C . LEU A 1 320 ? 64.420 -23.794 16.526 1.00 25.78 320 LEU A C 1
ATOM 2265 O O . LEU A 1 320 ? 63.690 -23.741 17.516 1.00 26.68 320 LEU A O 1
ATOM 2270 N N . GLU A 1 321 ? 65.109 -24.879 16.200 1.00 25.99 321 GLU A N 1
ATOM 2271 C CA . GLU A 1 321 ? 65.009 -26.094 17.002 1.00 26.98 321 GLU A CA 1
ATOM 2272 C C . GLU A 1 321 ? 65.507 -25.841 18.418 1.00 25.25 321 GLU A C 1
ATOM 2273 O O . GLU A 1 321 ? 64.881 -26.259 19.395 1.00 23.43 321 GLU A O 1
ATOM 2279 N N . GLU A 1 322 ? 66.628 -25.138 18.519 1.00 25.26 322 GLU A N 1
ATOM 2280 C CA . GLU A 1 322 ? 67.220 -24.829 19.812 1.00 26.70 322 GLU A CA 1
ATOM 2281 C C . GLU A 1 322 ? 66.295 -23.956 20.645 1.00 25.74 322 GLU A C 1
ATOM 2282 O O . GLU A 1 322 ? 66.154 -24.168 21.854 1.00 24.78 322 GLU A O 1
ATOM 2288 N N . VAL A 1 323 ? 65.652 -22.987 20.002 1.00 24.30 323 VAL A N 1
ATOM 2289 C CA . VAL A 1 323 ? 64.718 -22.135 20.716 1.00 23.52 323 VAL A CA 1
ATOM 2290 C C . VAL A 1 323 ? 63.694 -23.017 21.422 1.00 24.15 323 VAL A C 1
ATOM 2291 O O . VAL A 1 323 ? 63.465 -22.869 22.620 1.00 24.33 323 VAL A O 1
ATOM 2295 N N . PHE A 1 324 ? 63.088 -23.944 20.688 1.00 24.67 324 PHE A N 1
ATOM 2296 C CA . PHE A 1 324 ? 62.100 -24.821 21.297 1.00 26.87 324 PHE A CA 1
ATOM 2297 C C . PHE A 1 324 ? 62.733 -25.778 22.281 1.00 27.64 324 PHE A C 1
ATOM 2298 O O . PHE A 1 324 ? 62.111 -26.152 23.271 1.00 28.71 324 PHE A O 1
ATOM 2306 N N . GLY A 1 325 ? 63.972 -26.172 22.013 1.00 28.97 325 GLY A N 1
ATOM 2307 C CA . GLY A 1 325 ? 64.657 -27.068 22.927 1.00 28.70 325 GLY A CA 1
ATOM 2308 C C . GLY A 1 325 ? 64.775 -26.397 24.287 1.00 28.51 325 GLY A C 1
ATOM 2309 O O . GLY A 1 325 ? 64.570 -27.026 25.323 1.00 27.38 325 GLY A O 1
ATOM 2310 N N . ARG A 1 326 ? 65.093 -25.105 24.277 1.00 28.44 326 ARG A N 1
ATOM 2311 C CA . ARG A 1 326 ? 65.233 -24.344 25.512 1.00 29.64 326 ARG A CA 1
ATOM 2312 C C . ARG A 1 326 ? 63.951 -24.329 26.345 1.00 29.72 326 ARG A C 1
ATOM 2313 O O . ARG A 1 326 ? 64.008 -24.295 27.578 1.00 29.28 326 ARG A O 1
ATOM 2321 N N . TRP A 1 327 ? 62.798 -24.351 25.678 1.00 28.32 327 TRP A N 1
ATOM 2322 C CA . TRP A 1 327 ? 61.522 -24.355 26.391 1.00 27.38 327 TRP A CA 1
ATOM 2323 C C . TRP A 1 327 ? 60.952 -25.765 26.559 1.00 27.09 327 TRP A C 1
ATOM 2324 O O . TRP A 1 327 ? 59.773 -25.940 26.848 1.00 26.09 327 TRP A O 1
ATOM 2335 N N . GLY A 1 328 ? 61.808 -26.767 26.385 1.00 27.12 328 GLY A N 1
ATOM 2336 C CA . GLY A 1 328 ? 61.381 -28.145 26.541 1.00 28.19 328 GLY A CA 1
ATOM 2337 C C . GLY A 1 328 ? 60.378 -28.642 25.520 1.00 27.41 328 GLY A C 1
ATOM 2338 O O . GLY A 1 328 ? 59.616 -29.561 25.801 1.00 26.61 328 GLY A O 1
ATOM 2339 N N . LEU A 1 329 ? 60.379 -28.049 24.332 1.00 28.94 329 LEU A N 1
ATOM 2340 C CA . LEU A 1 329 ? 59.447 -28.458 23.285 1.00 31.45 329 LEU A CA 1
ATOM 2341 C C . LEU A 1 329 ? 60.117 -29.009 22.026 1.00 33.12 329 LEU A C 1
ATOM 2342 O O . LEU A 1 329 ? 61.209 -28.576 21.641 1.00 33.30 329 LEU A O 1
ATOM 2347 N N . ASP A 1 330 ? 59.446 -29.969 21.393 1.00 34.83 330 ASP A N 1
ATOM 2348 C CA . ASP A 1 330 ? 59.937 -30.576 20.162 1.00 36.68 330 ASP A CA 1
ATOM 2349 C C . ASP A 1 330 ? 59.452 -29.716 19.004 1.00 35.26 330 ASP A C 1
ATOM 2350 O O . ASP A 1 330 ? 58.310 -29.258 18.998 1.00 35.29 330 ASP A O 1
ATOM 2355 N N . CYS A 1 331 ? 60.326 -29.504 18.030 1.00 32.55 331 CYS A N 1
ATOM 2356 C CA . CYS A 1 331 ? 59.994 -28.716 16.855 1.00 29.21 331 CYS A CA 1
ATOM 2357 C C . CYS A 1 331 ? 60.530 -29.501 15.662 1.00 27.66 331 CYS A C 1
ATOM 2358 O O . CYS A 1 331 ? 61.729 -29.490 15.396 1.00 27.09 331 CYS A O 1
ATOM 2361 N N . VAL A 1 332 ? 59.639 -30.178 14.944 1.00 25.61 332 VAL A N 1
ATOM 2362 C CA . VAL A 1 332 ? 60.047 -30.998 13.814 1.00 22.82 332 VAL A CA 1
ATOM 2363 C C . VAL A 1 332 ? 59.490 -30.619 12.444 1.00 23.06 332 VAL A C 1
ATOM 2364 O O . VAL A 1 332 ? 58.349 -30.183 12.319 1.00 20.83 332 VAL A O 1
ATOM 2368 N N . PRO A 1 333 ? 60.313 -30.779 11.392 1.00 23.84 333 PRO A N 1
ATOM 2369 C CA . PRO A 1 333 ? 59.917 -30.466 10.016 1.00 24.30 333 PRO A CA 1
ATOM 2370 C C . PRO A 1 333 ? 58.823 -31.446 9.593 1.00 24.76 333 PRO A C 1
ATOM 2371 O O . PRO A 1 333 ? 58.965 -32.664 9.762 1.00 24.52 333 PRO A O 1
ATOM 2375 N N . VAL A 1 334 ? 57.739 -30.909 9.040 1.00 23.41 334 VAL A N 1
ATOM 2376 C CA . VAL A 1 334 ? 56.594 -31.720 8.642 1.00 22.28 334 VAL A CA 1
ATOM 2377 C C . VAL A 1 334 ? 56.179 -31.522 7.173 1.00 21.68 334 VAL A C 1
ATOM 2378 O O . VAL A 1 334 ? 55.463 -32.355 6.600 1.00 20.76 334 VAL A O 1
ATOM 2382 N N . ALA A 1 335 ? 56.636 -30.426 6.570 1.00 19.07 335 ALA A N 1
ATOM 2383 C CA . ALA A 1 335 ? 56.309 -30.115 5.176 1.00 19.17 335 ALA A CA 1
ATOM 2384 C C . ALA A 1 335 ? 57.338 -29.170 4.559 1.00 17.50 335 ALA A C 1
ATOM 2385 O O . ALA A 1 335 ? 58.264 -28.726 5.229 1.00 18.35 335 ALA A O 1
ATOM 2387 N N . ARG A 1 336 ? 57.171 -28.870 3.277 1.00 16.50 336 ARG A N 1
ATOM 2388 C CA . ARG A 1 336 ? 58.089 -27.980 2.576 1.00 16.74 336 ARG A CA 1
ATOM 2389 C C . ARG A 1 336 ? 57.334 -27.220 1.496 1.00 16.42 336 ARG A C 1
ATOM 2390 O O . ARG A 1 336 ? 56.285 -27.668 1.036 1.00 16.37 336 ARG A O 1
ATOM 2398 N N . THR A 1 337 ? 57.866 -26.073 1.092 1.00 16.38 337 THR A N 1
ATOM 2399 C CA . THR A 1 337 ? 57.221 -25.287 0.051 1.00 18.68 337 THR A CA 1
ATOM 2400 C C . THR A 1 337 ? 57.682 -25.762 -1.319 1.00 19.70 337 THR A C 1
ATOM 2401 O O . THR A 1 337 ? 58.825 -26.188 -1.487 1.00 21.88 337 THR A O 1
ATOM 2405 N N . ILE A 1 338 ? 56.775 -25.697 -2.288 1.00 21.21 338 ILE A N 1
ATOM 2406 C CA . ILE A 1 338 ? 57.058 -26.091 -3.660 1.00 21.85 338 ILE A CA 1
ATOM 2407 C C . ILE A 1 338 ? 56.529 -24.976 -4.560 1.00 23.55 338 ILE A C 1
ATOM 2408 O O . ILE A 1 338 ? 55.668 -24.204 -4.150 1.00 22.57 338 ILE A O 1
ATOM 2413 N N . PRO A 1 339 ? 57.044 -24.868 -5.794 1.00 25.53 339 PRO A N 1
ATOM 2414 C CA . PRO A 1 339 ? 56.595 -23.825 -6.725 1.00 26.06 339 PRO A CA 1
ATOM 2415 C C . PRO A 1 339 ? 55.186 -24.031 -7.290 1.00 28.12 339 PRO A C 1
ATOM 2416 O O . PRO A 1 339 ? 54.498 -23.068 -7.628 1.00 28.09 339 PRO A O 1
ATOM 2420 N N . GLU A 1 340 ? 54.756 -25.281 -7.399 1.00 29.94 340 GLU A N 1
ATOM 2421 C CA . GLU A 1 340 ? 53.422 -25.574 -7.909 1.00 32.42 340 GLU A CA 1
ATOM 2422 C C . GLU A 1 340 ? 52.398 -25.149 -6.859 1.00 32.76 340 GLU A C 1
ATOM 2423 O O . GLU A 1 340 ? 52.407 -25.652 -5.738 1.00 33.01 340 GLU A O 1
ATOM 2429 N N . ARG A 1 341 ? 51.517 -24.226 -7.226 1.00 33.15 341 ARG A N 1
ATOM 2430 C CA . ARG A 1 341 ? 50.507 -23.736 -6.298 1.00 33.71 341 ARG A CA 1
ATOM 2431 C C . ARG A 1 341 ? 49.476 -24.816 -5.996 1.00 33.24 341 ARG A C 1
ATOM 2432 O O . ARG A 1 341 ? 48.351 -24.791 -6.500 1.00 32.76 341 ARG A O 1
ATOM 2440 N N . VAL A 1 342 ? 49.874 -25.760 -5.153 1.00 31.11 342 VAL A N 1
ATOM 2441 C CA . VAL A 1 342 ? 49.014 -26.877 -4.789 1.00 28.41 342 VAL A CA 1
ATOM 2442 C C . VAL A 1 342 ? 49.252 -27.321 -3.351 1.00 26.13 342 VAL A C 1
ATOM 2443 O O . VAL A 1 342 ? 50.298 -27.033 -2.754 1.00 23.98 342 VAL A O 1
ATOM 2447 N N . PHE A 1 343 ? 48.259 -28.000 -2.791 1.00 23.33 343 PHE A N 1
ATOM 2448 C CA . PHE A 1 343 ? 48.377 -28.548 -1.451 1.00 20.93 343 PHE A CA 1
ATOM 2449 C C . PHE A 1 343 ? 48.488 -30.047 -1.713 1.00 20.46 343 PHE A C 1
ATOM 2450 O O . PHE A 1 343 ? 47.489 -30.715 -1.985 1.00 18.85 343 PHE A O 1
ATOM 2458 N N . ARG A 1 344 ? 49.713 -30.561 -1.666 1.00 19.93 344 ARG A N 1
ATOM 2459 C CA . ARG A 1 344 ? 49.960 -31.976 -1.916 1.00 18.95 344 ARG A CA 1
ATOM 2460 C C . ARG A 1 344 ? 50.158 -32.699 -0.595 1.00 18.46 344 ARG A C 1
ATOM 2461 O O . ARG A 1 344 ? 51.036 -32.348 0.193 1.00 17.21 344 ARG A O 1
ATOM 2469 N N . VAL A 1 345 ? 49.342 -33.716 -0.362 1.00 17.43 345 VAL A N 1
ATOM 2470 C CA . VAL A 1 345 ? 49.431 -34.469 0.874 1.00 18.89 345 VAL A CA 1
ATOM 2471 C C . VAL A 1 345 ? 49.975 -35.884 0.669 1.00 19.79 345 VAL A C 1
ATOM 2472 O O . VAL A 1 345 ? 49.413 -36.682 -0.091 1.00 19.74 345 VAL A O 1
ATOM 2476 N N . LEU A 1 346 ? 51.083 -36.175 1.343 1.00 19.71 346 LEU A N 1
ATOM 2477 C CA . LEU A 1 346 ? 51.718 -37.483 1.267 1.00 20.78 346 LEU A CA 1
ATOM 2478 C C . LEU A 1 346 ? 51.472 -38.276 2.541 1.00 21.07 346 LEU A C 1
ATOM 2479 O O . LEU A 1 346 ? 51.494 -37.730 3.646 1.00 21.21 346 LEU A O 1
ATOM 2484 N N . PHE A 1 347 ? 51.225 -39.569 2.376 1.00 20.37 347 PHE A N 1
ATOM 2485 C CA . PHE A 1 347 ? 50.992 -40.451 3.504 1.00 20.98 347 PHE A CA 1
ATOM 2486 C C . PHE A 1 347 ? 51.470 -41.837 3.116 1.00 20.92 347 PHE A C 1
ATOM 2487 O O . PHE A 1 347 ? 51.119 -42.347 2.052 1.00 20.17 347 PHE A O 1
ATOM 2495 N N . ARG A 1 348 ? 52.287 -42.430 3.979 1.00 20.97 348 ARG A N 1
ATOM 2496 C CA . ARG A 1 348 ? 52.835 -43.756 3.747 1.00 20.67 348 ARG A CA 1
ATOM 2497 C C . ARG A 1 348 ? 53.242 -43.959 2.289 1.00 21.62 348 ARG A C 1
ATOM 2498 O O . ARG A 1 348 ? 52.799 -44.899 1.635 1.00 19.98 348 ARG A O 1
ATOM 2506 N N . GLY A 1 349 ? 54.071 -43.048 1.787 1.00 23.60 349 GLY A N 1
ATOM 2507 C CA . GLY A 1 349 ? 54.573 -43.130 0.421 1.00 28.23 349 GLY A CA 1
ATOM 2508 C C . GLY A 1 349 ? 53.664 -42.775 -0.746 1.00 30.16 349 GLY A C 1
ATOM 2509 O O . GLY A 1 349 ? 54.122 -42.680 -1.885 1.00 31.65 349 GLY A O 1
ATOM 2510 N N . GLU A 1 350 ? 52.384 -42.560 -0.481 1.00 32.04 350 GLU A N 1
ATOM 2511 C CA . GLU A 1 350 ? 51.446 -42.245 -1.547 1.00 32.75 350 GLU A CA 1
ATOM 2512 C C . GLU A 1 350 ? 50.898 -40.831 -1.493 1.00 32.89 350 GLU A C 1
ATOM 2513 O O . GLU A 1 350 ? 50.841 -40.209 -0.431 1.00 32.53 350 GLU A O 1
ATOM 2519 N N . VAL A 1 351 ? 50.493 -40.331 -2.655 1.00 31.31 351 VAL A N 1
ATOM 2520 C CA . VAL A 1 351 ? 49.895 -39.012 -2.749 1.00 30.45 351 VAL A CA 1
ATOM 2521 C C . VAL A 1 351 ? 48.398 -39.241 -2.508 1.00 28.89 351 VAL A C 1
ATOM 2522 O O . VAL A 1 351 ? 47.698 -39.783 -3.358 1.00 29.93 351 VAL A O 1
ATOM 2526 N N . VAL A 1 352 ? 47.921 -38.848 -1.332 1.00 27.71 352 VAL A N 1
ATOM 2527 C CA . VAL A 1 352 ? 46.521 -39.038 -0.966 1.00 26.81 352 VAL A CA 1
ATOM 2528 C C . VAL A 1 352 ? 45.633 -37.829 -1.258 1.00 26.94 352 VAL A C 1
ATOM 2529 O O . VAL A 1 352 ? 44.419 -37.872 -1.052 1.00 24.23 352 VAL A O 1
ATOM 2533 N N . ALA A 1 353 ? 46.245 -36.750 -1.730 1.00 26.96 353 ALA A N 1
ATOM 2534 C CA . ALA A 1 353 ? 45.502 -35.544 -2.057 1.00 27.32 353 ALA A CA 1
ATOM 2535 C C . ALA A 1 353 ? 46.413 -34.503 -2.683 1.00 28.05 353 ALA A C 1
ATOM 2536 O O . ALA A 1 353 ? 47.570 -34.341 -2.285 1.00 27.68 353 ALA A O 1
ATOM 2538 N N . GLU A 1 354 ? 45.877 -33.793 -3.664 1.00 27.93 354 GLU A N 1
ATOM 2539 C CA . GLU A 1 354 ? 46.626 -32.763 -4.356 1.00 29.72 354 GLU A CA 1
ATOM 2540 C C . GLU A 1 354 ? 45.632 -31.833 -5.018 1.00 30.49 354 GLU A C 1
ATOM 2541 O O . GLU A 1 354 ? 45.266 -32.010 -6.181 1.00 32.63 354 GLU A O 1
ATOM 2547 N N . VAL A 1 355 ? 45.185 -30.838 -4.267 1.00 28.83 355 VAL A N 1
ATOM 2548 C CA . VAL A 1 355 ? 44.219 -29.900 -4.796 1.00 27.88 355 VAL A CA 1
ATOM 2549 C C . VAL A 1 355 ? 44.864 -28.534 -4.912 1.00 27.56 355 VAL A C 1
ATOM 2550 O O . VAL A 1 355 ? 45.737 -28.182 -4.118 1.00 27.84 355 VAL A O 1
ATOM 2554 N N . PRO A 1 356 ? 44.469 -27.755 -5.928 1.00 26.58 356 PRO A N 1
ATOM 2555 C CA . PRO A 1 356 ? 45.054 -26.422 -6.090 1.00 26.84 356 PRO A CA 1
ATOM 2556 C C . PRO A 1 356 ? 44.751 -25.558 -4.862 1.00 27.43 356 PRO A C 1
ATOM 2557 O O . PRO A 1 356 ? 43.650 -25.616 -4.315 1.00 27.63 356 PRO A O 1
ATOM 2561 N N . THR A 1 357 ? 45.737 -24.773 -4.434 1.00 27.28 357 THR A N 1
ATOM 2562 C CA . THR A 1 357 ? 45.586 -23.899 -3.277 1.00 27.63 357 THR A CA 1
ATOM 2563 C C . THR A 1 357 ? 44.410 -22.940 -3.458 1.00 29.66 357 THR A C 1
ATOM 2564 O O . THR A 1 357 ? 43.562 -22.817 -2.574 1.00 30.03 357 THR A O 1
ATOM 2568 N N . GLU A 1 358 ? 44.355 -22.270 -4.605 1.00 31.16 358 GLU A N 1
ATOM 2569 C CA . GLU A 1 358 ? 43.269 -21.329 -4.881 1.00 32.61 358 GLU A CA 1
ATOM 2570 C C . GLU A 1 358 ? 41.894 -21.969 -4.710 1.00 31.71 358 GLU A C 1
ATOM 2571 O O . GLU A 1 358 ? 40.979 -21.363 -4.155 1.00 30.35 358 GLU A O 1
ATOM 2577 N N . ALA A 1 359 ? 41.756 -23.195 -5.201 1.00 30.94 359 ALA A N 1
ATOM 2578 C CA . ALA A 1 359 ? 40.492 -23.911 -5.118 1.00 31.41 359 ALA A CA 1
ATOM 2579 C C . ALA A 1 359 ? 40.043 -24.088 -3.676 1.00 31.45 359 ALA A C 1
ATOM 2580 O O . ALA A 1 359 ? 38.845 -24.085 -3.377 1.00 31.21 359 ALA A O 1
ATOM 2582 N N . LEU A 1 360 ? 41.017 -24.227 -2.783 1.00 30.12 360 LEU A N 1
ATOM 2583 C CA . LEU A 1 360 ? 40.737 -24.437 -1.372 1.00 29.39 360 LEU A CA 1
ATOM 2584 C C . LEU A 1 360 ? 40.534 -23.160 -0.550 1.00 28.91 360 LEU A C 1
ATOM 2585 O O . LEU A 1 360 ? 39.747 -23.152 0.393 1.00 29.70 360 LEU A O 1
ATOM 2590 N N . ALA A 1 361 ? 41.224 -22.084 -0.917 1.00 28.64 361 ALA A N 1
ATOM 2591 C CA . ALA A 1 361 ? 41.139 -20.827 -0.180 1.00 29.03 361 ALA A CA 1
ATOM 2592 C C . ALA A 1 361 ? 40.145 -19.804 -0.717 1.00 30.04 361 ALA A C 1
ATOM 2593 O O . ALA A 1 361 ? 39.717 -18.908 0.016 1.00 30.68 361 ALA A O 1
ATOM 2595 N N . GLU A 1 362 ? 39.783 -19.919 -1.989 1.00 31.23 362 GLU A N 1
ATOM 2596 C CA . GLU A 1 362 ? 38.852 -18.968 -2.586 1.00 32.47 362 GLU A CA 1
ATOM 2597 C C . GLU A 1 362 ? 37.535 -19.607 -2.987 1.00 31.86 362 GLU A C 1
ATOM 2598 O O . GLU A 1 362 ? 37.292 -19.867 -4.166 1.00 32.07 362 GLU A O 1
ATOM 2604 N N . ALA A 1 363 ? 36.685 -19.846 -1.991 1.00 31.09 363 ALA A N 1
ATOM 2605 C CA . ALA A 1 363 ? 35.380 -20.457 -2.205 1.00 30.29 363 ALA A CA 1
ATOM 2606 C C . ALA A 1 363 ? 34.360 -19.453 -2.745 1.00 30.09 363 ALA A C 1
ATOM 2607 O O . ALA A 1 363 ? 34.533 -18.239 -2.623 1.00 30.66 363 ALA A O 1
ATOM 2609 N N . PRO A 1 364 ? 33.273 -19.957 -3.346 1.00 29.76 364 PRO A N 1
ATOM 2610 C CA . PRO A 1 364 ? 32.214 -19.109 -3.907 1.00 29.22 364 PRO A CA 1
ATOM 2611 C C . PRO A 1 364 ? 31.544 -18.273 -2.826 1.00 29.23 364 PRO A C 1
ATOM 2612 O O . PRO A 1 364 ? 31.428 -18.712 -1.685 1.00 29.23 364 PRO A O 1
ATOM 2616 N N . THR A 1 365 ? 31.116 -17.066 -3.184 1.00 29.98 365 THR A N 1
ATOM 2617 C CA . THR A 1 365 ? 30.422 -16.192 -2.245 1.00 29.74 365 THR A CA 1
ATOM 2618 C C . THR A 1 365 ? 28.991 -16.035 -2.735 1.00 31.16 365 THR A C 1
ATOM 2619 O O . THR A 1 365 ? 28.695 -16.293 -3.902 1.00 31.20 365 THR A O 1
ATOM 2623 N N . TYR A 1 366 ? 28.097 -15.617 -1.850 1.00 32.13 366 TYR A N 1
ATOM 2624 C CA . TYR A 1 366 ? 26.708 -15.468 -2.244 1.00 34.29 366 TYR A CA 1
ATOM 2625 C C . TYR A 1 366 ? 26.101 -14.121 -1.868 1.00 34.85 366 TYR A C 1
ATOM 2626 O O . TYR A 1 366 ? 26.426 -13.533 -0.834 1.00 35.31 366 TYR A O 1
ATOM 2635 N N . VAL A 1 367 ? 25.225 -13.632 -2.735 1.00 35.01 367 VAL A N 1
ATOM 2636 C CA . VAL A 1 367 ? 24.540 -12.376 -2.498 1.00 35.65 367 VAL A CA 1
ATOM 2637 C C . VAL A 1 367 ? 23.057 -12.699 -2.442 1.00 36.89 367 VAL A C 1
ATOM 2638 O O . VAL A 1 367 ? 22.567 -13.525 -3.214 1.00 37.34 367 VAL A O 1
ATOM 2642 N N . ARG A 1 368 ? 22.350 -12.063 -1.516 1.00 36.55 368 ARG A N 1
ATOM 2643 C CA . ARG A 1 368 ? 20.921 -12.293 -1.369 1.00 36.99 368 ARG A CA 1
ATOM 2644 C C . ARG A 1 368 ? 20.181 -10.980 -1.286 1.00 36.12 368 ARG A C 1
ATOM 2645 O O . ARG A 1 368 ? 20.786 -9.906 -1.307 1.00 35.98 368 ARG A O 1
ATOM 2653 N N . VAL A 1 369 ? 18.861 -11.077 -1.198 1.00 35.32 369 VAL A N 1
ATOM 2654 C CA . VAL A 1 369 ? 18.023 -9.900 -1.068 1.00 34.17 369 VAL A CA 1
ATOM 2655 C C . VAL A 1 369 ? 17.451 -9.926 0.337 1.00 31.09 369 VAL A C 1
ATOM 2656 O O . VAL A 1 369 ? 16.663 -10.804 0.688 1.00 29.81 369 VAL A O 1
ATOM 2660 N N . GLY A 1 370 ? 17.884 -8.975 1.153 1.00 28.28 370 GLY A N 1
ATOM 2661 C CA . GLY A 1 370 ? 17.392 -8.911 2.508 1.00 24.05 370 GLY A CA 1
ATOM 2662 C C . GLY A 1 370 ? 16.062 -8.193 2.569 1.00 22.15 370 GLY A C 1
ATOM 2663 O O . GLY A 1 370 ? 15.721 -7.401 1.690 1.00 17.84 370 GLY A O 1
ATOM 2664 N N . ARG A 1 371 ? 15.301 -8.505 3.607 1.00 22.72 371 ARG A N 1
ATOM 2665 C CA . ARG A 1 371 ? 14.011 -7.882 3.851 1.00 23.81 371 ARG A CA 1
ATOM 2666 C C . ARG A 1 371 ? 13.804 -7.951 5.349 1.00 24.13 371 ARG A C 1
ATOM 2667 O O . ARG A 1 371 ? 13.891 -9.027 5.953 1.00 24.17 371 ARG A O 1
ATOM 2675 N N . GLU A 1 372 ? 13.533 -6.804 5.953 1.00 23.06 372 GLU A N 1
ATOM 2676 C CA . GLU A 1 372 ? 13.338 -6.761 7.390 1.00 23.30 372 GLU A CA 1
ATOM 2677 C C . GLU A 1 372 ? 12.146 -7.566 7.908 1.00 21.77 372 GLU A C 1
ATOM 2678 O O . GLU A 1 372 ? 11.065 -7.571 7.316 1.00 20.80 372 GLU A O 1
ATOM 2684 N N . ASP A 1 373 ? 12.376 -8.252 9.023 1.00 20.68 373 ASP A N 1
ATOM 2685 C CA . ASP A 1 373 ? 11.359 -9.045 9.701 1.00 20.08 373 ASP A CA 1
ATOM 2686 C C . ASP A 1 373 ? 10.261 -8.045 10.117 1.00 21.26 373 ASP A C 1
ATOM 2687 O O . ASP A 1 373 ? 10.502 -7.130 10.912 1.00 18.90 373 ASP A O 1
ATOM 2692 N N . PRO A 1 374 ? 9.046 -8.196 9.566 1.00 19.89 374 PRO A N 1
ATOM 2693 C CA . PRO A 1 374 ? 7.964 -7.272 9.914 1.00 21.95 374 PRO A CA 1
ATOM 2694 C C . PRO A 1 374 ? 7.721 -7.101 11.410 1.00 21.83 374 PRO A C 1
ATOM 2695 O O . PRO A 1 374 ? 7.293 -6.035 11.854 1.00 21.03 374 PRO A O 1
ATOM 2699 N N . GLU A 1 375 ? 8.002 -8.140 12.187 1.00 21.71 375 GLU A N 1
ATOM 2700 C CA . GLU A 1 375 ? 7.793 -8.058 13.628 1.00 23.25 375 GLU A CA 1
ATOM 2701 C C . GLU A 1 375 ? 8.809 -7.133 14.274 1.00 21.14 375 GLU A C 1
ATOM 2702 O O . GLU A 1 375 ? 8.509 -6.469 15.267 1.00 22.22 375 GLU A O 1
ATOM 2708 N N . VAL A 1 376 ? 10.012 -7.089 13.719 1.00 19.73 376 VAL A N 1
ATOM 2709 C CA . VAL A 1 376 ? 11.030 -6.194 14.252 1.00 20.34 376 VAL A CA 1
ATOM 2710 C C . VAL A 1 376 ? 10.554 -4.753 14.038 1.00 20.63 376 VAL A C 1
ATOM 2711 O O . VAL A 1 376 ? 10.636 -3.927 14.945 1.00 22.00 376 VAL A O 1
ATOM 2715 N N . ARG A 1 377 ? 10.043 -4.462 12.844 1.00 20.29 377 ARG A N 1
ATOM 2716 C CA . ARG A 1 377 ? 9.551 -3.128 12.531 1.00 20.95 377 ARG A CA 1
ATOM 2717 C C . ARG A 1 377 ? 8.376 -2.789 13.451 1.00 21.85 377 ARG A C 1
ATOM 2718 O O . ARG A 1 377 ? 8.342 -1.726 14.075 1.00 22.63 377 ARG A O 1
ATOM 2726 N N . ARG A 1 378 ? 7.418 -3.705 13.539 1.00 21.52 378 ARG A N 1
ATOM 2727 C CA . ARG A 1 378 ? 6.240 -3.512 14.378 1.00 22.27 378 ARG A CA 1
ATOM 2728 C C . ARG A 1 378 ? 6.649 -3.088 15.793 1.00 21.02 378 ARG A C 1
ATOM 2729 O O . ARG A 1 378 ? 6.130 -2.111 16.334 1.00 19.90 378 ARG A O 1
ATOM 2737 N N . LEU A 1 379 ? 7.587 -3.823 16.387 1.00 18.34 379 LEU A N 1
ATOM 2738 C CA . LEU A 1 379 ? 8.056 -3.500 17.728 1.00 16.03 379 LEU A CA 1
ATOM 2739 C C . LEU A 1 379 ? 8.723 -2.127 17.773 1.00 14.32 379 LEU A C 1
ATOM 2740 O O . LEU A 1 379 ? 8.415 -1.317 18.643 1.00 14.60 379 LEU A O 1
ATOM 2745 N N . ARG A 1 380 ? 9.622 -1.866 16.825 1.00 12.44 380 ARG A N 1
ATOM 2746 C CA . ARG A 1 380 ? 10.331 -0.588 16.764 1.00 13.39 380 ARG A CA 1
ATOM 2747 C C . ARG A 1 380 ? 9.401 0.620 16.619 1.00 15.31 380 ARG A C 1
ATOM 2748 O O . ARG A 1 380 ? 9.643 1.664 17.217 1.00 15.77 380 ARG A O 1
ATOM 2756 N N . GLU A 1 381 ? 8.346 0.471 15.819 1.00 16.50 381 GLU A N 1
ATOM 2757 C CA . GLU A 1 381 ? 7.394 1.547 15.593 1.00 17.49 381 GLU A CA 1
ATOM 2758 C C . GLU A 1 381 ? 6.309 1.635 16.674 1.00 18.10 381 GLU A C 1
ATOM 2759 O O . GLU A 1 381 ? 5.450 2.512 16.627 1.00 17.49 381 GLU A O 1
ATOM 2765 N N . THR A 1 382 ? 6.331 0.731 17.646 1.00 18.37 382 THR A N 1
ATOM 2766 C CA . THR A 1 382 ? 5.331 0.804 18.705 1.00 20.47 382 THR A CA 1
ATOM 2767 C C . THR A 1 382 ? 5.609 2.059 19.534 1.00 20.98 382 THR A C 1
ATOM 2768 O O . THR A 1 382 ? 6.716 2.256 20.025 1.00 21.06 382 THR A O 1
ATOM 2772 N N . PRO A 1 383 ? 4.603 2.927 19.695 1.00 21.11 383 PRO A N 1
ATOM 2773 C CA . PRO A 1 383 ? 4.784 4.158 20.474 1.00 21.70 383 PRO A CA 1
ATOM 2774 C C . PRO A 1 383 ? 5.106 3.837 21.926 1.00 21.43 383 PRO A C 1
ATOM 2775 O O . PRO A 1 383 ? 4.572 2.886 22.481 1.00 22.04 383 PRO A O 1
ATOM 2779 N N . ILE A 1 384 ? 5.977 4.619 22.543 1.00 23.39 384 ILE A N 1
ATOM 2780 C CA . ILE A 1 384 ? 6.294 4.382 23.943 1.00 27.49 384 ILE A CA 1
ATOM 2781 C C . ILE A 1 384 ? 5.166 5.011 24.755 1.00 28.82 384 ILE A C 1
ATOM 2782 O O . ILE A 1 384 ? 4.896 6.206 24.646 1.00 29.95 384 ILE A O 1
ATOM 2787 N N . PRO A 1 385 ? 4.476 4.203 25.567 1.00 29.45 385 PRO A N 1
ATOM 2788 C CA . PRO A 1 385 ? 3.364 4.663 26.401 1.00 32.01 385 PRO A CA 1
ATOM 2789 C C . PRO A 1 385 ? 3.783 5.543 27.568 1.00 35.12 385 PRO A C 1
ATOM 2790 O O . PRO A 1 385 ? 4.914 5.455 28.047 1.00 35.63 385 PRO A O 1
ATOM 2794 N N . PRO A 1 386 ? 2.873 6.416 28.035 1.00 37.73 386 PRO A N 1
ATOM 2795 C CA . PRO A 1 386 ? 3.199 7.291 29.165 1.00 38.45 386 PRO A CA 1
ATOM 2796 C C . PRO A 1 386 ? 3.512 6.391 30.359 1.00 39.22 386 PRO A C 1
ATOM 2797 O O . PRO A 1 386 ? 2.728 5.501 30.693 1.00 39.27 386 PRO A O 1
ATOM 2801 N N . LEU A 1 387 ? 4.661 6.607 30.987 1.00 39.58 387 LEU A N 1
ATOM 2802 C CA . LEU A 1 387 ? 5.051 5.786 32.124 1.00 39.53 387 LEU A CA 1
ATOM 2803 C C . LEU A 1 387 ? 5.306 6.626 33.360 1.00 39.23 387 LEU A C 1
ATOM 2804 O O . LEU A 1 387 ? 5.681 7.792 33.265 1.00 40.55 387 LEU A O 1
ATOM 2809 N N . GLU A 1 388 ? 5.104 6.017 34.521 1.00 38.10 388 GLU A N 1
ATOM 2810 C CA . GLU A 1 388 ? 5.327 6.688 35.791 1.00 37.31 388 GLU A CA 1
ATOM 2811 C C . GLU A 1 388 ? 5.805 5.690 36.830 1.00 34.62 388 GLU A C 1
ATOM 2812 O O . GLU A 1 388 ? 5.314 4.561 36.901 1.00 32.36 388 GLU A O 1
ATOM 2818 N N . ALA A 1 389 ? 6.767 6.112 37.639 1.00 31.56 389 ALA A N 1
ATOM 2819 C CA . ALA A 1 389 ? 7.305 5.244 38.670 1.00 30.36 389 ALA A CA 1
ATOM 2820 C C . ALA A 1 389 ? 8.081 6.061 39.680 1.00 28.68 389 ALA A C 1
ATOM 2821 O O . ALA A 1 389 ? 8.506 7.176 39.391 1.00 29.60 389 ALA A O 1
ATOM 2823 N N . ASP A 1 390 ? 8.258 5.507 40.871 1.00 27.24 390 ASP A N 1
ATOM 2824 C CA . ASP A 1 390 ? 8.999 6.201 41.908 1.00 26.82 390 ASP A CA 1
ATOM 2825 C C . ASP A 1 390 ? 10.495 6.097 41.616 1.00 24.53 390 ASP A C 1
ATOM 2826 O O . ASP A 1 390 ? 11.082 5.027 41.732 1.00 23.72 390 ASP A O 1
ATOM 2831 N N . PRO A 1 391 ? 11.126 7.214 41.215 1.00 23.37 391 PRO A N 1
ATOM 2832 C CA . PRO A 1 391 ? 12.563 7.183 40.918 1.00 22.92 391 PRO A CA 1
ATOM 2833 C C . PRO A 1 391 ? 13.430 6.741 42.102 1.00 22.70 391 PRO A C 1
ATOM 2834 O O . PRO A 1 391 ? 14.543 6.255 41.908 1.00 22.45 391 PRO A O 1
ATOM 2838 N N . GLN A 1 392 ? 12.924 6.896 43.322 1.00 22.98 392 GLN A N 1
ATOM 2839 C CA . GLN A 1 392 ? 13.680 6.472 44.497 1.00 23.62 392 GLN A CA 1
ATOM 2840 C C . GLN A 1 392 ? 13.931 4.984 44.368 1.00 24.01 392 GLN A C 1
ATOM 2841 O O . GLN A 1 392 ? 15.012 4.491 44.678 1.00 23.81 392 GLN A O 1
ATOM 2847 N N . GLU A 1 393 ? 12.919 4.271 43.889 1.00 25.17 393 GLU A N 1
ATOM 2848 C CA . GLU A 1 393 ? 13.020 2.829 43.749 1.00 25.63 393 GLU A CA 1
ATOM 2849 C C . GLU A 1 393 ? 13.493 2.339 42.384 1.00 22.60 393 GLU A C 1
ATOM 2850 O O . GLU A 1 393 ? 14.083 1.264 42.282 1.00 22.65 393 GLU A O 1
ATOM 2856 N N . VAL A 1 394 ? 13.249 3.116 41.335 1.00 19.47 394 VAL A N 1
ATOM 2857 C CA . VAL A 1 394 ? 13.698 2.712 40.012 1.00 18.29 394 VAL A CA 1
ATOM 2858 C C . VAL A 1 394 ? 15.221 2.594 39.931 1.00 17.07 394 VAL A C 1
ATOM 2859 O O . VAL A 1 394 ? 15.740 1.657 39.323 1.00 16.03 394 VAL A O 1
ATOM 2863 N N . LEU A 1 395 ? 15.937 3.534 40.539 1.00 16.64 395 LEU A N 1
ATOM 2864 C CA . LEU A 1 395 ? 17.395 3.486 40.508 1.00 16.53 395 LEU A CA 1
ATOM 2865 C C . LEU A 1 395 ? 17.901 2.240 41.232 1.00 17.77 395 LEU A C 1
ATOM 2866 O O . LEU A 1 395 ? 18.829 1.582 40.762 1.00 16.66 395 LEU A O 1
ATOM 2871 N N . ARG A 1 396 ? 17.289 1.917 42.372 1.00 18.50 396 ARG A N 1
ATOM 2872 C CA . ARG A 1 396 ? 17.689 0.734 43.129 1.00 19.91 396 ARG A CA 1
ATOM 2873 C C . ARG A 1 396 ? 17.362 -0.527 42.340 1.00 18.79 396 ARG A C 1
ATOM 2874 O O . ARG A 1 396 ? 18.128 -1.490 42.354 1.00 19.91 396 ARG A O 1
ATOM 2882 N N . ARG A 1 397 ? 16.232 -0.520 41.640 1.00 18.10 397 ARG A N 1
ATOM 2883 C CA . ARG A 1 397 ? 15.840 -1.688 40.857 1.00 17.68 397 ARG A CA 1
ATOM 2884 C C . ARG A 1 397 ? 16.743 -1.889 39.639 1.00 16.87 397 ARG A C 1
ATOM 2885 O O . ARG A 1 397 ? 17.009 -3.028 39.240 1.00 14.27 397 ARG A O 1
ATOM 2893 N N . LEU A 1 398 ? 17.217 -0.786 39.057 1.00 15.71 398 LEU A N 1
ATOM 2894 C CA . LEU A 1 398 ? 18.105 -0.856 37.894 1.00 14.74 398 LEU A CA 1
ATOM 2895 C C . LEU A 1 398 ? 19.487 -1.360 38.301 1.00 14.80 398 LEU A C 1
ATOM 2896 O O . LEU A 1 398 ? 20.098 -2.171 37.596 1.00 13.98 398 LEU A O 1
ATOM 2901 N N . LEU A 1 399 ? 19.976 -0.869 39.436 1.00 14.14 399 LEU A N 1
ATOM 2902 C CA . LEU A 1 399 ? 21.282 -1.270 39.931 1.00 14.46 399 LEU A CA 1
ATOM 2903 C C . LEU A 1 399 ? 21.259 -2.762 40.227 1.00 14.93 399 LEU A C 1
ATOM 2904 O O . LEU A 1 399 ? 22.252 -3.448 40.026 1.00 15.94 399 LEU A O 1
ATOM 2909 N N . ALA A 1 400 ? 20.109 -3.262 40.675 1.00 16.34 400 ALA A N 1
ATOM 2910 C CA . ALA A 1 400 ? 19.954 -4.682 41.004 1.00 15.29 400 ALA A CA 1
ATOM 2911 C C . ALA A 1 400 ? 19.712 -5.580 39.787 1.00 16.29 400 ALA A C 1
ATOM 2912 O O . ALA A 1 400 ? 19.641 -6.800 39.916 1.00 15.69 400 ALA A O 1
ATOM 2914 N N . SER A 1 401 ? 19.579 -4.976 38.610 1.00 17.29 401 SER A N 1
ATOM 2915 C CA . SER A 1 401 ? 19.360 -5.736 37.389 1.00 18.32 401 SER A CA 1
ATOM 2916 C C . SER A 1 401 ? 20.636 -6.451 36.994 1.00 20.38 401 SER A C 1
ATOM 2917 O O . SER A 1 401 ? 21.700 -5.840 36.928 1.00 20.23 401 SER A O 1
ATOM 2920 N N . PRO A 1 402 ? 20.548 -7.761 36.723 1.00 21.48 402 PRO A N 1
ATOM 2921 C CA . PRO A 1 402 ? 21.713 -8.557 36.326 1.00 21.47 402 PRO A CA 1
ATOM 2922 C C . PRO A 1 402 ? 22.498 -7.979 35.136 1.00 20.97 402 PRO A C 1
ATOM 2923 O O . PRO A 1 402 ? 23.666 -8.311 34.933 1.00 22.10 402 PRO A O 1
ATOM 2927 N N . ASN A 1 403 ? 21.861 -7.123 34.352 1.00 18.18 403 ASN A N 1
ATOM 2928 C CA . ASN A 1 403 ? 22.524 -6.527 33.205 1.00 17.57 403 ASN A CA 1
ATOM 2929 C C . ASN A 1 403 ? 23.251 -5.231 33.564 1.00 17.42 403 ASN A C 1
ATOM 2930 O O . ASN A 1 403 ? 24.058 -4.733 32.779 1.00 17.96 403 ASN A O 1
ATOM 2935 N N . LEU A 1 404 ? 22.979 -4.696 34.751 1.00 15.20 404 LEU A N 1
ATOM 2936 C CA . LEU A 1 404 ? 23.593 -3.443 35.188 1.00 15.25 404 LEU A CA 1
ATOM 2937 C C . LEU A 1 404 ? 24.419 -3.551 36.476 1.00 15.04 404 LEU A C 1
ATOM 2938 O O . LEU A 1 404 ? 25.222 -2.675 36.774 1.00 14.81 404 LEU A O 1
ATOM 2943 N N . ALA A 1 405 ? 24.218 -4.628 37.227 1.00 15.48 405 ALA A N 1
ATOM 2944 C CA . ALA A 1 405 ? 24.930 -4.858 38.480 1.00 16.02 405 ALA A CA 1
ATOM 2945 C C . ALA A 1 405 ? 26.424 -5.153 38.300 1.00 16.42 405 ALA A C 1
ATOM 2946 O O . ALA A 1 405 ? 26.896 -5.419 37.200 1.00 17.61 405 ALA A O 1
ATOM 2948 N N . SER A 1 406 ? 27.159 -5.113 39.401 1.00 16.93 406 SER A N 1
ATOM 2949 C CA . SER A 1 406 ? 28.598 -5.358 39.389 1.00 17.12 406 SER A CA 1
ATOM 2950 C C . SER A 1 406 ? 29.000 -6.727 38.823 1.00 17.81 406 SER A C 1
ATOM 2951 O O . SER A 1 406 ? 28.392 -7.740 39.167 1.00 15.60 406 SER A O 1
ATOM 2954 N N . ARG A 1 407 ? 30.012 -6.749 37.947 1.00 19.00 407 ARG A N 1
ATOM 2955 C CA . ARG A 1 407 ? 30.505 -8.007 37.375 1.00 22.26 407 ARG A CA 1
ATOM 2956 C C . ARG A 1 407 ? 31.680 -8.443 38.260 1.00 23.93 407 ARG A C 1
ATOM 2957 O O . ARG A 1 407 ? 32.468 -9.309 37.886 1.00 24.37 407 ARG A O 1
ATOM 2965 N N . GLU A 1 408 ? 31.791 -7.814 39.424 1.00 25.30 408 GLU A N 1
ATOM 2966 C CA . GLU A 1 408 ? 32.856 -8.078 40.388 1.00 28.44 408 GLU A CA 1
ATOM 2967 C C . GLU A 1 408 ? 33.121 -9.570 40.666 1.00 29.57 408 GLU A C 1
ATOM 2968 O O . GLU A 1 408 ? 34.271 -10.011 40.691 1.00 28.42 408 GLU A O 1
ATOM 2974 N N . ALA A 1 409 ? 32.062 -10.347 40.870 1.00 30.19 409 ALA A N 1
ATOM 2975 C CA . ALA A 1 409 ? 32.217 -11.771 41.154 1.00 31.47 409 ALA A CA 1
ATOM 2976 C C . ALA A 1 409 ? 32.835 -12.526 39.978 1.00 32.08 409 ALA A C 1
ATOM 2977 O O . ALA A 1 409 ? 33.356 -13.629 40.147 1.00 32.76 409 ALA A O 1
ATOM 2979 N N . VAL A 1 410 ? 32.778 -11.931 38.792 1.00 31.78 410 VAL A N 1
ATOM 2980 C CA . VAL A 1 410 ? 33.340 -12.561 37.601 1.00 32.04 410 VAL A CA 1
ATOM 2981 C C . VAL A 1 410 ? 34.861 -12.378 37.503 1.00 32.91 410 VAL A C 1
ATOM 2982 O O . VAL A 1 410 ? 35.616 -13.356 37.525 1.00 30.18 410 VAL A O 1
ATOM 2986 N N . TYR A 1 411 ? 35.303 -11.125 37.408 1.00 33.93 411 TYR A N 1
ATOM 2987 C CA . TYR A 1 411 ? 36.727 -10.807 37.297 1.00 35.94 411 TYR A CA 1
ATOM 2988 C C . TYR A 1 411 ? 37.554 -11.211 38.513 1.00 36.33 411 TYR A C 1
ATOM 2989 O O . TYR A 1 411 ? 38.782 -11.190 38.464 1.00 36.98 411 TYR A O 1
ATOM 2998 N N . GLU A 1 412 ? 36.882 -11.584 39.598 1.00 37.31 412 GLU A N 1
ATOM 2999 C CA . GLU A 1 412 ? 37.567 -12.022 40.808 1.00 37.66 412 GLU A CA 1
ATOM 3000 C C . GLU A 1 412 ? 38.111 -13.436 40.586 1.00 38.14 412 GLU A C 1
ATOM 3001 O O . GLU A 1 412 ? 38.916 -13.940 41.373 1.00 38.23 412 GLU A O 1
ATOM 3007 N N . ARG A 1 413 ? 37.665 -14.072 39.507 1.00 37.05 413 ARG A N 1
ATOM 3008 C CA . ARG A 1 413 ? 38.113 -15.418 39.174 1.00 36.82 413 ARG A CA 1
ATOM 3009 C C . ARG A 1 413 ? 39.457 -15.340 38.466 1.00 38.35 413 ARG A C 1
ATOM 3010 O O . ARG A 1 413 ? 40.211 -16.309 38.445 1.00 38.27 413 ARG A O 1
ATOM 3018 N N . TYR A 1 414 ? 39.753 -14.177 37.892 1.00 39.96 414 TYR A N 1
ATOM 3019 C CA . TYR A 1 414 ? 40.987 -13.986 37.137 1.00 42.30 414 TYR A CA 1
ATOM 3020 C C . TYR A 1 414 ? 42.086 -13.211 37.871 1.00 43.31 414 TYR A C 1
ATOM 3021 O O . TYR A 1 414 ? 41.806 -12.279 38.630 1.00 42.88 414 TYR A O 1
ATOM 3030 N N . ASP A 1 415 ? 43.336 -13.605 37.631 1.00 44.20 415 ASP A N 1
ATOM 3031 C CA . ASP A 1 415 ? 44.490 -12.938 38.232 1.00 45.93 415 ASP A CA 1
ATOM 3032 C C . ASP A 1 415 ? 45.536 -12.606 37.168 1.00 45.64 415 ASP A C 1
ATOM 3033 O O . ASP A 1 415 ? 45.275 -12.737 35.974 1.00 45.08 415 ASP A O 1
ATOM 3038 N N . HIS A 1 416 ? 46.710 -12.165 37.608 1.00 45.91 416 HIS A N 1
ATOM 3039 C CA . HIS A 1 416 ? 47.804 -11.798 36.711 1.00 45.70 416 HIS A CA 1
ATOM 3040 C C . HIS A 1 416 ? 47.664 -10.396 36.129 1.00 45.93 416 HIS A C 1
ATOM 3041 O O . HIS A 1 416 ? 48.110 -10.142 35.010 1.00 45.28 416 HIS A O 1
ATOM 3048 N N . GLN A 1 417 ? 47.047 -9.486 36.873 1.00 46.46 417 GLN A N 1
ATOM 3049 C CA . GLN A 1 417 ? 46.900 -8.119 36.386 1.00 47.88 417 GLN A CA 1
ATOM 3050 C C . GLN A 1 417 ? 48.278 -7.483 36.193 1.00 48.34 4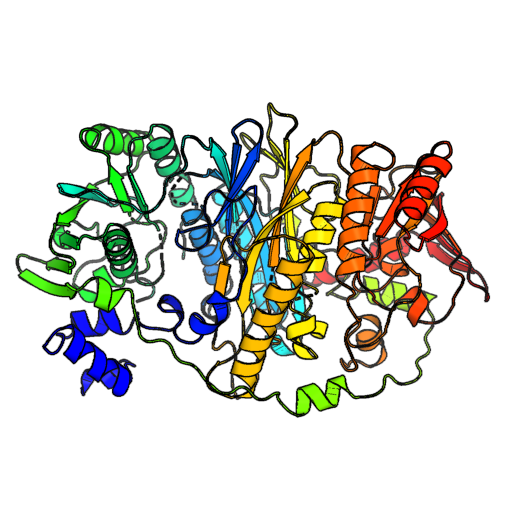17 GLN A C 1
ATOM 3051 O O . GLN A 1 417 ? 48.437 -6.561 35.389 1.00 47.56 417 GLN A O 1
ATOM 3057 N N . VAL A 1 418 ? 49.265 -7.989 36.931 1.00 48.41 418 VAL A N 1
ATOM 3058 C CA . VAL A 1 418 ? 50.638 -7.496 36.848 1.00 49.13 418 VAL A CA 1
ATOM 3059 C C . VAL A 1 418 ? 51.538 -8.495 36.121 1.00 49.15 418 VAL A C 1
ATOM 3060 O O . VAL A 1 418 ? 51.772 -9.600 36.613 1.00 49.69 418 VAL A O 1
ATOM 3064 N N . GLY A 1 419 ? 52.051 -8.095 34.959 1.00 49.13 419 GLY A N 1
ATOM 3065 C CA . GLY A 1 419 ? 52.904 -8.973 34.176 1.00 48.01 419 GLY A CA 1
ATOM 3066 C C . GLY A 1 419 ? 54.365 -8.571 34.065 1.00 48.32 419 GLY A C 1
ATOM 3067 O O . GLY A 1 419 ? 54.871 -7.755 34.842 1.00 47.15 419 GLY A O 1
ATOM 3068 N N . THR A 1 420 ? 55.040 -9.151 33.075 1.00 48.32 420 THR A N 1
ATOM 3069 C CA . THR A 1 420 ? 56.458 -8.899 32.835 1.00 48.42 420 THR A CA 1
ATOM 3070 C C . THR A 1 420 ? 56.757 -7.728 31.903 1.00 47.11 420 THR A C 1
ATOM 3071 O O . THR A 1 420 ? 57.915 -7.496 31.555 1.00 47.96 420 THR A O 1
ATOM 3075 N N . ARG A 1 421 ? 55.729 -7.003 31.477 1.00 44.12 421 ARG A N 1
ATOM 3076 C CA . ARG A 1 421 ? 55.945 -5.871 30.586 1.00 40.88 421 ARG A CA 1
ATOM 3077 C C . ARG A 1 421 ? 54.794 -4.891 30.716 1.00 36.90 421 ARG A C 1
ATOM 3078 O O . ARG A 1 421 ? 54.954 -3.687 30.516 1.00 35.90 421 ARG A O 1
ATOM 3086 N N . THR A 1 422 ? 53.630 -5.420 31.068 1.00 32.81 422 THR A N 1
ATOM 3087 C CA . THR A 1 422 ? 52.436 -4.608 31.199 1.00 29.17 422 THR A CA 1
ATOM 3088 C C . THR A 1 422 ? 51.739 -4.842 32.527 1.00 27.27 422 THR A C 1
ATOM 3089 O O . THR A 1 422 ? 51.917 -5.880 33.151 1.00 27.04 422 THR A O 1
ATOM 3093 N N . ALA A 1 423 ? 50.943 -3.866 32.952 1.00 25.96 423 ALA A N 1
ATOM 3094 C CA . ALA A 1 423 ? 50.196 -3.974 34.199 1.00 23.83 423 ALA A CA 1
ATOM 3095 C C . ALA A 1 423 ? 48.859 -3.272 34.057 1.00 23.32 423 ALA A C 1
ATOM 3096 O O . ALA A 1 423 ? 48.765 -2.200 33.454 1.00 22.93 423 ALA A O 1
ATOM 3098 N N . LEU A 1 424 ? 47.821 -3.892 34.603 1.00 22.67 424 LEU A N 1
ATOM 3099 C CA . LEU A 1 424 ? 46.487 -3.323 34.556 1.00 22.42 424 LEU A CA 1
ATOM 3100 C C . LEU A 1 424 ? 46.366 -2.298 35.683 1.00 23.28 424 LEU A C 1
ATOM 3101 O O . LEU A 1 424 ? 46.687 -2.589 36.835 1.00 24.85 424 LEU A O 1
ATOM 3106 N N . LEU A 1 425 ? 45.923 -1.094 35.349 1.00 22.88 425 LEU A N 1
ATOM 3107 C CA . LEU A 1 425 ? 45.755 -0.057 36.357 1.00 24.78 425 LEU A CA 1
ATOM 3108 C C . LEU A 1 425 ? 44.469 -0.376 37.127 1.00 26.38 425 LEU A C 1
ATOM 3109 O O . LEU A 1 425 ? 43.382 -0.405 36.558 1.00 27.49 425 LEU A O 1
ATOM 3114 N N . PRO A 1 426 ? 44.587 -0.641 38.437 1.00 28.09 426 PRO A N 1
ATOM 3115 C CA . PRO A 1 426 ? 43.447 -0.977 39.303 1.00 29.60 426 PRO A CA 1
ATOM 3116 C C . PRO A 1 426 ? 42.310 0.039 39.468 1.00 30.61 426 PRO A C 1
ATOM 3117 O O . PRO A 1 426 ? 41.195 -0.337 39.850 1.00 29.20 426 PRO A O 1
ATOM 3121 N N . GLY A 1 427 ? 42.583 1.312 39.191 1.00 30.80 427 GLY A N 1
ATOM 3122 C CA . GLY A 1 427 ? 41.543 2.322 39.306 1.00 32.87 427 GLY A CA 1
ATOM 3123 C C . GLY A 1 427 ? 40.536 2.167 38.175 1.00 34.90 427 GLY A C 1
ATOM 3124 O O . GLY A 1 427 ? 40.851 2.435 37.015 1.00 35.84 427 GLY A O 1
ATOM 3125 N N . LYS A 1 428 ? 39.323 1.740 38.511 1.00 34.68 428 LYS A N 1
ATOM 3126 C CA . LYS A 1 428 ? 38.280 1.514 37.519 1.00 35.50 428 LYS A CA 1
ATOM 3127 C C . LYS A 1 428 ? 38.022 2.652 36.526 1.00 34.70 428 LYS A C 1
ATOM 3128 O O . LYS A 1 428 ? 37.524 3.720 36.889 1.00 34.25 428 LYS A O 1
ATOM 3134 N N . GLY A 1 429 ? 38.370 2.407 35.267 1.00 33.25 429 GLY A N 1
ATOM 3135 C CA . GLY A 1 429 ? 38.143 3.381 34.213 1.00 29.68 429 GLY A CA 1
ATOM 3136 C C . GLY A 1 429 ? 37.125 2.749 33.280 1.00 27.22 429 GLY A C 1
ATOM 3137 O O . GLY A 1 429 ? 36.855 1.556 33.404 1.00 27.24 429 GLY A O 1
ATOM 3138 N N . ASP A 1 430 ? 36.554 3.518 32.357 1.00 25.37 430 ASP A N 1
ATOM 3139 C CA . ASP A 1 430 ? 35.558 2.972 31.425 1.00 23.55 430 ASP A CA 1
ATOM 3140 C C . ASP A 1 430 ? 36.150 1.972 30.430 1.00 22.28 430 ASP A C 1
ATOM 3141 O O . ASP A 1 430 ? 35.431 1.224 29.779 1.00 21.49 430 ASP A O 1
ATOM 3146 N N . ALA A 1 431 ? 37.467 1.969 30.304 1.00 20.13 431 ALA A N 1
ATOM 3147 C CA . ALA A 1 431 ? 38.126 1.029 29.410 1.00 20.70 431 ALA A CA 1
ATOM 3148 C C . ALA A 1 431 ? 39.302 0.478 30.188 1.00 18.91 431 ALA A C 1
ATOM 3149 O O . ALA A 1 431 ? 39.822 1.152 31.066 1.00 20.82 431 ALA A O 1
ATOM 3151 N N . ALA A 1 432 ? 39.706 -0.748 29.890 1.00 17.56 432 ALA A N 1
ATOM 3152 C CA . ALA A 1 432 ? 40.845 -1.336 30.575 1.00 15.64 432 ALA A CA 1
ATOM 3153 C C . ALA A 1 432 ? 42.075 -0.594 30.075 1.00 16.35 432 ALA A C 1
ATOM 3154 O O . ALA A 1 432 ? 42.191 -0.309 28.883 1.00 17.32 432 ALA A O 1
ATOM 3156 N N . VAL A 1 433 ? 42.983 -0.270 30.983 1.00 15.89 433 VAL A N 1
ATOM 3157 C CA . VAL A 1 433 ? 44.203 0.453 30.622 1.00 16.46 433 VAL A CA 1
ATOM 3158 C C . VAL A 1 433 ? 45.440 -0.329 31.040 1.00 15.36 433 VAL A C 1
ATOM 3159 O O . VAL A 1 433 ? 45.735 -0.432 32.225 1.00 15.48 433 VAL A O 1
ATOM 3163 N N . LEU A 1 434 ? 46.154 -0.873 30.061 1.00 15.68 434 LEU A N 1
ATOM 3164 C CA . LEU A 1 434 ? 47.368 -1.640 30.326 1.00 16.91 434 LEU A CA 1
ATOM 3165 C C . LEU A 1 434 ? 48.600 -0.750 30.171 1.00 17.69 434 LEU A C 1
ATOM 3166 O O . LEU A 1 434 ? 48.877 -0.242 29.084 1.00 16.51 434 LEU A O 1
ATOM 3171 N N . TRP A 1 435 ? 49.338 -0.570 31.262 1.00 18.79 435 TRP A N 1
ATOM 3172 C CA . TRP A 1 435 ? 50.540 0.252 31.252 1.00 18.96 435 TRP A CA 1
ATOM 3173 C C . TRP A 1 435 ? 51.753 -0.532 30.768 1.00 18.88 435 TRP A C 1
ATOM 3174 O O . TRP A 1 435 ? 52.005 -1.649 31.211 1.00 19.07 435 TRP A O 1
ATOM 3185 N N . ILE A 1 436 ? 52.490 0.051 29.833 1.00 19.69 436 ILE A N 1
ATOM 3186 C CA . ILE A 1 436 ? 53.685 -0.589 29.322 1.00 19.08 436 ILE A CA 1
ATOM 3187 C C . ILE A 1 436 ? 54.842 -0.095 30.181 1.00 21.05 436 ILE A C 1
ATOM 3188 O O . ILE A 1 436 ? 55.304 1.038 30.025 1.00 21.16 436 ILE A O 1
ATOM 3193 N N . LYS A 1 437 ? 55.293 -0.955 31.093 1.00 21.30 437 LYS A N 1
ATOM 3194 C CA . LYS A 1 437 ? 56.380 -0.630 32.007 1.00 20.51 437 LYS A CA 1
ATOM 3195 C C . LYS A 1 437 ? 57.622 -0.149 31.281 1.00 17.95 437 LYS A C 1
ATOM 3196 O O . LYS A 1 437 ? 57.958 -0.647 30.211 1.00 17.77 437 LYS A O 1
ATOM 3202 N N . GLY A 1 438 ? 58.302 0.823 31.879 1.00 16.43 438 GLY A N 1
ATOM 3203 C CA . GLY A 1 438 ? 59.503 1.362 31.275 1.00 18.07 438 GLY A CA 1
ATOM 3204 C C . GLY A 1 438 ? 59.191 2.512 30.334 1.00 19.01 438 GLY A C 1
ATOM 3205 O O . GLY A 1 438 ? 60.105 3.178 29.845 1.00 19.70 438 GLY A O 1
ATOM 3206 N N . THR A 1 439 ? 57.902 2.743 30.077 1.00 18.23 439 THR A N 1
ATOM 3207 C CA . THR A 1 439 ? 57.479 3.826 29.197 1.00 16.62 439 THR A CA 1
ATOM 3208 C C . THR A 1 439 ? 56.355 4.619 29.839 1.00 18.19 439 THR A C 1
ATOM 3209 O O . THR A 1 439 ? 55.901 4.307 30.939 1.00 18.44 439 THR A O 1
ATOM 3213 N N . ARG A 1 440 ? 55.900 5.643 29.128 1.00 18.37 440 ARG A N 1
ATOM 3214 C CA . ARG A 1 440 ? 54.808 6.475 29.599 1.00 19.59 440 ARG A CA 1
ATOM 3215 C C . ARG A 1 440 ? 53.554 6.057 28.849 1.00 19.73 440 ARG A C 1
ATOM 3216 O O . ARG A 1 440 ? 52.495 6.656 28.999 1.00 22.11 440 ARG A O 1
ATOM 3224 N N . LEU A 1 441 ? 53.691 5.011 28.044 1.00 19.58 441 LEU A N 1
ATOM 3225 C CA . LEU A 1 441 ? 52.594 4.512 27.236 1.00 18.94 441 LEU A CA 1
ATOM 3226 C C . LEU A 1 441 ? 51.579 3.646 27.964 1.00 17.72 441 LEU A C 1
ATOM 3227 O O . LEU A 1 441 ? 51.913 2.859 28.854 1.00 16.32 441 LEU A O 1
ATOM 3232 N N . GLY A 1 442 ? 50.328 3.809 27.550 1.00 17.32 442 GLY A N 1
ATOM 3233 C CA . GLY A 1 442 ? 49.227 3.052 28.102 1.00 16.11 442 GLY A CA 1
ATOM 3234 C C . GLY A 1 442 ? 48.324 2.645 26.955 1.00 16.55 442 GLY A C 1
ATOM 3235 O O . GLY A 1 442 ? 48.059 3.444 26.053 1.00 16.41 442 GLY A O 1
ATOM 3236 N N . VAL A 1 443 ? 47.868 1.396 26.975 1.00 16.96 443 VAL A N 1
ATOM 3237 C CA . VAL A 1 443 ? 46.985 0.874 25.937 1.00 13.81 443 VAL A CA 1
ATOM 3238 C C . VAL A 1 443 ? 45.600 0.661 26.531 1.00 13.62 443 VAL A C 1
ATOM 3239 O O . VAL A 1 443 ? 45.461 -0.042 27.529 1.00 12.73 443 VAL A O 1
ATOM 3243 N N . ALA A 1 444 ? 44.583 1.274 25.925 1.00 11.48 444 ALA A N 1
ATOM 3244 C CA . ALA A 1 444 ? 43.213 1.144 26.405 1.00 9.63 444 ALA A CA 1
ATOM 3245 C C . ALA A 1 444 ? 42.398 0.236 25.484 1.00 11.09 444 ALA A C 1
ATOM 3246 O O . ALA A 1 444 ? 42.585 0.242 24.268 1.00 11.51 444 ALA A O 1
ATOM 3248 N N . ALA A 1 445 ? 41.486 -0.533 26.072 1.00 11.59 445 ALA A N 1
ATOM 3249 C CA . ALA A 1 445 ? 40.661 -1.460 25.312 1.00 10.73 445 ALA A CA 1
ATOM 3250 C C . ALA A 1 445 ? 39.272 -1.656 25.903 1.00 11.37 445 ALA A C 1
ATOM 3251 O O . ALA A 1 445 ? 39.081 -1.633 27.120 1.00 10.14 445 ALA A O 1
ATOM 3253 N N . LYS A 1 446 ? 38.303 -1.871 25.025 1.00 12.07 446 LYS A N 1
ATOM 3254 C CA . LYS A 1 446 ? 36.939 -2.095 25.452 1.00 13.05 446 LYS A CA 1
ATOM 3255 C C . LYS A 1 446 ? 36.166 -2.789 24.332 1.00 14.13 446 LYS A C 1
ATOM 3256 O O . LYS A 1 446 ? 36.487 -2.634 23.156 1.00 15.27 446 LYS A O 1
ATOM 3262 N N . VAL A 1 447 ? 35.164 -3.574 24.704 1.00 14.48 447 VAL A N 1
ATOM 3263 C CA . VAL A 1 447 ? 34.327 -4.263 23.731 1.00 14.86 447 VAL A CA 1
ATOM 3264 C C . VAL A 1 447 ? 32.883 -3.955 24.112 1.00 14.62 447 VAL A C 1
ATOM 3265 O O . VAL A 1 447 ? 32.530 -4.035 25.286 1.00 16.22 447 VAL A O 1
ATOM 3269 N N . ASP A 1 448 ? 32.053 -3.581 23.140 1.00 14.39 448 ASP A N 1
ATOM 3270 C CA . ASP A 1 448 ? 30.651 -3.256 23.431 1.00 14.75 448 ASP A CA 1
ATOM 3271 C C . ASP A 1 448 ? 29.661 -3.666 22.354 1.00 14.22 448 ASP A C 1
ATOM 3272 O O . ASP A 1 448 ? 30.025 -3.935 21.215 1.00 13.07 448 ASP A O 1
ATOM 3277 N N . GLN A 1 449 ? 28.395 -3.675 22.759 1.00 14.46 449 GLN A N 1
ATOM 3278 C CA . GLN A 1 449 ? 27.230 -3.924 21.917 1.00 15.80 449 GLN A CA 1
ATOM 3279 C C . GLN A 1 449 ? 26.030 -4.069 22.839 1.00 15.82 449 GLN A C 1
ATOM 3280 O O . GLN A 1 449 ? 26.116 -4.667 23.919 1.00 15.21 449 GLN A O 1
ATOM 3286 N N . ASN A 1 450 ? 24.930 -3.459 22.409 1.00 12.41 450 ASN A N 1
ATOM 3287 C CA . ASN A 1 450 ? 23.677 -3.452 23.135 1.00 10.70 450 ASN A CA 1
ATOM 3288 C C . ASN A 1 450 ? 22.658 -4.268 22.330 1.00 9.55 450 ASN A C 1
ATOM 3289 O O . ASN A 1 450 ? 22.205 -3.844 21.275 1.00 9.56 450 ASN A O 1
ATOM 3294 N N . PRO A 1 451 ? 22.281 -5.453 22.829 1.00 10.31 451 PRO A N 1
ATOM 3295 C CA . PRO A 1 451 ? 21.316 -6.315 22.132 1.00 10.40 451 PRO A CA 1
ATOM 3296 C C . PRO A 1 451 ? 19.915 -5.752 21.930 1.00 11.78 451 PRO A C 1
ATOM 3297 O O . PRO A 1 451 ? 19.262 -6.073 20.936 1.00 13.51 451 PRO A O 1
ATOM 3301 N N . ARG A 1 452 ? 19.448 -4.922 22.860 1.00 12.22 452 ARG A N 1
ATOM 3302 C CA . ARG A 1 452 ? 18.113 -4.334 22.740 1.00 11.86 452 ARG A CA 1
ATOM 3303 C C . ARG A 1 452 ? 18.065 -3.393 21.540 1.00 12.10 452 ARG A C 1
ATOM 3304 O O . ARG A 1 452 ? 17.166 -3.484 20.710 1.00 12.86 452 ARG A O 1
ATOM 3312 N N . TYR A 1 453 ? 19.046 -2.503 21.441 1.00 12.47 453 TYR A N 1
ATOM 3313 C CA . TYR A 1 453 ? 19.133 -1.572 20.315 1.00 11.56 453 TYR A CA 1
ATOM 3314 C C . TYR A 1 453 ? 19.267 -2.380 19.019 1.00 13.44 453 TYR A C 1
ATOM 3315 O O . TYR A 1 453 ? 18.578 -2.128 18.025 1.00 14.65 453 TYR A O 1
ATOM 3324 N N . SER A 1 454 ? 20.172 -3.353 19.052 1.00 12.51 454 SER A N 1
ATOM 3325 C CA . SER A 1 454 ? 20.473 -4.187 17.899 1.00 12.60 454 SER A CA 1
ATOM 3326 C C . SER A 1 454 ? 19.302 -5.033 17.378 1.00 13.64 454 SER A C 1
ATOM 3327 O O . SER A 1 454 ? 19.109 -5.153 16.168 1.00 12.05 454 SER A O 1
ATOM 3330 N N . ARG A 1 455 ? 18.513 -5.607 18.280 1.00 14.30 455 ARG A N 1
ATOM 3331 C CA . ARG A 1 455 ? 17.370 -6.411 17.872 1.00 15.09 455 ARG A CA 1
ATOM 3332 C C . ARG A 1 455 ? 16.328 -5.540 17.167 1.00 15.69 455 ARG A C 1
ATOM 3333 O O . ARG A 1 455 ? 15.792 -5.921 16.132 1.00 15.87 455 ARG A O 1
ATOM 3341 N N . LEU A 1 456 ? 16.068 -4.360 17.715 1.00 14.42 456 LEU A N 1
ATOM 3342 C CA . LEU A 1 456 ? 15.083 -3.439 17.155 1.00 14.99 456 LEU A CA 1
ATOM 3343 C C . LEU A 1 456 ? 15.552 -2.606 15.957 1.00 15.73 456 LEU A C 1
ATOM 3344 O O . LEU A 1 456 ? 14.739 -2.143 15.153 1.00 14.50 456 LEU A O 1
ATOM 3349 N N . HIS A 1 457 ? 16.859 -2.407 15.839 1.00 15.78 457 HIS A N 1
ATOM 3350 C CA . HIS A 1 457 ? 17.399 -1.619 14.736 1.00 15.42 457 HIS A CA 1
ATOM 3351 C C . HIS A 1 457 ? 18.858 -2.025 14.555 1.00 14.36 457 HIS A C 1
ATOM 3352 O O . HIS A 1 457 ? 19.771 -1.291 14.920 1.00 13.79 457 HIS A O 1
ATOM 3359 N N . PRO A 1 458 ? 19.090 -3.200 13.964 1.00 14.10 458 PRO A N 1
ATOM 3360 C CA . PRO A 1 458 ? 20.452 -3.696 13.745 1.00 13.86 458 PRO A CA 1
ATOM 3361 C C . PRO A 1 458 ? 21.486 -2.668 13.269 1.00 14.60 458 PRO A C 1
ATOM 3362 O O . PRO A 1 458 ? 22.596 -2.606 13.800 1.00 14.40 458 PRO A O 1
ATOM 3366 N N . ARG A 1 459 ? 21.132 -1.854 12.287 1.00 14.47 459 ARG A N 1
ATOM 3367 C CA . ARG A 1 459 ? 22.066 -0.848 11.785 1.00 13.23 459 ARG A CA 1
ATOM 3368 C C . ARG A 1 459 ? 22.448 0.158 12.884 1.00 13.67 459 ARG A C 1
ATOM 3369 O O . ARG A 1 459 ? 23.630 0.433 13.097 1.00 12.34 459 ARG A O 1
ATOM 3377 N N . LEU A 1 460 ? 21.451 0.701 13.583 1.00 11.82 460 LEU A N 1
ATOM 3378 C CA . LEU A 1 460 ? 21.718 1.663 14.647 1.00 10.97 460 LEU A CA 1
ATOM 3379 C C . LEU A 1 460 ? 22.446 0.967 15.805 1.00 11.54 460 LEU A C 1
ATOM 3380 O O . LEU A 1 460 ? 23.296 1.567 16.467 1.00 10.75 460 LEU A O 1
ATOM 3385 N N . GLY A 1 461 ? 22.133 -0.309 16.023 1.00 11.58 461 GLY A N 1
ATOM 3386 C CA . GLY A 1 461 ? 22.794 -1.063 17.076 1.00 13.48 461 GLY A CA 1
ATOM 3387 C C . GLY A 1 461 ? 24.295 -1.184 16.818 1.00 14.66 461 GLY A C 1
ATOM 3388 O O . GLY A 1 461 ? 25.116 -0.999 17.720 1.00 12.70 461 GLY A O 1
ATOM 3389 N N . ALA A 1 462 ? 24.653 -1.492 15.573 1.00 16.07 462 ALA A N 1
ATOM 3390 C CA . ALA A 1 462 ? 26.052 -1.629 15.182 1.00 17.23 462 ALA A CA 1
ATOM 3391 C C . ALA A 1 462 ? 26.776 -0.296 15.351 1.00 18.12 462 ALA A C 1
ATOM 3392 O O . ALA A 1 462 ? 27.894 -0.252 15.861 1.00 16.73 462 ALA A O 1
ATOM 3402 N N . HIS A 1 464 ? 25.968 2.161 17.347 1.00 17.17 464 HIS A N 1
ATOM 3403 C CA . HIS A 1 464 ? 26.068 2.425 18.773 1.00 14.52 464 HIS A CA 1
ATOM 3404 C C . HIS A 1 464 ? 27.227 1.670 19.394 1.00 13.90 464 HIS A C 1
ATOM 3405 O O . HIS A 1 464 ? 27.927 2.204 20.251 1.00 13.76 464 HIS A O 1
ATOM 3412 N N . ALA A 1 465 ? 27.435 0.431 18.951 1.00 14.58 465 ALA A N 1
ATOM 3413 C CA . ALA A 1 465 ? 28.519 -0.408 19.467 1.00 13.58 465 ALA A CA 1
ATOM 3414 C C . ALA A 1 465 ? 29.901 0.193 19.228 1.00 13.57 465 ALA A C 1
ATOM 3415 O O . ALA A 1 465 ? 30.698 0.308 20.162 1.00 14.35 465 ALA A O 1
ATOM 3417 N N . LEU A 1 466 ? 30.190 0.575 17.985 1.00 12.82 466 LEU A N 1
ATOM 3418 C CA . LEU A 1 466 ? 31.485 1.166 17.673 1.00 13.53 466 LEU A CA 1
ATOM 3419 C C . LEU A 1 466 ? 31.624 2.507 18.402 1.00 13.68 466 LEU A C 1
ATOM 3420 O O . LEU A 1 466 ? 32.668 2.816 18.987 1.00 13.52 466 LEU A O 1
ATOM 3425 N N . ALA A 1 467 ? 30.565 3.305 18.360 1.00 13.65 467 ALA A N 1
ATOM 3426 C CA . ALA A 1 467 ? 30.566 4.597 19.029 1.00 13.68 467 ALA A CA 1
ATOM 3427 C C . ALA A 1 467 ? 30.893 4.417 20.516 1.00 14.75 467 ALA A C 1
ATOM 3428 O O . ALA A 1 467 ? 31.847 5.012 21.022 1.00 16.97 467 ALA A O 1
ATOM 3430 N N . GLU A 1 468 ? 30.121 3.575 21.202 1.00 15.65 468 GLU A N 1
ATOM 3431 C CA . GLU A 1 468 ? 30.324 3.327 22.625 1.00 15.39 468 GLU A CA 1
ATOM 3432 C C . GLU A 1 468 ? 31.746 2.860 22.932 1.00 15.07 468 GLU A C 1
ATOM 3433 O O . GLU A 1 468 ? 32.403 3.403 23.818 1.00 15.42 468 GLU A O 1
ATOM 3439 N N . ALA A 1 469 ? 32.222 1.856 22.204 1.00 13.33 469 ALA A N 1
ATOM 3440 C CA . ALA A 1 469 ? 33.569 1.350 22.431 1.00 12.63 469 ALA A CA 1
ATOM 3441 C C . ALA A 1 469 ? 34.595 2.483 22.298 1.00 12.97 469 ALA A C 1
ATOM 3442 O O . ALA A 1 469 ? 35.492 2.623 23.132 1.00 14.31 469 ALA A O 1
ATOM 3444 N N . CYS A 1 470 ? 34.461 3.297 21.258 1.00 12.58 470 CYS A N 1
ATOM 3445 C CA . CYS A 1 470 ? 35.382 4.409 21.068 1.00 13.81 470 CYS A CA 1
ATOM 3446 C C . CYS A 1 470 ? 35.225 5.445 22.181 1.00 15.33 470 CYS A C 1
ATOM 3447 O O . CYS A 1 470 ? 36.209 6.040 22.619 1.00 16.23 470 CYS A O 1
ATOM 3450 N N . ARG A 1 471 ? 33.987 5.650 22.637 1.00 13.61 471 ARG A N 1
ATOM 3451 C CA . ARG A 1 471 ? 33.717 6.610 23.694 1.00 13.39 471 ARG A CA 1
ATOM 3452 C C . ARG A 1 471 ? 34.383 6.154 24.988 1.00 13.68 471 ARG A C 1
ATOM 3453 O O . ARG A 1 471 ? 34.986 6.955 25.704 1.00 11.54 471 ARG A O 1
ATOM 3461 N N . ASN A 1 472 ? 34.281 4.860 25.277 1.00 14.49 472 ASN A N 1
ATOM 3462 C CA . ASN A 1 472 ? 34.869 4.311 26.490 1.00 15.11 472 ASN A CA 1
ATOM 3463 C C . ASN A 1 472 ? 36.377 4.469 26.560 1.00 15.94 472 ASN A C 1
ATOM 3464 O O . ASN A 1 472 ? 36.932 4.700 27.641 1.00 16.43 472 ASN A O 1
ATOM 3469 N N . VAL A 1 473 ? 37.037 4.346 25.411 1.00 14.71 473 VAL A N 1
ATOM 3470 C CA . VAL A 1 473 ? 38.483 4.499 25.346 1.00 11.56 473 VAL A CA 1
ATOM 3471 C C . VAL A 1 473 ? 38.821 5.984 25.455 1.00 10.92 473 VAL A C 1
ATOM 3472 O O . VAL A 1 473 ? 39.762 6.363 26.142 1.00 12.82 473 VAL A O 1
ATOM 3476 N N . SER A 1 474 ? 38.037 6.821 24.788 1.00 8.84 474 SER A N 1
ATOM 3477 C CA . SER A 1 474 ? 38.251 8.264 24.826 1.00 9.75 474 SER A CA 1
ATOM 3478 C C . SER A 1 474 ? 38.078 8.789 26.237 1.00 9.99 474 SER A C 1
ATOM 3479 O O . SER A 1 474 ? 38.766 9.713 26.657 1.00 10.97 474 SER A O 1
ATOM 3482 N N . VAL A 1 475 ? 37.135 8.189 26.953 1.00 12.39 475 VAL A N 1
ATOM 3483 C CA . VAL A 1 475 ? 36.813 8.572 28.318 1.00 12.42 475 VAL A CA 1
ATOM 3484 C C . VAL A 1 475 ? 37.948 8.351 29.322 1.00 12.18 475 VAL A C 1
ATOM 3485 O O . VAL A 1 475 ? 37.998 9.031 30.350 1.00 12.45 475 VAL A O 1
ATOM 3489 N N . VAL A 1 476 ? 38.849 7.405 29.061 1.00 9.84 476 VAL A N 1
ATOM 3490 C CA . VAL A 1 476 ? 39.957 7.224 29.997 1.00 10.28 476 VAL A CA 1
ATOM 3491 C C . VAL A 1 476 ? 41.140 8.044 29.504 1.00 10.67 476 VAL A C 1
ATOM 3492 O O . VAL A 1 476 ? 42.213 8.035 30.101 1.00 12.54 476 VAL A O 1
ATOM 3496 N N . GLY A 1 477 ? 40.927 8.759 28.403 1.00 11.44 477 GLY A N 1
ATOM 3497 C CA . GLY A 1 477 ? 41.962 9.625 27.864 1.00 14.35 477 GLY A CA 1
ATOM 3498 C C . GLY A 1 477 ? 42.770 9.123 26.690 1.00 13.80 477 GLY A C 1
ATOM 3499 O O . GLY A 1 477 ? 43.769 9.728 26.321 1.00 16.09 477 GLY A O 1
ATOM 3500 N N . ALA A 1 478 ? 42.349 8.030 26.081 1.00 14.48 478 ALA A N 1
ATOM 3501 C CA . ALA A 1 478 ? 43.102 7.495 24.957 1.00 14.96 478 ALA A CA 1
ATOM 3502 C C . ALA A 1 478 ? 42.412 7.728 23.609 1.00 15.44 478 ALA A C 1
ATOM 3503 O O . ALA A 1 478 ? 41.190 7.854 23.540 1.00 14.97 478 ALA A O 1
ATOM 3505 N N . LYS A 1 479 ? 43.203 7.786 22.542 1.00 14.54 479 LYS A N 1
ATOM 3506 C CA . LYS A 1 479 ? 42.652 7.985 21.210 1.00 16.21 479 LYS A CA 1
ATOM 3507 C C . LYS A 1 479 ? 42.449 6.678 20.448 1.00 14.83 479 LYS A C 1
ATOM 3508 O O . LYS A 1 479 ? 43.395 5.908 20.247 1.00 16.16 479 LYS A O 1
ATOM 3514 N N . PRO A 1 480 ? 41.210 6.428 19.995 1.00 13.64 480 PRO A N 1
ATOM 3515 C CA . PRO A 1 480 ? 40.829 5.228 19.243 1.00 12.58 480 PRO A CA 1
ATOM 3516 C C . PRO A 1 480 ? 41.740 5.046 18.036 1.00 12.44 480 PRO A C 1
ATOM 3517 O O . PRO A 1 480 ? 41.823 5.926 17.185 1.00 13.50 480 PRO A O 1
ATOM 3521 N N . LEU A 1 481 ? 42.421 3.912 17.957 1.00 11.84 481 LEU A N 1
ATOM 3522 C CA . LEU A 1 481 ? 43.318 3.669 16.833 1.00 14.11 481 LEU A CA 1
ATOM 3523 C C . LEU A 1 481 ? 42.680 2.800 15.757 1.00 13.62 481 LEU A C 1
ATOM 3524 O O . LEU A 1 481 ? 42.914 3.005 14.576 1.00 14.19 481 LEU A O 1
ATOM 3529 N N . ALA A 1 482 ? 41.874 1.830 16.174 1.00 12.91 482 ALA A N 1
ATOM 3530 C CA . ALA A 1 482 ? 41.200 0.935 15.241 1.00 13.22 482 ALA A CA 1
ATOM 3531 C C . ALA A 1 482 ? 40.284 0.018 16.022 1.00 12.36 482 ALA A C 1
ATOM 3532 O O . ALA A 1 482 ? 40.289 0.031 17.248 1.00 12.59 482 ALA A O 1
ATOM 3534 N N . TYR A 1 483 ? 39.494 -0.779 15.319 1.00 11.94 483 TYR A N 1
ATOM 3535 C CA . TYR A 1 483 ? 38.618 -1.696 16.014 1.00 13.21 483 TYR A CA 1
ATOM 3536 C C . TYR A 1 483 ? 38.637 -3.083 15.402 1.00 14.89 483 TYR A C 1
ATOM 3537 O O . TYR A 1 483 ? 39.231 -3.306 14.355 1.00 16.37 483 TYR A O 1
ATOM 3546 N N . THR A 1 484 ? 37.986 -4.009 16.092 1.00 16.00 484 THR A N 1
ATOM 3547 C CA . THR A 1 484 ? 37.864 -5.395 15.671 1.00 14.71 484 THR A CA 1
ATOM 3548 C C . THR A 1 484 ? 36.377 -5.685 15.903 1.00 15.63 484 THR A C 1
ATOM 3549 O O . THR A 1 484 ? 35.812 -5.260 16.917 1.00 14.77 484 THR A O 1
ATOM 3553 N N . ASP A 1 485 ? 35.732 -6.372 14.965 1.00 14.62 485 ASP A N 1
ATOM 3554 C CA . ASP A 1 485 ? 34.315 -6.664 15.120 1.00 13.62 485 ASP A CA 1
ATOM 3555 C C . ASP A 1 485 ? 33.993 -8.143 15.047 1.00 15.53 485 ASP A C 1
ATOM 3556 O O . ASP A 1 485 ? 34.309 -8.817 14.061 1.00 16.32 485 ASP A O 1
ATOM 3561 N N . GLY A 1 486 ? 33.372 -8.647 16.108 1.00 14.13 486 GLY A N 1
ATOM 3562 C CA . GLY A 1 486 ? 32.976 -10.034 16.140 1.00 10.43 486 GLY A CA 1
ATOM 3563 C C . GLY A 1 486 ? 31.499 -10.061 15.807 1.00 12.62 486 GLY A C 1
ATOM 3564 O O . GLY A 1 486 ? 30.666 -9.755 16.653 1.00 10.42 486 GLY A O 1
ATOM 3565 N N . LEU A 1 487 ? 31.165 -10.401 14.567 1.00 13.60 487 LEU A N 1
ATOM 3566 C CA . LEU A 1 487 ? 29.767 -10.459 14.166 1.00 14.40 487 LEU A CA 1
ATOM 3567 C C . LEU A 1 487 ? 29.156 -11.811 14.527 1.00 14.97 487 LEU A C 1
ATOM 3568 O O . LEU A 1 487 ? 29.769 -12.856 14.309 1.00 17.59 487 LEU A O 1
ATOM 3573 N N . ASN A 1 488 ? 27.951 -11.776 15.087 1.00 14.39 488 ASN A N 1
ATOM 3574 C CA . ASN A 1 488 ? 27.208 -12.979 15.468 1.00 11.46 488 ASN A CA 1
ATOM 3575 C C . ASN A 1 488 ? 25.763 -12.742 15.048 1.00 11.49 488 ASN A C 1
ATOM 3576 O O . ASN A 1 488 ? 25.121 -11.807 15.521 1.00 13.13 488 ASN A O 1
ATOM 3581 N N . LEU A 1 489 ? 25.261 -13.579 14.150 1.00 11.23 489 LEU A N 1
ATOM 3582 C CA . LEU A 1 489 ? 23.900 -13.450 13.655 1.00 10.86 489 LEU A CA 1
ATOM 3583 C C . LEU A 1 489 ? 23.260 -14.800 13.367 1.00 12.69 489 LEU A C 1
ATOM 3584 O O . LEU A 1 489 ? 23.882 -15.857 13.535 1.00 12.24 489 LEU A O 1
ATOM 3589 N N . GLY A 1 490 ? 22.002 -14.752 12.944 1.00 12.67 490 GLY A N 1
ATOM 3590 C CA . GLY A 1 490 ? 21.288 -15.964 12.620 1.00 13.47 490 GLY A CA 1
ATOM 3591 C C . GLY A 1 490 ? 21.684 -16.359 11.218 1.00 17.01 490 GLY A C 1
ATOM 3592 O O . GLY A 1 490 ? 22.661 -15.844 10.664 1.00 17.33 490 GLY A O 1
ATOM 3593 N N . SER A 1 491 ? 20.922 -17.273 10.638 1.00 18.96 491 SER A N 1
ATOM 3594 C CA . SER A 1 491 ? 21.191 -17.742 9.292 1.00 20.57 491 SER A CA 1
ATOM 3595 C C . SER A 1 491 ? 21.025 -16.619 8.274 1.00 21.12 491 SER A C 1
ATOM 3596 O O . SER A 1 491 ? 20.102 -15.801 8.377 1.00 20.54 491 SER A O 1
ATOM 3599 N N . PRO A 1 492 ? 21.927 -16.560 7.283 1.00 20.50 492 PRO A N 1
ATOM 3600 C CA . PRO A 1 492 ? 21.893 -15.543 6.231 1.00 21.90 492 PRO A CA 1
ATOM 3601 C C . PRO A 1 492 ? 20.978 -16.003 5.090 1.00 23.99 492 PRO A C 1
ATOM 3602 O O . PRO A 1 492 ? 20.742 -15.265 4.132 1.00 22.33 492 PRO A O 1
ATOM 3606 N N . GLU A 1 493 ? 20.482 -17.232 5.204 1.00 25.38 493 GLU A N 1
ATOM 3607 C CA . GLU A 1 493 ? 19.601 -17.806 4.198 1.00 28.75 493 GLU A CA 1
ATOM 3608 C C . GLU A 1 493 ? 18.342 -16.957 4.096 1.00 29.27 493 GLU A C 1
ATOM 3609 O O . GLU A 1 493 ? 18.109 -16.298 3.084 1.00 31.55 493 GLU A O 1
ATOM 3615 N N . THR A 1 494 ? 17.533 -16.967 5.149 1.00 27.75 494 THR A N 1
ATOM 3616 C CA . THR A 1 494 ? 16.301 -16.187 5.160 1.00 26.93 494 THR A CA 1
ATOM 3617 C C . THR A 1 494 ? 16.562 -14.693 4.926 1.00 26.18 494 THR A C 1
ATOM 3618 O O . THR A 1 494 ? 17.588 -14.154 5.345 1.00 24.97 494 THR A O 1
ATOM 3622 N N . PRO A 1 495 ? 15.628 -14.007 4.245 1.00 25.62 495 PRO A N 1
ATOM 3623 C CA . PRO A 1 495 ? 15.753 -12.574 3.957 1.00 25.38 495 PRO A CA 1
ATOM 3624 C C . PRO A 1 495 ? 15.922 -11.725 5.223 1.00 24.95 495 PRO A C 1
ATOM 3625 O O . PRO A 1 495 ? 16.671 -10.753 5.217 1.00 24.84 495 PRO A O 1
ATOM 3629 N N . GLU A 1 496 ? 15.225 -12.093 6.297 1.00 23.51 496 GLU A N 1
ATOM 3630 C CA . GLU A 1 496 ? 15.303 -11.354 7.559 1.00 24.57 496 GLU A CA 1
ATOM 3631 C C . GLU A 1 496 ? 16.711 -11.442 8.150 1.00 23.69 496 GLU A C 1
ATOM 3632 O O . GLU A 1 496 ? 17.247 -10.455 8.649 1.00 22.84 496 GLU A O 1
ATOM 3638 N N . GLY A 1 497 ? 17.290 -12.639 8.104 1.00 22.95 497 GLY A N 1
ATOM 3639 C CA . GLY A 1 497 ? 18.626 -12.847 8.629 1.00 22.51 497 GLY A CA 1
ATOM 3640 C C . GLY A 1 497 ? 19.684 -12.105 7.831 1.00 22.59 497 GLY A C 1
ATOM 3641 O O . GLY A 1 497 ? 20.546 -11.431 8.396 1.00 21.81 497 GLY A O 1
ATOM 3642 N N . TYR A 1 498 ? 19.623 -12.228 6.510 1.00 22.65 498 TYR A N 1
ATOM 3643 C CA . TYR A 1 498 ? 20.581 -11.549 5.644 1.00 22.09 498 TYR A CA 1
ATOM 3644 C C . TYR A 1 498 ? 20.445 -10.043 5.851 1.00 21.43 498 TYR A C 1
ATOM 3645 O O . TYR A 1 498 ? 21.432 -9.302 5.828 1.00 22.18 498 TYR A O 1
ATOM 3654 N N . HIS A 1 499 ? 19.217 -9.590 6.059 1.00 19.42 499 HIS A N 1
ATOM 3655 C CA . HIS A 1 499 ? 18.985 -8.176 6.276 1.00 19.48 499 HIS A CA 1
ATOM 3656 C C . HIS A 1 499 ? 19.728 -7.705 7.528 1.00 19.16 499 HIS A C 1
ATOM 3657 O O . HIS A 1 499 ? 20.392 -6.671 7.517 1.00 18.71 499 HIS A O 1
ATOM 3664 N N . GLU A 1 500 ? 19.631 -8.477 8.602 1.00 19.07 500 GLU A N 1
ATOM 3665 C CA . GLU A 1 500 ? 20.307 -8.119 9.841 1.00 17.68 500 GLU A CA 1
ATOM 3666 C C . GLU A 1 500 ? 21.824 -8.086 9.645 1.00 17.27 500 GLU A C 1
ATOM 3667 O O . GLU A 1 500 ? 22.510 -7.217 10.185 1.00 16.61 500 GLU A O 1
ATOM 3673 N N . LEU A 1 501 ? 22.341 -9.028 8.863 1.00 16.73 501 LEU A N 1
ATOM 3674 C CA . LEU A 1 501 ? 23.769 -9.083 8.599 1.00 16.83 501 LEU A CA 1
ATOM 3675 C C . LEU A 1 501 ? 24.169 -7.865 7.784 1.00 16.37 501 LEU A C 1
ATOM 3676 O O . LEU A 1 501 ? 25.180 -7.229 8.053 1.00 17.62 501 LEU A O 1
ATOM 3681 N N . ALA A 1 502 ? 23.356 -7.540 6.791 1.00 15.52 502 ALA A N 1
ATOM 3682 C CA . ALA A 1 502 ? 23.636 -6.413 5.928 1.00 14.99 502 ALA A CA 1
ATOM 3683 C C . ALA A 1 502 ? 23.571 -5.097 6.699 1.00 15.19 502 ALA A C 1
ATOM 3684 O O . ALA A 1 502 ? 24.472 -4.265 6.573 1.00 14.96 502 ALA A O 1
ATOM 3686 N N . GLU A 1 503 ? 22.517 -4.908 7.495 1.00 13.38 503 GLU A N 1
ATOM 3687 C CA . GLU A 1 503 ? 22.375 -3.678 8.274 1.00 13.45 503 GLU A CA 1
ATOM 3688 C C . GLU A 1 503 ? 23.479 -3.553 9.328 1.00 14.63 503 GLU A C 1
ATOM 3689 O O . GLU A 1 503 ? 23.955 -2.454 9.616 1.00 14.46 503 GLU A O 1
ATOM 3695 N N . THR A 1 504 ? 23.878 -4.680 9.910 1.00 12.87 504 THR A N 1
ATOM 3696 C CA . THR A 1 504 ? 24.923 -4.667 10.917 1.00 11.62 504 THR A CA 1
ATOM 3697 C C . THR A 1 504 ? 26.208 -4.157 10.277 1.00 11.73 504 THR A C 1
ATOM 3698 O O . THR A 1 504 ? 26.863 -3.260 10.803 1.00 13.69 504 THR A O 1
ATOM 3702 N N . ILE A 1 505 ? 26.566 -4.713 9.128 1.00 10.98 505 ILE A N 1
ATOM 3703 C CA . ILE A 1 505 ? 27.770 -4.267 8.454 1.00 11.55 505 ILE A CA 1
ATOM 3704 C C . ILE A 1 505 ? 27.678 -2.794 8.008 1.00 13.16 505 ILE A C 1
ATOM 3705 O O . ILE A 1 505 ? 28.648 -2.046 8.129 1.00 11.17 505 ILE A O 1
ATOM 3710 N N . ALA A 1 506 ? 26.516 -2.372 7.513 1.00 12.69 506 ALA A N 1
ATOM 3711 C CA . ALA A 1 506 ? 26.353 -0.985 7.090 1.00 14.22 506 ALA A CA 1
ATOM 3712 C C . ALA A 1 506 ? 26.484 -0.078 8.315 1.00 14.99 506 ALA A C 1
ATOM 3713 O O . ALA A 1 506 ? 27.008 1.031 8.225 1.00 16.69 506 ALA A O 1
ATOM 3715 N N . GLY A 1 507 ? 26.010 -0.556 9.459 1.00 14.20 507 GLY A N 1
ATOM 3716 C CA . GLY A 1 507 ? 26.107 0.227 10.674 1.00 14.70 507 GLY A CA 1
ATOM 3717 C C . GLY A 1 507 ? 27.550 0.537 11.040 1.00 14.83 507 GLY A C 1
ATOM 3718 O O . GLY A 1 507 ? 27.887 1.681 11.335 1.00 15.27 507 GLY A O 1
ATOM 3719 N N . LEU A 1 508 ? 28.399 -0.487 11.029 1.00 14.64 508 LEU A N 1
ATOM 3720 C CA . LEU A 1 508 ? 29.817 -0.330 11.345 1.00 13.99 508 LEU A CA 1
ATOM 3721 C C . LEU A 1 508 ? 30.501 0.634 10.372 1.00 15.82 508 LEU A C 1
ATOM 3722 O O . LEU A 1 508 ? 31.237 1.535 10.777 1.00 14.49 508 LEU A O 1
ATOM 3727 N N . LYS A 1 509 ? 30.245 0.436 9.086 1.00 15.67 509 LYS A N 1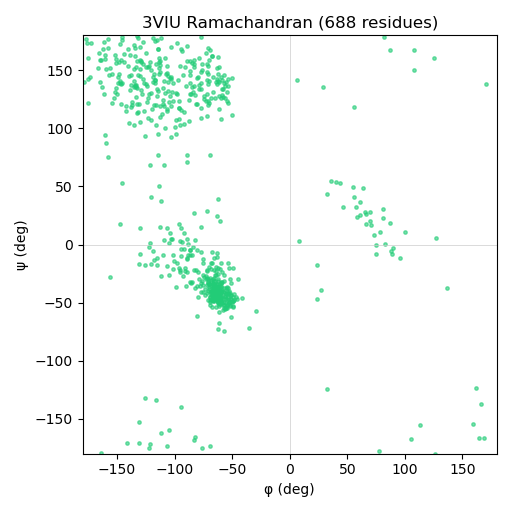
ATOM 3728 C CA . LYS A 1 509 ? 30.816 1.274 8.049 1.00 16.85 509 LYS A CA 1
ATOM 3729 C C . LYS A 1 509 ? 30.546 2.741 8.356 1.00 18.09 509 LYS A C 1
ATOM 3730 O O . LYS A 1 509 ? 31.459 3.573 8.389 1.00 17.39 509 LYS A O 1
ATOM 3736 N N . GLU A 1 510 ? 29.277 3.042 8.598 1.00 18.80 510 GLU A N 1
ATOM 3737 C CA . GLU A 1 510 ? 28.853 4.402 8.877 1.00 19.95 510 GLU A CA 1
ATOM 3738 C C . GLU A 1 510 ? 29.497 5.000 10.122 1.00 18.62 510 GLU A C 1
ATOM 3739 O O . GLU A 1 510 ? 29.917 6.153 10.103 1.00 18.67 510 GLU A O 1
ATOM 3745 N N . ALA A 1 511 ? 29.584 4.222 11.198 1.00 17.01 511 ALA A N 1
ATOM 3746 C CA . ALA A 1 511 ? 30.197 4.711 12.429 1.00 17.14 511 ALA A CA 1
ATOM 3747 C C . ALA A 1 511 ? 31.702 4.847 12.223 1.00 16.30 511 ALA A C 1
ATOM 3748 O O . ALA A 1 511 ? 32.327 5.799 12.685 1.00 15.31 511 ALA A O 1
ATOM 3750 N N . SER A 1 512 ? 32.273 3.882 11.518 1.00 17.65 512 SER A N 1
ATOM 3751 C CA . SER A 1 512 ? 33.698 3.871 11.243 1.00 17.04 512 SER A CA 1
ATOM 3752 C C . SER A 1 512 ? 34.131 5.088 10.439 1.00 19.33 512 SER A C 1
ATOM 3753 O O . SER A 1 512 ? 35.137 5.726 10.755 1.00 19.27 512 SER A O 1
ATOM 3756 N N . GLU A 1 513 ? 33.370 5.404 9.394 1.00 20.56 513 GLU A N 1
ATOM 3757 C CA . GLU A 1 513 ? 33.695 6.533 8.539 1.00 20.63 513 GLU A CA 1
ATOM 3758 C C . GLU A 1 513 ? 33.582 7.853 9.289 1.00 19.62 513 GLU A C 1
ATOM 3759 O O . GLU A 1 513 ? 34.455 8.717 9.190 1.00 18.44 513 GLU A O 1
ATOM 3765 N N . ALA A 1 514 ? 32.516 8.001 10.063 1.00 17.22 514 ALA A N 1
ATOM 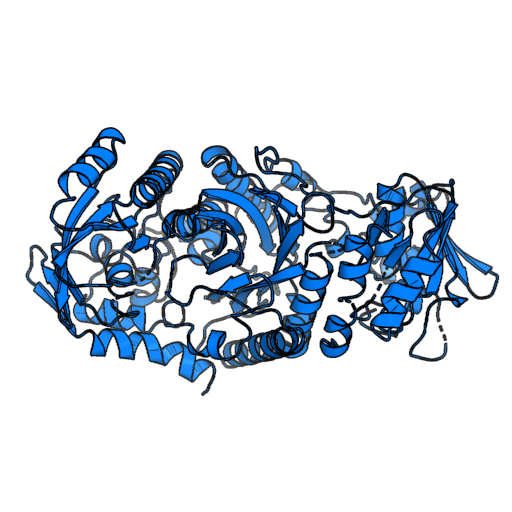3766 C CA . ALA A 1 514 ? 32.311 9.235 10.803 1.00 17.27 514 ALA A CA 1
ATOM 3767 C C . ALA A 1 514 ? 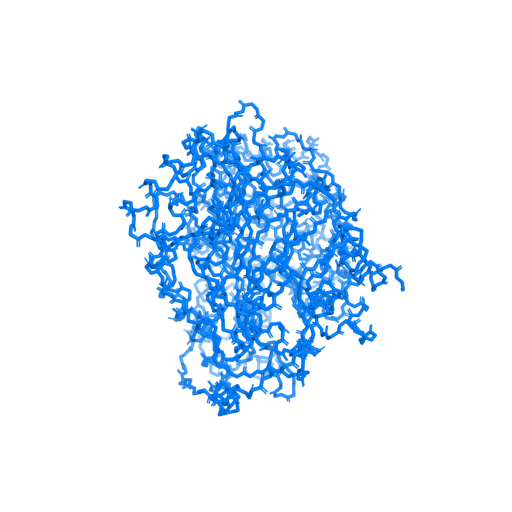33.358 9.491 11.882 1.00 17.59 514 ALA A C 1
ATOM 3768 O O . ALA A 1 514 ? 33.836 10.616 12.022 1.00 17.26 514 ALA A O 1
ATOM 3770 N N . LEU A 1 515 ? 33.715 8.456 12.641 1.00 17.35 515 LEU A N 1
ATOM 3771 C CA . LEU A 1 515 ? 34.696 8.599 13.717 1.00 17.03 515 LEU A CA 1
ATOM 3772 C C . LEU A 1 515 ? 36.146 8.472 13.256 1.00 17.18 515 LEU A C 1
ATOM 3773 O O . LEU A 1 515 ? 37.072 8.735 14.022 1.00 19.65 515 LEU A O 1
ATOM 3778 N N . GLY A 1 516 ? 36.351 8.072 12.009 1.00 16.04 516 GLY A N 1
ATOM 3779 C CA . GLY A 1 516 ? 37.708 7.923 11.522 1.00 13.76 516 GLY A CA 1
ATOM 3780 C C . GLY A 1 516 ? 38.457 6.844 12.281 1.00 13.78 516 GLY A C 1
ATOM 3781 O O . GLY A 1 516 ? 39.575 7.059 12.746 1.00 13.53 516 GLY A O 1
ATOM 3782 N N . VAL A 1 517 ? 37.822 5.686 12.422 1.00 12.52 517 VAL A N 1
ATOM 3783 C CA . VAL A 1 517 ? 38.418 4.539 13.100 1.00 13.02 517 VAL A CA 1
ATOM 3784 C C . VAL A 1 517 ? 38.182 3.341 12.183 1.00 12.23 517 VAL A C 1
ATOM 3785 O O . VAL A 1 517 ? 37.044 2.933 11.978 1.00 11.65 517 VAL A O 1
ATOM 3789 N N . PRO A 1 518 ? 39.255 2.768 11.619 1.00 11.41 518 PRO A N 1
ATOM 3790 C CA . PRO A 1 518 ? 39.171 1.616 10.708 1.00 12.97 518 PRO A CA 1
ATOM 3791 C C . PRO A 1 518 ? 39.212 0.216 11.331 1.00 14.41 518 PRO A C 1
ATOM 3792 O O . PRO A 1 518 ? 39.699 0.046 12.449 1.00 15.87 518 PRO A O 1
ATOM 3796 N N . VAL A 1 519 ? 38.693 -0.773 10.593 1.00 15.84 519 VAL A N 1
ATOM 3797 C CA . VAL A 1 519 ? 38.715 -2.180 11.016 1.00 16.31 519 VAL A CA 1
ATOM 3798 C C . VAL A 1 519 ? 40.119 -2.683 10.771 1.00 15.89 519 VAL A C 1
ATOM 3799 O O . VAL A 1 519 ? 40.771 -2.285 9.813 1.00 18.84 519 VAL A O 1
ATOM 3803 N N . VAL A 1 520 ? 40.563 -3.608 11.598 1.00 15.32 520 VAL A N 1
ATOM 3804 C CA . VAL A 1 520 ? 41.893 -4.137 11.431 1.00 15.64 520 VAL A CA 1
ATOM 3805 C C . VAL A 1 520 ? 41.826 -5.664 11.465 1.00 16.52 520 VAL A C 1
ATOM 3806 O O . VAL A 1 520 ? 42.744 -6.358 11.022 1.00 16.89 520 VAL A O 1
ATOM 3810 N N . SER A 1 521 ? 40.711 -6.177 11.976 1.00 17.11 521 SER A N 1
ATOM 3811 C CA . SER A 1 521 ? 40.485 -7.613 12.069 1.00 16.00 521 SER A CA 1
ATOM 3812 C C . SER A 1 521 ? 39.095 -7.855 12.618 1.00 17.34 521 SER A C 1
ATOM 3813 O O . SER A 1 521 ? 38.376 -6.910 12.967 1.00 19.00 521 SER A O 1
ATOM 3816 N N . GLY A 1 522 ? 38.710 -9.122 12.704 1.00 17.36 522 GLY A N 1
ATOM 3817 C CA . GLY A 1 522 ? 37.394 -9.432 13.219 1.00 16.30 522 GLY A CA 1
ATOM 3818 C C . GLY A 1 522 ? 37.004 -10.874 12.999 1.00 16.86 522 GLY A C 1
ATOM 3819 O O . GLY A 1 522 ? 37.839 -11.704 12.657 1.00 17.59 522 GLY A O 1
ATOM 3820 N N . ASN A 1 523 ? 35.723 -11.162 13.188 1.00 16.58 523 ASN A N 1
ATOM 3821 C CA . ASN A 1 523 ? 35.204 -12.505 13.033 1.00 15.10 523 ASN A CA 1
ATOM 3822 C C . ASN A 1 523 ? 33.749 -12.448 12.616 1.00 15.16 523 ASN A C 1
ATOM 3823 O O . ASN A 1 523 ? 33.086 -11.424 12.757 1.00 14.68 523 ASN A O 1
ATOM 3828 N N . VAL A 1 524 ? 33.252 -13.563 12.099 1.00 15.53 524 VAL A N 1
ATOM 3829 C CA . VAL A 1 524 ? 31.862 -13.644 11.682 1.00 14.80 524 VAL A CA 1
ATOM 3830 C C . VAL A 1 524 ? 31.325 -15.014 12.015 1.00 15.39 524 VAL A C 1
ATOM 3831 O O . VAL A 1 524 ? 31.837 -16.016 11.532 1.00 17.04 524 VAL A O 1
ATOM 3835 N N . SER A 1 525 ? 30.295 -15.049 12.850 1.00 15.95 525 SER A N 1
ATOM 3836 C CA . SER A 1 525 ? 29.656 -16.302 13.231 1.00 15.75 525 SER A CA 1
ATOM 3837 C C . SER A 1 525 ? 28.203 -16.232 12.783 1.00 16.09 525 SER A C 1
ATOM 3838 O O . SER A 1 525 ? 27.446 -15.383 13.250 1.00 17.40 525 SER A O 1
ATOM 3841 N N . LEU A 1 526 ? 27.819 -17.114 11.867 1.00 16.61 526 LEU A N 1
ATOM 3842 C CA . LEU A 1 526 ? 26.453 -17.130 11.357 1.00 16.11 526 LEU A CA 1
ATOM 3843 C C . LEU A 1 526 ? 25.700 -18.375 11.803 1.00 16.53 526 LEU A C 1
ATOM 3844 O O . LEU A 1 526 ? 26.257 -19.242 12.479 1.00 16.64 526 LEU A O 1
ATOM 3849 N N . TYR A 1 527 ? 24.429 -18.451 11.422 1.00 16.84 527 TYR A N 1
ATOM 3850 C CA . TYR A 1 527 ? 23.590 -19.597 11.763 1.00 18.86 527 TYR A CA 1
ATOM 3851 C C . TYR A 1 527 ? 23.341 -19.734 13.260 1.00 18.36 527 TYR A C 1
ATOM 3852 O O . TYR A 1 527 ? 23.135 -20.839 13.762 1.00 18.69 527 TYR A O 1
ATOM 3861 N N . ASN A 1 528 ? 23.370 -18.616 13.973 1.00 18.45 528 ASN A N 1
ATOM 3862 C CA . ASN A 1 528 ? 23.104 -18.644 15.405 1.00 20.19 528 ASN A CA 1
ATOM 3863 C C . ASN A 1 528 ? 21.606 -18.477 15.598 1.00 20.55 528 ASN A C 1
ATOM 3864 O O . ASN A 1 528 ? 21.124 -17.396 15.919 1.00 20.04 528 ASN A O 1
ATOM 3869 N N . GLU A 1 529 ? 20.874 -19.559 15.361 1.00 22.70 529 GLU A N 1
ATOM 3870 C CA . GLU A 1 529 ? 19.429 -19.562 15.511 1.00 25.24 529 GLU A CA 1
ATOM 3871 C C . GLU A 1 529 ? 18.936 -20.996 15.536 1.00 26.71 529 GLU A C 1
ATOM 3872 O O . GLU A 1 529 ? 19.621 -21.910 15.077 1.00 27.02 529 GLU A O 1
ATOM 3878 N N . SER A 1 530 ? 17.746 -21.188 16.086 1.00 28.46 530 SER A N 1
ATOM 3879 C CA . SER A 1 530 ? 17.140 -22.505 16.143 1.00 30.15 530 SER A CA 1
ATOM 3880 C C . SER A 1 530 ? 15.625 -22.345 16.124 1.00 30.50 530 SER A C 1
ATOM 3881 O O . SER A 1 530 ? 15.068 -21.488 16.816 1.00 30.44 530 SER A O 1
ATOM 3884 N N . GLY A 1 531 ? 14.965 -23.161 15.308 1.00 31.33 531 GLY A N 1
ATOM 3885 C CA . GLY A 1 531 ? 13.519 -23.099 15.210 1.00 31.14 531 GLY A CA 1
ATOM 3886 C C . GLY A 1 531 ? 12.990 -21.764 14.719 1.00 31.37 531 GLY A C 1
ATOM 3887 O O . GLY A 1 531 ? 11.945 -21.302 15.174 1.00 32.54 531 GLY A O 1
ATOM 3888 N N . GLY A 1 532 ? 13.699 -21.139 13.785 1.00 30.69 532 GLY A N 1
ATOM 3889 C CA . GLY A 1 532 ? 13.241 -19.862 13.272 1.00 28.33 532 GLY A CA 1
ATOM 3890 C C . GLY A 1 532 ? 13.471 -18.710 14.237 1.00 28.06 532 GLY A C 1
ATOM 3891 O O . GLY A 1 532 ? 13.112 -17.571 13.940 1.00 27.50 532 GLY A O 1
ATOM 3892 N N . LYS A 1 533 ? 14.046 -18.995 15.403 1.00 27.40 533 LYS A N 1
ATOM 3893 C CA . LYS A 1 533 ? 14.331 -17.933 16.370 1.00 26.63 533 LYS A CA 1
ATOM 3894 C C . LYS A 1 533 ? 15.768 -17.444 16.175 1.00 23.68 533 LYS A C 1
ATOM 3895 O O . LYS A 1 533 ? 16.716 -18.197 16.374 1.00 21.14 533 LYS A O 1
ATOM 3901 N N . ARG A 1 534 ? 15.920 -16.184 15.778 1.00 23.21 534 ARG A N 1
ATOM 3902 C CA . ARG A 1 534 ? 17.245 -15.609 15.544 1.00 22.53 534 ARG A CA 1
ATOM 3903 C C . ARG A 1 534 ? 17.728 -14.822 16.756 1.00 20.98 534 ARG A C 1
ATOM 3904 O O . ARG A 1 534 ? 16.938 -14.146 17.410 1.00 20.41 534 ARG A O 1
ATOM 3912 N N . ILE A 1 535 ? 19.021 -14.917 17.063 1.00 19.51 535 ILE A N 1
ATOM 3913 C CA . ILE A 1 535 ? 19.575 -14.168 18.190 1.00 16.63 535 ILE A CA 1
ATOM 3914 C C . ILE A 1 535 ? 19.565 -12.710 17.776 1.00 15.42 535 ILE A C 1
ATOM 3915 O O . ILE A 1 535 ? 19.497 -12.403 16.595 1.00 13.72 535 ILE A O 1
ATOM 3920 N N . PRO A 1 536 ? 19.602 -11.789 18.746 1.00 16.03 536 PRO A N 1
ATOM 3921 C CA . PRO A 1 536 ? 19.610 -10.373 18.374 1.00 14.53 536 PRO A CA 1
ATOM 3922 C C . PRO A 1 536 ? 20.887 -10.164 17.573 1.00 12.73 536 PRO A C 1
ATOM 3923 O O . PRO A 1 536 ? 21.908 -10.751 17.899 1.00 12.45 536 PRO A O 1
ATOM 3927 N N . PRO A 1 537 ? 20.844 -9.360 16.503 1.00 12.60 537 PRO A N 1
ATOM 3928 C CA . PRO A 1 537 ? 22.074 -9.148 15.731 1.00 12.12 537 PRO A CA 1
ATOM 3929 C C . PRO A 1 537 ? 23.134 -8.672 16.721 1.00 11.47 537 PRO A C 1
ATOM 3930 O O . PRO A 1 537 ? 22.884 -7.769 17.510 1.00 7.45 537 PRO A O 1
ATOM 3934 N N . THR A 1 538 ? 24.310 -9.283 16.691 1.00 11.39 538 THR A N 1
ATOM 3935 C CA . THR A 1 538 ? 25.332 -8.910 17.650 1.00 13.91 538 THR A CA 1
ATOM 3936 C C . THR A 1 538 ? 26.709 -8.609 17.073 1.00 15.50 538 THR A C 1
ATOM 3937 O O . THR A 1 538 ? 27.451 -9.512 16.680 1.00 17.87 538 THR A O 1
ATOM 3941 N N . ALA A 1 539 ? 27.047 -7.328 17.028 1.00 15.89 539 ALA A N 1
ATOM 3942 C CA . ALA A 1 539 ? 28.351 -6.913 16.548 1.00 16.18 539 ALA A CA 1
ATOM 3943 C C . ALA A 1 539 ? 29.136 -6.478 17.782 1.00 16.79 539 ALA A C 1
ATOM 3944 O O . ALA A 1 539 ? 28.959 -5.366 18.286 1.00 16.23 539 ALA A O 1
ATOM 3954 N N . VAL A 1 541 ? 32.037 -5.020 19.193 1.00 14.24 541 VAL A N 1
ATOM 3955 C CA . VAL A 1 541 ? 33.109 -4.140 18.768 1.00 11.80 541 VAL A CA 1
ATOM 3956 C C . VAL A 1 541 ? 34.185 -3.931 19.816 1.00 11.26 541 VAL A C 1
ATOM 3957 O O . VAL A 1 541 ? 33.910 -3.472 20.921 1.00 10.37 541 VAL A O 1
ATOM 3961 N N . GLY A 1 542 ? 35.415 -4.274 19.446 1.00 11.66 542 GLY A N 1
ATOM 3962 C CA . GLY A 1 542 ? 36.544 -4.105 20.333 1.00 11.19 542 GLY A CA 1
ATOM 3963 C C . GLY A 1 542 ? 37.381 -2.966 19.787 1.00 13.09 542 GLY A C 1
ATOM 3964 O O . GLY A 1 542 ? 37.700 -2.940 18.595 1.00 11.94 542 GLY A O 1
ATOM 3965 N N . VAL A 1 543 ? 37.720 -2.016 20.650 1.00 12.49 543 VAL A N 1
ATOM 3966 C CA . VAL A 1 543 ? 38.513 -0.873 20.242 1.00 14.40 543 VAL A CA 1
ATOM 3967 C C . VAL A 1 543 ? 39.774 -0.734 21.075 1.00 14.65 543 VAL A C 1
ATOM 3968 O O . VAL A 1 543 ? 39.747 -0.876 22.296 1.00 15.53 543 VAL A O 1
ATOM 3972 N N . VAL A 1 544 ? 40.881 -0.449 20.403 1.00 13.92 544 VAL A N 1
ATOM 3973 C CA . VAL A 1 544 ? 42.147 -0.262 21.081 1.00 12.49 544 VAL A CA 1
ATOM 3974 C C . VAL A 1 544 ? 42.606 1.168 20.843 1.00 12.90 544 VAL A C 1
ATOM 3975 O O . VAL A 1 544 ? 42.429 1.714 19.758 1.00 14.08 544 VAL A O 1
ATOM 3979 N N . GLY A 1 545 ? 43.184 1.771 21.874 1.00 13.37 545 GLY A N 1
ATOM 3980 C CA . GLY A 1 545 ? 43.691 3.124 21.761 1.00 14.06 545 GLY A CA 1
ATOM 3981 C C . GLY A 1 545 ? 44.911 3.275 22.648 1.00 13.79 545 GLY A C 1
ATOM 3982 O O . GLY A 1 545 ? 45.229 2.372 23.417 1.00 14.29 545 GLY A O 1
ATOM 3983 N N . VAL A 1 546 ? 45.601 4.405 22.550 1.00 14.73 546 VAL A N 1
ATOM 3984 C CA . VAL A 1 546 ? 46.773 4.623 23.378 1.00 15.50 546 VAL A CA 1
ATOM 3985 C C . VAL A 1 546 ? 46.703 5.969 24.070 1.00 17.39 546 VAL A C 1
ATOM 3986 O O . VAL A 1 546 ? 45.975 6.863 23.636 1.00 16.67 546 VAL A O 1
ATOM 3990 N N . LEU A 1 547 ? 47.460 6.104 25.154 1.00 17.55 547 LEU A N 1
ATOM 3991 C CA . LEU A 1 547 ? 47.492 7.343 25.914 1.00 18.78 547 LEU A CA 1
ATOM 3992 C C . LEU A 1 547 ? 48.741 7.367 26.786 1.00 19.18 547 LEU A C 1
ATOM 3993 O O . LEU A 1 547 ? 49.493 6.400 26.832 1.00 18.31 547 LEU A O 1
ATOM 3998 N N . GLU A 1 548 ? 48.972 8.486 27.456 1.00 20.40 548 GLU A N 1
ATOM 3999 C CA . GLU A 1 548 ? 50.107 8.594 28.355 1.00 23.05 548 GLU A CA 1
ATOM 4000 C C . GLU A 1 548 ? 49.518 8.276 29.705 1.00 22.03 548 GLU A C 1
ATOM 4001 O O . GLU A 1 548 ? 48.630 8.981 30.175 1.00 21.16 548 GLU A O 1
ATOM 4007 N N . VAL A 1 549 ? 49.998 7.200 30.312 1.00 22.66 549 VAL A N 1
ATOM 4008 C CA . VAL A 1 549 ? 49.517 6.762 31.613 1.00 23.92 549 VAL A CA 1
ATOM 4009 C C . VAL A 1 549 ? 49.383 7.922 32.594 1.00 24.30 549 VAL A C 1
ATOM 4010 O O . VAL A 1 549 ? 48.534 7.905 33.482 1.00 22.89 549 VAL A O 1
ATOM 4014 N N . ASP A 1 550 ? 50.219 8.937 32.426 1.00 25.19 550 ASP A N 1
ATOM 4015 C CA . ASP A 1 550 ? 50.176 10.084 33.317 1.00 26.38 550 ASP A CA 1
ATOM 4016 C C . ASP A 1 550 ? 48.999 11.019 33.047 1.00 26.53 550 ASP A C 1
ATOM 4017 O O . ASP A 1 550 ? 48.683 11.868 33.869 1.00 28.77 550 ASP A O 1
ATOM 4022 N N . LYS A 1 551 ? 48.366 10.877 31.890 1.00 26.14 551 LYS A N 1
ATOM 4023 C CA . LYS A 1 551 ? 47.216 11.700 31.534 1.00 26.50 551 LYS A CA 1
ATOM 4024 C C . LYS A 1 551 ? 46.073 10.733 31.286 1.00 25.54 551 LYS A C 1
ATOM 4025 O O . LYS A 1 551 ? 45.617 10.555 30.163 1.00 26.53 551 LYS A O 1
ATOM 4031 N N . ARG A 1 552 ? 45.625 10.107 32.365 1.00 24.79 552 ARG A N 1
ATOM 4032 C CA . ARG A 1 552 ? 44.563 9.118 32.322 1.00 24.47 552 ARG A CA 1
ATOM 4033 C C . ARG A 1 552 ? 43.416 9.569 33.206 1.00 23.15 552 ARG A C 1
ATOM 4034 O O . ARG A 1 552 ? 43.603 10.374 34.113 1.00 24.87 552 ARG A O 1
ATOM 4042 N N . ALA A 1 553 ? 42.226 9.054 32.932 1.00 18.86 553 ALA A N 1
ATOM 4043 C CA . ALA A 1 553 ? 41.067 9.389 33.730 1.00 17.21 553 ALA A CA 1
ATOM 4044 C C . ALA A 1 553 ? 40.346 8.106 34.089 1.00 16.55 553 ALA A C 1
ATOM 4045 O O . ALA A 1 553 ? 40.350 7.151 33.323 1.00 17.87 553 ALA A O 1
ATOM 4047 N N . GLU A 1 554 ? 39.759 8.067 35.274 1.00 18.14 554 GLU A N 1
ATOM 4048 C CA . GLU A 1 554 ? 38.992 6.902 35.675 1.00 19.50 554 GLU A CA 1
ATOM 4049 C C . GLU A 1 554 ? 37.613 7.413 36.063 1.00 20.14 554 GLU A C 1
ATOM 4050 O O . GLU A 1 554 ? 37.416 8.615 36.233 1.00 20.94 554 GLU A O 1
ATOM 4064 N N . GLY A 1 556 ? 35.677 6.742 38.886 1.00 16.01 556 GLY A N 1
ATOM 4065 C CA . GLY A 1 556 ? 35.346 7.015 40.273 1.00 14.84 556 GLY A CA 1
ATOM 4066 C C . GLY A 1 556 ? 35.580 8.407 40.834 1.00 15.88 556 GLY A C 1
ATOM 4067 O O . GLY A 1 556 ? 36.626 9.021 40.588 1.00 15.62 556 GLY A O 1
ATOM 4068 N N . PHE A 1 557 ? 34.604 8.922 41.578 1.00 13.59 557 PHE A N 1
ATOM 4069 C CA . PHE A 1 557 ? 34.787 10.222 42.204 1.00 15.35 557 PHE A CA 1
ATOM 4070 C C . PHE A 1 557 ? 35.923 9.978 43.187 1.00 17.23 557 PHE A C 1
ATOM 4071 O O . PHE A 1 557 ? 35.847 9.073 44.014 1.00 17.34 557 PHE A O 1
ATOM 4079 N N . ARG A 1 558 ? 36.979 10.778 43.106 1.00 20.70 558 ARG A N 1
ATOM 4080 C CA . ARG A 1 558 ? 38.114 10.559 43.981 1.00 24.21 558 ARG A CA 1
ATOM 4081 C C . ARG A 1 558 ? 38.247 11.467 45.184 1.00 25.08 558 ARG A C 1
ATOM 4082 O O . ARG A 1 558 ? 38.911 11.109 46.160 1.00 25.80 558 ARG A O 1
ATOM 4090 N N . ARG A 1 559 ? 37.611 12.631 45.131 1.00 25.77 559 ARG A N 1
ATOM 4091 C CA . ARG A 1 559 ? 37.698 13.577 46.234 1.00 26.75 559 ARG A CA 1
ATOM 4092 C C . ARG A 1 559 ? 36.509 14.519 46.273 1.00 26.17 559 ARG A C 1
ATOM 4093 O O . ARG A 1 559 ? 35.893 14.804 45.245 1.00 27.14 559 ARG A O 1
ATOM 4101 N N . PRO A 1 560 ? 36.167 15.013 47.470 1.00 25.02 560 PRO A N 1
ATOM 4102 C CA . PRO A 1 560 ? 35.040 15.939 47.626 1.00 24.47 560 PRO A CA 1
ATOM 4103 C C . PRO A 1 560 ? 35.394 17.352 47.148 1.00 22.75 560 PRO A C 1
ATOM 4104 O O . PRO A 1 560 ? 36.569 17.722 47.124 1.00 21.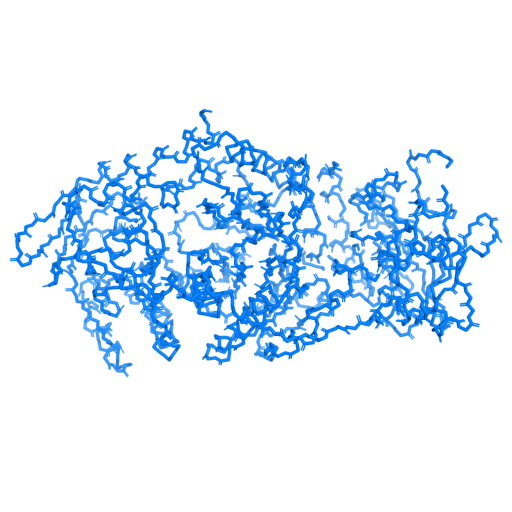54 560 PRO A O 1
ATOM 4108 N N . GLY A 1 561 ? 34.379 18.125 46.756 1.00 20.83 561 GLY A N 1
ATOM 4109 C CA . GLY A 1 561 ? 34.613 19.493 46.320 1.00 18.40 561 GLY A CA 1
ATOM 4110 C C . GLY A 1 561 ? 34.889 19.728 44.848 1.00 17.50 561 GLY A C 1
ATOM 4111 O O . GLY A 1 561 ? 35.057 20.868 44.422 1.00 18.73 561 GLY A O 1
ATOM 4112 N N . GLU A 1 562 ? 34.952 18.664 44.059 1.00 17.80 562 GLU A N 1
ATOM 4113 C CA . GLU A 1 562 ? 35.200 18.819 42.634 1.00 16.46 562 GLU A CA 1
ATOM 4114 C C . GLU A 1 562 ? 33.899 19.198 41.943 1.00 16.11 562 GLU A C 1
ATOM 4115 O O . GLU A 1 562 ? 32.827 18.735 42.332 1.00 16.57 562 GLU A O 1
ATOM 4121 N N . VAL A 1 563 ? 33.984 20.061 40.937 1.00 14.31 563 VAL A N 1
ATOM 4122 C CA . VAL A 1 563 ? 32.789 20.460 40.209 1.00 15.08 563 VAL A CA 1
ATOM 4123 C C . VAL A 1 563 ? 32.464 19.321 39.239 1.00 16.09 563 VAL A C 1
ATOM 4124 O O . VAL A 1 563 ? 33.349 18.808 38.552 1.00 15.18 563 VAL A O 1
ATOM 4128 N N . LEU A 1 564 ? 31.193 18.932 39.202 1.00 15.79 564 LEU A N 1
ATOM 4129 C CA . LEU A 1 564 ? 30.726 17.846 38.346 1.00 15.50 564 LEU A CA 1
ATOM 4130 C C . LEU A 1 564 ? 29.927 18.375 37.157 1.00 13.81 564 LEU A C 1
ATOM 4131 O O . LEU A 1 564 ? 28.872 18.975 37.329 1.00 14.64 564 LEU A O 1
ATOM 4136 N N . LEU A 1 565 ? 30.432 18.146 35.952 1.00 13.00 565 LEU A N 1
ATOM 4137 C CA . LEU A 1 565 ? 29.763 18.615 34.740 1.00 14.48 565 LEU A CA 1
ATOM 4138 C C . LEU A 1 565 ? 29.262 17.476 33.840 1.00 15.77 565 LEU A C 1
ATOM 4139 O O . LEU A 1 565 ? 29.626 16.310 34.012 1.00 15.96 565 LEU A O 1
ATOM 4144 N N . LEU A 1 566 ? 28.442 17.840 32.859 1.00 15.95 566 LEU A N 1
ATOM 4145 C CA . LEU A 1 566 ? 27.907 16.879 31.919 1.00 14.85 566 LEU A CA 1
ATOM 4146 C C . LEU A 1 566 ? 27.969 17.443 30.507 1.00 15.73 566 LEU A C 1
ATOM 4147 O O . LEU A 1 566 ? 27.448 18.528 30.243 1.00 15.85 566 LEU A O 1
ATOM 4152 N N . ILE A 1 567 ? 28.645 16.716 29.614 1.00 17.10 567 ILE A N 1
ATOM 4153 C CA . ILE A 1 567 ? 28.756 17.099 28.205 1.00 17.10 567 ILE A CA 1
ATOM 4154 C C . ILE A 1 567 ? 27.517 16.468 27.577 1.00 17.01 567 ILE A C 1
ATOM 4155 O O . ILE A 1 567 ? 27.318 15.261 27.700 1.00 13.85 567 ILE A O 1
ATOM 4160 N N . GLY A 1 568 ? 26.693 17.273 26.912 1.00 18.25 568 GLY A N 1
ATOM 4161 C CA . GLY A 1 568 ? 25.478 16.755 26.301 1.00 20.39 568 GLY A CA 1
ATOM 4162 C C . GLY A 1 568 ? 24.266 17.173 27.116 1.00 21.65 568 GLY A C 1
ATOM 4163 O O . GLY A 1 568 ? 24.379 18.031 27.993 1.00 22.00 568 GLY A O 1
ATOM 4164 N N . GLU A 1 569 ? 23.111 16.573 26.851 1.00 22.99 569 GLU A N 1
ATOM 4165 C CA . GLU A 1 569 ? 21.905 16.927 27.595 1.00 25.64 569 GLU A CA 1
ATOM 4166 C C . GLU A 1 569 ? 21.346 15.847 28.516 1.00 25.92 569 GLU A C 1
ATOM 4167 O O . GLU A 1 569 ? 21.624 14.653 28.349 1.00 25.15 569 GLU A O 1
ATOM 4173 N N . GLU A 1 570 ? 20.563 16.291 29.496 1.00 25.02 570 GLU A N 1
ATOM 4174 C CA . GLU A 1 570 ? 19.983 15.415 30.508 1.00 26.31 570 GLU A CA 1
ATOM 4175 C C . GLU A 1 570 ? 18.924 14.460 30.007 1.00 25.77 570 GLU A C 1
ATOM 4176 O O . GLU A 1 570 ? 18.764 13.372 30.550 1.00 24.84 570 GLU A O 1
ATOM 4182 N N . ARG A 1 571 ? 18.191 14.876 28.982 1.00 27.22 571 ARG A N 1
ATOM 4183 C CA . ARG A 1 571 ? 17.130 14.054 28.422 1.00 27.23 571 ARG A CA 1
ATOM 4184 C C . ARG A 1 571 ? 17.610 12.885 27.585 1.00 24.98 571 ARG A C 1
ATOM 4185 O O . ARG A 1 571 ? 18.367 13.062 26.635 1.00 26.02 571 ARG A O 1
ATOM 4193 N N . GLY A 1 572 ? 17.158 11.693 27.953 1.00 21.94 572 GLY A N 1
ATOM 4194 C CA . GLY A 1 572 ? 17.485 10.494 27.207 1.00 20.90 572 GLY A CA 1
ATOM 4195 C C . GLY A 1 572 ? 16.171 9.983 26.635 1.00 19.21 572 GLY A C 1
ATOM 4196 O O . GLY A 1 572 ? 15.119 10.560 26.910 1.00 20.17 572 GLY A O 1
ATOM 4197 N N . GLU A 1 573 ? 16.209 8.923 25.836 1.00 18.92 573 GLU A N 1
ATOM 4198 C CA . GLU A 1 573 ? 14.979 8.373 25.270 1.00 18.50 573 GLU A CA 1
ATOM 4199 C C . GLU A 1 573 ? 14.676 7.038 25.961 1.00 18.00 573 GLU A C 1
ATOM 4200 O O . GLU A 1 573 ? 15.567 6.418 26.556 1.00 18.61 573 GLU A O 1
ATOM 4206 N N . LEU A 1 574 ? 13.429 6.587 25.877 1.00 15.49 574 LEU A N 1
ATOM 4207 C CA . LEU A 1 574 ? 13.033 5.347 26.534 1.00 15.89 574 LEU A CA 1
ATOM 4208 C C . LEU A 1 574 ? 12.997 4.108 25.643 1.00 15.85 574 LEU A C 1
ATOM 4209 O O . LEU A 1 574 ? 12.963 2.988 26.150 1.00 16.74 574 LEU A O 1
ATOM 4214 N N . GLY A 1 575 ? 12.994 4.308 24.326 1.00 14.90 575 GLY A N 1
ATOM 4215 C CA . GLY A 1 575 ? 12.946 3.190 23.402 1.00 12.49 575 GLY A CA 1
ATOM 4216 C C . GLY A 1 575 ? 14.077 2.191 23.559 1.00 13.04 575 GLY A C 1
ATOM 4217 O O . GLY A 1 575 ? 15.244 2.563 23.544 1.00 14.11 575 GLY A O 1
ATOM 4218 N N . ALA A 1 576 ? 13.729 0.917 23.714 1.00 12.14 576 ALA A N 1
ATOM 4219 C CA . ALA A 1 576 ? 14.717 -0.149 23.859 1.00 12.88 576 ALA A CA 1
ATOM 4220 C C . ALA A 1 576 ? 15.625 0.083 25.063 1.00 13.20 576 ALA A C 1
ATOM 4221 O O . ALA A 1 576 ? 16.733 -0.435 25.115 1.00 14.23 576 ALA A O 1
ATOM 4223 N N . SER A 1 577 ? 15.155 0.846 26.042 1.00 13.08 577 SER A N 1
ATOM 4224 C CA . SER A 1 577 ? 15.988 1.139 27.198 1.00 12.99 577 SER A CA 1
ATOM 4225 C C . SER A 1 577 ? 15.850 0.132 28.316 1.00 15.52 577 SER A C 1
ATOM 4226 O O . SER A 1 577 ? 14.970 -0.741 28.296 1.00 14.33 577 SER A O 1
ATOM 4229 N N . GLU A 1 578 ? 16.737 0.275 29.300 1.00 15.25 578 GLU A N 1
ATOM 4230 C CA . GLU A 1 578 ? 16.737 -0.575 30.478 1.00 14.98 578 GLU A CA 1
ATOM 4231 C C . GLU A 1 578 ? 15.499 -0.261 31.315 1.00 15.27 578 GLU A C 1
ATOM 4232 O O . GLU A 1 578 ? 14.763 -1.153 31.710 1.00 17.07 578 GLU A O 1
ATOM 4238 N N . VAL A 1 579 ? 15.271 1.019 31.580 1.00 14.87 579 VAL A N 1
ATOM 4239 C CA . VAL A 1 579 ? 14.140 1.410 32.396 1.00 14.24 579 VAL A CA 1
ATOM 4240 C C . VAL A 1 579 ? 12.821 0.965 31.783 1.00 14.18 579 VAL A C 1
ATOM 4241 O O . VAL A 1 579 ? 11.878 0.658 32.507 1.00 13.50 579 VAL A O 1
ATOM 4245 N N . LEU A 1 580 ? 12.748 0.933 30.455 1.00 15.48 580 LEU A N 1
ATOM 4246 C CA . LEU A 1 580 ? 11.515 0.503 29.797 1.00 16.08 580 LEU A CA 1
ATOM 4247 C C . LEU A 1 580 ? 11.281 -0.969 30.114 1.00 16.81 580 LEU A C 1
ATOM 4248 O O . LEU A 1 580 ? 10.179 -1.370 30.500 1.00 18.82 580 LEU A O 1
ATOM 4253 N N . TYR A 1 581 ? 12.331 -1.767 29.953 1.00 16.24 581 TYR A N 1
ATOM 4254 C CA . TYR A 1 581 ? 12.255 -3.197 30.213 1.00 17.33 581 TYR A CA 1
ATOM 4255 C C . TYR A 1 581 ? 11.883 -3.491 31.660 1.00 17.26 581 TYR A C 1
ATOM 4256 O O . TYR A 1 581 ? 11.121 -4.411 31.931 1.00 16.58 581 TYR A O 1
ATOM 4265 N N . LEU A 1 582 ? 12.437 -2.709 32.581 1.00 16.31 582 LEU A N 1
ATOM 4266 C CA . LEU A 1 582 ? 12.164 -2.884 33.999 1.00 16.66 582 LEU A CA 1
ATOM 4267 C C . LEU A 1 582 ? 10.712 -2.579 34.344 1.00 16.60 582 LEU A C 1
ATOM 4268 O O . LEU A 1 582 ? 10.117 -3.261 35.173 1.00 18.16 582 LEU A O 1
ATOM 4273 N N . LEU A 1 583 ? 10.141 -1.564 33.701 1.00 15.66 583 LEU A N 1
ATOM 4274 C CA . LEU A 1 583 ? 8.765 -1.169 33.980 1.00 17.88 583 LEU A CA 1
ATOM 4275 C C . LEU A 1 583 ? 7.660 -1.859 33.168 1.00 18.81 583 LEU A C 1
ATOM 4276 O O . LEU A 1 583 ? 6.512 -1.916 33.610 1.00 20.12 583 LEU A O 1
ATOM 4281 N N . THR A 1 584 ? 7.989 -2.380 31.990 1.00 19.22 584 THR A N 1
ATOM 4282 C CA . THR A 1 584 ? 6.976 -3.041 31.169 1.00 18.19 584 THR A CA 1
ATOM 4283 C C . THR A 1 584 ? 7.302 -4.505 30.941 1.00 18.19 584 THR A C 1
ATOM 4284 O O . THR A 1 584 ? 6.459 -5.278 30.486 1.00 19.77 584 THR A O 1
ATOM 4288 N N . GLY A 1 585 ? 8.528 -4.884 31.261 1.00 16.72 585 GLY A N 1
ATOM 4289 C CA . GLY A 1 585 ? 8.936 -6.255 31.048 1.00 18.12 585 GLY A CA 1
ATOM 4290 C C . GLY A 1 585 ? 9.139 -6.508 29.566 1.00 17.58 585 GLY A C 1
ATOM 4291 O O . GLY A 1 585 ? 9.365 -7.638 29.149 1.00 18.40 585 GLY A O 1
ATOM 4292 N N . LYS A 1 586 ? 9.078 -5.451 28.765 1.00 18.17 586 LYS A N 1
ATOM 4293 C CA . LYS A 1 586 ? 9.228 -5.612 27.327 1.00 19.42 586 LYS A CA 1
ATOM 4294 C C . LYS A 1 586 ? 10.247 -4.671 26.690 1.00 18.28 586 LYS A C 1
ATOM 4295 O O . LYS A 1 586 ? 10.763 -3.757 27.343 1.00 16.93 586 LYS A O 1
ATOM 4301 N N . GLU A 1 587 ? 10.561 -4.924 25.422 1.00 16.78 587 GLU A N 1
ATOM 4302 C CA . GLU A 1 587 ? 11.506 -4.088 24.694 1.00 17.62 587 GLU A CA 1
ATOM 4303 C C . GLU A 1 587 ? 10.886 -3.728 23.358 1.00 17.75 587 GLU A C 1
ATOM 4304 O O . GLU A 1 587 ? 10.533 -4.596 22.561 1.00 16.87 587 GLU A O 1
ATOM 4310 N N . PHE A 1 588 ? 10.742 -2.429 23.128 1.00 18.12 588 PHE A N 1
ATOM 4311 C CA . PHE A 1 588 ? 10.133 -1.934 21.904 1.00 18.56 588 PHE A CA 1
ATOM 4312 C C . PHE A 1 588 ? 10.471 -0.459 21.760 1.00 17.16 588 PHE A C 1
ATOM 4313 O O . PHE A 1 588 ? 11.164 0.098 22.602 1.00 19.24 588 PHE A O 1
ATOM 4321 N N . GLY A 1 589 ? 9.982 0.173 20.702 1.00 16.57 589 GLY A N 1
ATOM 4322 C CA . GLY A 1 589 ? 10.275 1.579 20.499 1.00 16.60 589 GLY A CA 1
ATOM 4323 C C . GLY A 1 589 ? 11.572 1.771 19.740 1.00 16.28 589 GLY A C 1
ATOM 4324 O O . GLY A 1 589 ? 12.337 0.831 19.571 1.00 15.53 589 GLY A O 1
ATOM 4325 N N . HIS A 1 590 ? 11.821 2.990 19.277 1.00 17.86 590 HIS A N 1
ATOM 4326 C CA . HIS A 1 590 ? 13.040 3.281 18.539 1.00 19.00 590 HIS A CA 1
ATOM 4327 C C . HIS A 1 590 ? 14.221 3.441 19.493 1.00 18.04 590 HIS A C 1
ATOM 4328 O O . HIS A 1 590 ? 14.086 4.038 20.552 1.00 17.34 590 HIS A O 1
ATOM 4335 N N . PRO A 1 591 ? 15.387 2.870 19.143 1.00 17.08 591 PRO A N 1
ATOM 4336 C CA . PRO A 1 591 ? 16.575 2.992 19.997 1.00 16.29 591 PRO A CA 1
ATOM 4337 C C . PRO A 1 591 ? 17.004 4.461 19.964 1.00 16.45 591 PRO A C 1
ATOM 4338 O O . PRO A 1 591 ? 16.604 5.197 19.076 1.00 17.25 591 PRO A O 1
ATOM 4342 N N . PRO A 1 592 ? 17.828 4.903 20.919 1.00 17.59 592 PRO A N 1
ATOM 4343 C CA . PRO A 1 592 ? 18.245 6.311 20.909 1.00 18.19 592 PRO A CA 1
ATOM 4344 C C . PRO A 1 592 ? 18.904 6.759 19.602 1.00 18.99 592 PRO A C 1
ATOM 4345 O O . PRO A 1 592 ? 19.738 6.048 19.038 1.00 18.00 592 PRO A O 1
ATOM 4349 N N . ARG A 1 593 ? 18.529 7.938 19.117 1.00 19.86 593 ARG A N 1
ATOM 4350 C CA . ARG A 1 593 ? 19.141 8.454 17.900 1.00 20.68 593 ARG A CA 1
ATOM 4351 C C . ARG A 1 593 ? 20.626 8.655 18.195 1.00 19.15 593 ARG A C 1
ATOM 4352 O O . ARG A 1 593 ? 21.018 8.899 19.335 1.00 17.47 593 ARG A O 1
ATOM 4360 N N . LEU A 1 594 ? 21.447 8.559 17.160 1.00 18.12 594 LEU A N 1
ATOM 4361 C CA . LEU A 1 594 ? 22.880 8.728 17.310 1.00 16.80 594 LEU A CA 1
ATOM 4362 C C . LEU A 1 594 ? 23.408 9.695 16.254 1.00 17.09 594 LEU A C 1
ATOM 4363 O O . LEU A 1 594 ? 23.367 9.413 15.053 1.00 17.21 594 LEU A O 1
ATOM 4368 N N . ASP A 1 595 ? 23.882 10.843 16.726 1.00 15.54 595 ASP A N 1
ATOM 4369 C CA . ASP A 1 595 ? 24.446 11.890 15.882 1.00 15.18 595 ASP A CA 1
ATOM 4370 C C . ASP A 1 595 ? 25.944 11.627 15.918 1.00 14.03 595 ASP A C 1
ATOM 4371 O O . ASP A 1 595 ? 26.621 11.945 16.896 1.00 13.82 595 ASP A O 1
ATOM 4376 N N . LEU A 1 596 ? 26.456 11.035 14.853 1.00 13.17 596 LEU A N 1
ATOM 4377 C CA . LEU A 1 596 ? 27.864 10.720 14.777 1.00 12.95 596 LEU A CA 1
ATOM 4378 C C . LEU A 1 596 ? 28.746 11.956 14.828 1.00 14.21 596 LEU A C 1
ATOM 4379 O O . LEU A 1 596 ? 29.868 11.894 15.323 1.00 15.12 596 LEU A O 1
ATOM 4384 N N . GLY A 1 597 ? 28.237 13.084 14.343 1.00 14.26 597 GLY A N 1
ATOM 4385 C CA . GLY A 1 597 ? 29.020 14.306 14.376 1.00 12.91 597 GLY A CA 1
ATOM 4386 C C . GLY A 1 597 ? 29.211 14.759 15.808 1.00 14.03 597 GLY A C 1
ATOM 4387 O O . GLY A 1 597 ? 30.311 15.154 16.212 1.00 15.07 597 GLY A O 1
ATOM 4388 N N . ARG A 1 598 ? 28.135 14.704 16.588 1.00 13.03 598 ARG A N 1
ATOM 4389 C CA . ARG A 1 598 ? 28.206 15.100 17.983 1.00 14.33 598 ARG A CA 1
ATOM 4390 C C . ARG A 1 598 ? 29.124 14.121 18.723 1.00 15.11 598 ARG A C 1
ATOM 4391 O O . ARG A 1 598 ? 29.999 14.536 19.490 1.00 13.81 598 ARG A O 1
ATOM 4399 N N . GLU A 1 599 ? 28.923 12.825 18.472 1.00 13.16 599 GLU A N 1
ATOM 4400 C CA . GLU A 1 599 ? 29.711 11.778 19.111 1.00 14.07 599 GLU A CA 1
ATOM 4401 C C . GLU A 1 599 ? 31.206 12.026 18.963 1.00 14.22 599 GLU A C 1
ATOM 4402 O O . GLU A 1 599 ? 31.949 11.971 19.943 1.00 15.06 599 GLU A O 1
ATOM 4408 N N . LYS A 1 600 ? 31.639 12.305 17.738 1.00 14.00 600 LYS A N 1
ATOM 4409 C CA . LYS A 1 600 ? 33.052 12.562 17.460 1.00 14.93 600 LYS A CA 1
ATOM 4410 C C . LYS A 1 600 ? 33.557 13.799 18.206 1.00 14.55 600 LYS A C 1
ATOM 4411 O O . LYS A 1 600 ? 34.635 13.779 18.804 1.00 16.11 600 LYS A O 1
ATOM 4417 N N . ALA A 1 601 ? 32.778 14.873 18.170 1.00 12.97 601 ALA A N 1
ATOM 4418 C CA . ALA A 1 601 ? 33.161 16.107 18.839 1.00 13.27 601 ALA A CA 1
ATOM 4419 C C . ALA A 1 601 ? 33.258 15.910 20.355 1.00 13.79 601 ALA A C 1
ATOM 4420 O O . ALA A 1 601 ? 34.142 16.470 21.001 1.00 13.25 601 ALA A O 1
ATOM 4422 N N . VAL A 1 602 ? 32.354 15.115 20.919 1.00 13.41 602 VAL A N 1
ATOM 4423 C CA . VAL A 1 602 ? 32.376 14.858 22.356 1.00 14.47 602 VAL A CA 1
ATOM 4424 C C . VAL A 1 602 ? 33.608 14.032 22.734 1.00 15.22 602 VAL A C 1
ATOM 4425 O O . VAL A 1 602 ? 34.258 14.307 23.749 1.00 15.27 602 VAL A O 1
ATOM 4429 N N . GLN A 1 603 ? 33.928 13.026 21.918 1.00 14.83 603 GLN A N 1
ATOM 4430 C CA . GLN A 1 603 ? 35.084 12.169 22.179 1.00 16.56 603 GLN A CA 1
ATOM 4431 C C . GLN A 1 603 ? 36.386 12.968 22.148 1.00 17.61 603 GLN A C 1
ATOM 4432 O O . GLN A 1 603 ? 37.294 12.729 22.944 1.00 16.64 603 GLN A O 1
ATOM 4438 N N . GLU A 1 604 ? 36.478 13.917 21.225 1.00 19.58 604 GLU A N 1
ATOM 4439 C CA . GLU A 1 604 ? 37.673 14.738 21.127 1.00 20.68 604 GLU A CA 1
ATOM 4440 C C . GLU A 1 604 ? 37.675 15.775 22.232 1.00 20.11 604 GLU A C 1
ATOM 4441 O O . GLU A 1 604 ? 38.736 16.161 22.724 1.00 20.50 604 GLU A O 1
ATOM 4447 N N . ALA A 1 605 ? 36.490 16.222 22.634 1.00 16.89 605 ALA A N 1
ATOM 4448 C CA . ALA A 1 605 ? 36.413 17.202 23.703 1.00 15.34 605 ALA A CA 1
ATOM 4449 C C . ALA A 1 605 ? 36.881 16.566 25.011 1.00 15.86 605 ALA A C 1
ATOM 4450 O O . ALA A 1 605 ? 37.645 17.173 25.767 1.00 15.82 605 ALA A O 1
ATOM 4452 N N . ILE A 1 606 ? 36.445 15.336 25.276 1.00 14.48 606 ILE A N 1
ATOM 4453 C CA . ILE A 1 606 ? 36.842 14.687 26.518 1.00 14.50 606 ILE A CA 1
ATOM 4454 C C . ILE A 1 606 ? 38.324 14.314 26.535 1.00 13.78 606 ILE A C 1
ATOM 4455 O O . ILE A 1 606 ? 38.975 14.409 27.576 1.00 13.23 606 ILE A O 1
ATOM 4460 N N . ARG A 1 607 ? 38.868 13.901 25.395 1.00 13.27 607 ARG A N 1
ATOM 4461 C CA . ARG A 1 607 ? 40.287 13.567 25.360 1.00 15.95 607 ARG A CA 1
ATOM 4462 C C . ARG A 1 607 ? 41.123 14.837 25.583 1.00 16.81 607 ARG A C 1
ATOM 4463 O O . ARG A 1 607 ? 42.102 14.811 26.330 1.00 17.10 607 ARG A O 1
ATOM 4471 N N . ASP A 1 608 ? 40.733 15.943 24.950 1.00 17.80 608 ASP A N 1
ATOM 4472 C CA . ASP A 1 608 ? 41.456 17.204 25.114 1.00 20.19 608 ASP A CA 1
ATOM 4473 C C . ASP A 1 608 ? 41.462 17.614 26.572 1.00 20.61 608 ASP A C 1
ATOM 4474 O O . ASP A 1 608 ? 42.508 17.936 27.143 1.00 19.53 608 ASP A O 1
ATOM 4479 N N . LEU A 1 609 ? 40.268 17.603 27.152 1.00 19.92 609 LEU A N 1
ATOM 4480 C CA . LEU A 1 609 ? 40.055 17.955 28.542 1.00 20.23 609 LEU A CA 1
ATOM 4481 C C . LEU A 1 609 ? 41.007 17.183 29.457 1.00 21.13 609 LEU A C 1
ATOM 4482 O O . LEU A 1 609 ? 41.599 17.749 30.378 1.00 20.05 609 LEU A O 1
ATOM 4487 N N . ILE A 1 610 ? 41.170 15.895 29.186 1.00 22.81 610 ILE A N 1
ATOM 4488 C CA . ILE A 1 610 ? 42.031 15.042 30.001 1.00 25.88 610 ILE A CA 1
ATOM 4489 C C . ILE A 1 610 ? 43.530 15.232 29.714 1.00 26.98 610 ILE A C 1
ATOM 4490 O O . ILE A 1 610 ? 44.343 15.254 30.641 1.00 26.39 610 ILE A O 1
ATOM 4495 N N . GLN A 1 611 ? 43.895 15.373 28.442 1.00 27.09 611 GLN A N 1
ATOM 4496 C CA . GLN A 1 611 ? 45.297 15.551 28.080 1.00 28.47 611 GLN A CA 1
ATOM 4497 C C . GLN A 1 611 ? 45.839 16.879 28.602 1.00 27.85 611 GLN A C 1
ATOM 4498 O O . GLN A 1 611 ? 47.016 16.990 28.932 1.00 26.61 611 GLN A O 1
ATOM 4504 N N . ARG A 1 612 ? 44.977 17.887 28.678 1.00 27.21 612 ARG A N 1
ATOM 4505 C CA . ARG A 1 612 ? 45.394 19.190 29.173 1.00 26.93 612 ARG A CA 1
ATOM 4506 C C . ARG A 1 612 ? 45.387 19.205 30.693 1.00 25.89 612 ARG A C 1
ATOM 4507 O O . ARG A 1 612 ? 45.625 20.245 31.302 1.00 24.66 612 ARG A O 1
ATOM 4515 N N . GLY A 1 613 ? 45.088 18.055 31.295 1.00 25.34 613 GLY A N 1
ATOM 4516 C CA . GLY A 1 613 ? 45.056 17.951 32.746 1.00 24.35 613 GLY A CA 1
ATOM 4517 C C . GLY A 1 613 ? 43.909 18.665 33.446 1.00 24.55 613 GLY A C 1
ATOM 4518 O O . GLY A 1 613 ? 43.973 18.902 34.653 1.00 23.90 613 GLY A O 1
ATOM 4519 N N . LEU A 1 614 ? 42.864 19.020 32.704 1.00 24.02 614 LEU A N 1
ATOM 4520 C CA . LEU A 1 614 ? 41.714 19.698 33.296 1.00 23.32 614 LEU A CA 1
ATOM 4521 C C . LEU A 1 614 ? 40.840 18.742 34.102 1.00 23.99 614 LEU A C 1
ATOM 4522 O O . LEU A 1 614 ? 40.148 19.163 35.030 1.00 24.18 614 LEU A O 1
ATOM 4527 N N . THR A 1 615 ? 40.881 17.460 33.746 1.00 23.55 615 THR A N 1
ATOM 4528 C CA . THR A 1 615 ? 40.078 16.442 34.420 1.00 23.23 615 THR A CA 1
ATOM 4529 C C . THR A 1 615 ? 40.754 15.076 34.418 1.00 23.94 615 THR A C 1
ATOM 4530 O O . THR A 1 615 ? 41.421 14.707 33.454 1.00 23.58 615 THR A O 1
ATOM 4534 N N . ARG A 1 616 ? 40.576 14.323 35.498 1.00 25.05 616 ARG A N 1
ATOM 4535 C CA . ARG A 1 616 ? 41.149 12.986 35.573 1.00 26.02 616 ARG A CA 1
ATOM 4536 C C . ARG A 1 616 ? 40.070 12.004 36.012 1.00 23.31 616 ARG A C 1
ATOM 4537 O O . ARG A 1 616 ? 40.353 10.876 36.409 1.00 23.70 616 ARG A O 1
ATOM 4545 N N . THR A 1 617 ? 38.822 12.443 35.947 1.00 21.00 617 THR A N 1
ATOM 4546 C CA . THR A 1 617 ? 37.711 11.574 36.308 1.00 18.30 617 THR A CA 1
ATOM 4547 C C . THR A 1 617 ? 36.543 11.833 35.356 1.00 16.73 617 THR A C 1
ATOM 4548 O O . THR A 1 617 ? 35.976 12.929 35.300 1.00 15.20 617 THR A O 1
ATOM 4552 N N . ALA A 1 618 ? 36.228 10.805 34.571 1.00 15.30 618 ALA A N 1
ATOM 4553 C CA . ALA A 1 618 ? 35.171 10.870 33.572 1.00 14.12 618 ALA A CA 1
ATOM 4554 C C . ALA A 1 618 ? 34.438 9.536 33.474 1.00 14.55 618 ALA A C 1
ATOM 4555 O O . ALA A 1 618 ? 34.971 8.486 33.823 1.00 13.81 618 ALA A O 1
ATOM 4557 N N . HIS A 1 619 ? 33.211 9.583 32.978 1.00 15.18 619 HIS A N 1
ATOM 4558 C CA . HIS A 1 619 ? 32.406 8.378 32.859 1.00 15.61 619 HIS A CA 1
ATOM 4559 C C . HIS A 1 619 ? 31.308 8.708 31.867 1.00 15.90 619 HIS A C 1
ATOM 4560 O O . HIS A 1 619 ? 30.656 9.739 32.007 1.00 17.18 619 HIS A O 1
ATOM 4567 N N . ASP A 1 620 ? 31.097 7.869 30.857 1.00 15.79 620 ASP A N 1
ATOM 4568 C CA . ASP A 1 620 ? 30.038 8.189 29.910 1.00 16.93 620 ASP A CA 1
ATOM 4569 C C . ASP A 1 620 ? 28.697 7.693 30.427 1.00 16.65 620 ASP A C 1
ATOM 4570 O O . ASP A 1 620 ? 28.641 6.799 31.274 1.00 15.46 620 ASP A O 1
ATOM 4575 N N . VAL A 1 621 ? 27.625 8.313 29.943 1.00 15.17 621 VAL A N 1
ATOM 4576 C CA . VAL A 1 621 ? 26.275 7.962 30.350 1.00 16.22 621 VAL A CA 1
ATOM 4577 C C . VAL A 1 621 ? 25.676 6.992 29.333 1.00 16.86 621 VAL A C 1
ATOM 4578 O O . VAL A 1 621 ? 25.334 7.382 28.218 1.00 16.40 621 VAL A O 1
ATOM 4582 N N . ALA A 1 622 ? 25.546 5.729 29.724 1.00 15.65 622 ALA A N 1
ATOM 4583 C CA . ALA A 1 622 ? 25.010 4.725 28.824 1.00 14.87 622 ALA A CA 1
ATOM 4584 C C . ALA A 1 622 ? 23.709 4.142 29.327 1.00 15.37 622 ALA A C 1
ATOM 4585 O O . ALA A 1 622 ? 22.820 4.876 29.753 1.00 15.47 622 ALA A O 1
ATOM 4587 N N . GLU A 1 623 ? 23.591 2.819 29.284 1.00 15.92 623 GLU A N 1
ATOM 4588 C CA . GLU A 1 623 ? 22.355 2.184 29.718 1.00 16.86 623 GLU A CA 1
ATOM 4589 C C . GLU A 1 623 ? 21.996 2.546 31.152 1.00 16.03 623 GLU A C 1
ATOM 4590 O O . GLU A 1 623 ? 22.870 2.623 32.016 1.00 15.25 623 GLU A O 1
ATOM 4596 N N . GLY A 1 624 ? 20.706 2.795 31.388 1.00 14.17 624 GLY A N 1
ATOM 4597 C CA . GLY A 1 624 ? 20.249 3.158 32.717 1.00 16.39 624 GLY A CA 1
ATOM 4598 C C . GLY A 1 624 ? 20.126 4.658 32.943 1.00 17.18 624 GLY A C 1
ATOM 4599 O O . GLY A 1 624 ? 19.581 5.102 33.953 1.00 17.08 624 GLY A O 1
ATOM 4600 N N . GLY A 1 625 ? 20.657 5.447 32.015 1.00 18.04 625 GLY A N 1
ATOM 4601 C CA . GLY A 1 625 ? 20.557 6.892 32.129 1.00 17.91 625 GLY A CA 1
ATOM 4602 C C . GLY A 1 625 ? 21.479 7.619 33.092 1.00 18.64 625 GLY A C 1
ATOM 4603 O O . GLY A 1 625 ? 22.326 7.023 33.766 1.00 18.75 625 GLY A O 1
ATOM 4604 N N . LEU A 1 626 ? 21.277 8.931 33.157 1.00 18.44 626 LEU A N 1
ATOM 4605 C CA . LEU A 1 626 ? 22.063 9.831 33.989 1.00 17.47 626 LEU A CA 1
ATOM 4606 C C . LEU A 1 626 ? 22.257 9.404 35.439 1.00 17.35 626 LEU A C 1
ATOM 4607 O O . LEU A 1 626 ? 23.371 9.446 35.951 1.00 19.68 626 LEU A O 1
ATOM 4612 N N . LEU A 1 627 ? 21.184 9.001 36.105 1.00 16.50 627 LEU A N 1
ATOM 4613 C CA . LEU A 1 627 ? 21.285 8.605 37.505 1.00 16.31 627 LEU A CA 1
ATOM 4614 C C . LEU A 1 627 ? 22.127 7.350 37.722 1.00 15.56 627 LEU A C 1
ATOM 4615 O O . LEU A 1 627 ? 22.937 7.294 38.651 1.00 12.23 627 LEU A O 1
ATOM 4620 N N . LEU A 1 628 ? 21.949 6.343 36.872 1.00 15.57 628 LEU A N 1
ATOM 4621 C CA . LEU A 1 628 ? 22.742 5.136 37.036 1.00 15.65 628 LEU A CA 1
ATOM 4622 C C . LEU A 1 628 ? 24.224 5.470 36.843 1.00 14.41 628 LEU A C 1
ATOM 4623 O O . LEU A 1 628 ? 25.067 5.039 37.628 1.00 15.61 628 LEU A O 1
ATOM 4628 N N . ALA A 1 629 ? 24.540 6.254 35.814 1.00 12.32 629 ALA A N 1
ATOM 4629 C CA . ALA A 1 629 ? 25.927 6.636 35.565 1.00 12.01 629 ALA A CA 1
ATOM 4630 C C . ALA A 1 629 ? 26.481 7.292 36.821 1.00 12.18 629 ALA A C 1
ATOM 4631 O O . ALA A 1 629 ? 27.579 6.975 37.277 1.00 11.90 629 ALA A O 1
ATOM 4633 N N . LEU A 1 630 ? 25.697 8.210 37.373 1.00 12.84 630 LEU A N 1
ATOM 4634 C CA . LEU A 1 630 ? 26.057 8.938 38.579 1.00 13.79 630 LEU A CA 1
ATOM 4635 C C . LEU A 1 630 ? 26.362 7.983 39.737 1.00 14.86 630 LEU A C 1
ATOM 4636 O O . LEU A 1 630 ? 27.380 8.131 40.419 1.00 16.64 630 LEU A O 1
ATOM 4641 N N . ALA A 1 631 ? 25.501 6.991 39.950 1.00 13.04 631 ALA A N 1
ATOM 4642 C CA . ALA A 1 631 ? 25.716 6.046 41.043 1.00 14.37 631 ALA A CA 1
ATOM 4643 C C . ALA A 1 631 ? 26.990 5.214 40.866 1.00 13.65 631 ALA A C 1
ATOM 4644 O O . ALA A 1 631 ? 27.689 4.921 41.836 1.00 12.95 631 ALA A O 1
ATOM 4646 N N . GLU A 1 632 ? 27.288 4.834 39.628 1.00 13.84 632 GLU A N 1
ATOM 4647 C CA . GLU A 1 632 ? 28.482 4.039 39.352 1.00 13.24 632 GLU A CA 1
ATOM 4648 C C . GLU A 1 632 ? 29.761 4.775 39.715 1.00 13.01 632 GLU A C 1
ATOM 4649 O O . GLU A 1 632 ? 30.776 4.150 40.012 1.00 11.16 632 GLU A O 1
ATOM 4663 N N . THR A 1 634 ? 30.232 6.682 42.328 1.00 15.72 634 THR A N 1
ATOM 4664 C CA . THR A 1 634 ? 30.411 6.751 43.771 1.00 14.88 634 THR A CA 1
ATOM 4665 C C . THR A 1 634 ? 30.948 5.436 44.362 1.00 16.65 634 THR A C 1
ATOM 4666 O O . THR A 1 634 ? 31.463 5.411 45.482 1.00 16.33 634 THR A O 1
ATOM 4670 N N . PHE A 1 635 ? 30.833 4.347 43.607 1.00 17.14 635 PHE A N 1
ATOM 4671 C CA . PHE A 1 635 ? 31.282 3.036 44.081 1.00 18.16 635 PHE A CA 1
ATOM 4672 C C . PHE A 1 635 ? 32.790 2.815 44.294 1.00 18.67 635 PHE A C 1
ATOM 4673 O O . PHE A 1 635 ? 33.207 2.301 45.338 1.00 19.24 635 PHE A O 1
ATOM 4681 N N . PRO A 1 636 ? 3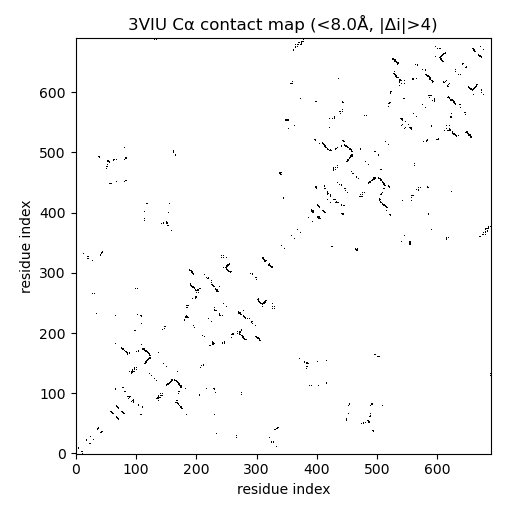3.627 3.188 43.311 1.00 17.13 636 PRO A N 1
ATOM 4682 C CA . PRO A 1 636 ? 35.073 2.988 43.450 1.00 17.34 636 PRO A CA 1
ATOM 4683 C C . PRO A 1 636 ? 35.769 3.508 44.709 1.00 16.27 636 PRO A C 1
ATOM 4684 O O . PRO A 1 636 ? 36.596 2.800 45.284 1.00 15.79 636 PRO A O 1
ATOM 4688 N N . TYR A 1 637 ? 35.439 4.723 45.140 1.00 15.51 637 TYR A N 1
ATOM 4689 C CA . TYR A 1 637 ? 36.073 5.309 46.323 1.00 14.97 637 TYR A CA 1
ATOM 4690 C C . TYR A 1 637 ? 35.117 5.684 47.441 1.00 15.13 637 TYR A C 1
ATOM 4691 O O . TYR A 1 637 ? 35.543 6.209 48.463 1.00 16.38 637 TYR A O 1
ATOM 4700 N N . GLY A 1 638 ? 33.829 5.431 47.254 1.00 15.25 638 GLY A N 1
ATOM 4701 C CA . GLY A 1 638 ? 32.869 5.760 48.294 1.00 15.28 638 GLY A CA 1
ATOM 4702 C C . GLY A 1 638 ? 32.658 7.252 48.499 1.00 16.62 638 GLY A C 1
ATOM 4703 O O . GLY A 1 638 ? 32.328 7.696 49.599 1.00 17.79 638 GLY A O 1
ATOM 4704 N N . VAL A 1 639 ? 32.857 8.028 47.439 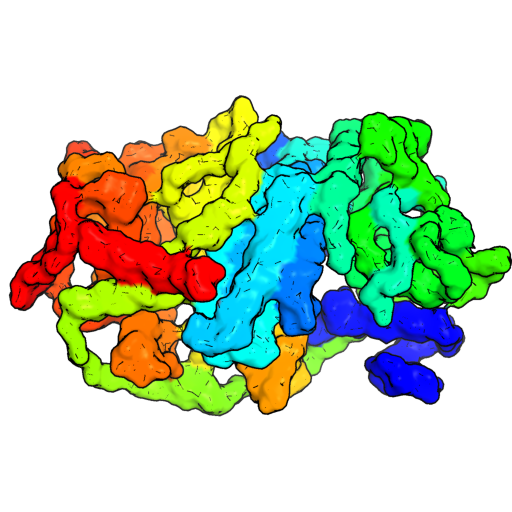1.00 15.31 639 VAL A N 1
ATOM 4705 C CA . VAL A 1 639 ? 32.675 9.472 47.476 1.00 14.21 639 VAL A CA 1
ATOM 4706 C C . VAL A 1 639 ? 31.358 9.781 46.753 1.00 15.46 639 VAL A C 1
ATOM 4707 O O . VAL A 1 639 ? 31.190 9.415 45.583 1.00 16.66 639 VAL A O 1
ATOM 4711 N N . GLY A 1 640 ? 30.430 10.443 47.448 1.00 13.59 640 GLY A N 1
ATOM 4712 C CA . GLY A 1 640 ? 29.133 10.754 46.866 1.00 11.68 640 GLY A CA 1
ATOM 4713 C C . GLY A 1 640 ? 29.080 11.999 46.005 1.00 13.36 640 GLY A C 1
ATOM 4714 O O . GLY A 1 640 ? 30.120 12.558 45.651 1.00 14.31 640 GLY A O 1
ATOM 4715 N N . ALA A 1 641 ? 27.870 12.438 45.658 1.00 12.59 641 ALA A N 1
ATOM 4716 C CA . ALA A 1 641 ? 27.700 13.643 44.842 1.00 11.53 641 ALA A CA 1
ATOM 4717 C C . ALA A 1 641 ? 26.380 14.336 45.138 1.00 11.27 641 ALA A C 1
ATOM 4718 O O . ALA A 1 641 ? 25.431 13.710 45.614 1.00 11.44 641 ALA A O 1
ATOM 4720 N N . THR A 1 642 ? 26.339 15.634 44.856 1.00 9.90 642 THR A N 1
ATOM 4721 C CA . THR A 1 642 ? 25.151 16.460 45.063 1.00 10.29 642 THR A CA 1
ATOM 4722 C C . THR A 1 642 ? 24.945 17.269 43.790 1.00 9.59 642 THR A C 1
ATOM 4723 O O . THR A 1 642 ? 25.810 18.037 43.389 1.00 11.11 642 THR A O 1
ATOM 4727 N N . VAL A 1 643 ? 23.796 17.099 43.156 1.00 10.53 643 VAL A N 1
ATOM 4728 C CA . VAL A 1 643 ? 23.534 17.788 41.905 1.00 13.38 643 VAL A CA 1
ATOM 4729 C C . VAL A 1 643 ? 22.081 18.191 41.716 1.00 14.46 643 VAL A C 1
ATOM 4730 O O . VAL A 1 643 ? 21.219 17.878 42.526 1.00 12.26 643 VAL A O 1
ATOM 4734 N N . GLU A 1 644 ? 21.827 18.894 40.621 1.00 18.45 644 GLU A N 1
ATOM 4735 C CA . GLU A 1 644 ? 20.482 19.306 40.274 1.00 21.22 644 GLU A CA 1
ATOM 4736 C C . GLU A 1 644 ? 20.157 18.894 38.842 1.00 22.75 644 GLU A C 1
ATOM 4737 O O . GLU A 1 644 ? 20.914 19.174 37.921 1.00 22.83 644 GLU A O 1
ATOM 4743 N N . VAL A 1 645 ? 19.027 18.233 38.652 1.00 25.11 645 VAL A N 1
ATOM 4744 C CA . VAL A 1 645 ? 18.616 17.850 37.316 1.00 28.29 645 VAL A CA 1
ATOM 4745 C C . VAL A 1 645 ? 17.368 18.681 37.056 1.00 29.43 645 VAL A C 1
ATOM 4746 O O . VAL A 1 645 ? 16.382 18.575 37.784 1.00 29.88 645 VAL A O 1
ATOM 4750 N N . ARG A 1 646 ? 17.423 19.518 36.026 1.00 31.78 646 ARG A N 1
ATOM 4751 C CA . ARG A 1 646 ? 16.315 20.410 35.697 1.00 34.51 646 ARG A CA 1
ATOM 4752 C C . ARG A 1 646 ? 15.050 19.795 35.142 1.00 35.77 646 ARG A C 1
ATOM 4753 O O . ARG A 1 646 ? 13.985 20.412 35.183 1.00 35.06 646 ARG A O 1
ATOM 4761 N N . GLU A 1 647 ? 15.150 18.585 34.619 1.00 37.35 647 GLU A N 1
ATOM 4762 C CA . GLU A 1 647 ? 13.969 17.943 34.083 1.00 38.75 647 GLU A CA 1
ATOM 4763 C C . GLU A 1 647 ? 13.644 16.726 34.911 1.00 39.05 647 GLU A C 1
ATOM 4764 O O . GLU A 1 647 ? 14.523 15.929 35.226 1.00 39.59 647 GLU A O 1
ATOM 4770 N N . GLU A 1 648 ? 12.385 16.595 35.295 1.00 40.21 648 GLU A N 1
ATOM 4771 C CA . GLU A 1 648 ? 11.978 15.425 36.049 1.00 39.41 648 GLU A CA 1
ATOM 4772 C C . GLU A 1 648 ? 11.369 14.507 35.001 1.00 36.17 648 GLU A C 1
ATOM 4773 O O . GLU A 1 648 ? 11.204 14.900 33.843 1.00 34.18 648 GLU A O 1
ATOM 4779 N N . GLY A 1 649 ? 11.035 13.290 35.400 1.00 33.70 649 GLY A N 1
ATOM 4780 C CA . GLY A 1 649 ? 10.474 12.352 34.455 1.00 29.82 649 GLY A CA 1
ATOM 4781 C C . GLY A 1 649 ? 11.519 11.301 34.162 1.00 28.28 649 GLY A C 1
ATOM 4782 O O . GLY A 1 649 ? 12.720 11.564 34.214 1.00 26.69 649 GLY A O 1
ATOM 4783 N N . LEU A 1 650 ? 11.058 10.102 33.849 1.00 27.63 650 LEU A N 1
ATOM 4784 C CA . LEU A 1 650 ? 11.951 8.994 33.564 1.00 26.74 650 LEU A CA 1
ATOM 4785 C C . LEU A 1 650 ? 12.951 9.313 32.462 1.00 25.58 650 LEU A C 1
ATOM 4786 O O . LEU A 1 650 ? 14.119 8.962 32.564 1.00 26.39 650 LEU A O 1
ATOM 4791 N N . GLU A 1 651 ? 12.499 9.982 31.411 1.00 24.43 651 GLU A N 1
ATOM 4792 C CA . GLU A 1 651 ? 13.392 10.309 30.311 1.00 25.34 651 GLU A CA 1
ATOM 4793 C C . GLU A 1 651 ? 14.665 11.024 30.761 1.00 22.38 651 GLU A C 1
ATOM 4794 O O . GLU A 1 651 ? 15.743 10.753 30.258 1.00 22.59 651 GLU A O 1
ATOM 4800 N N . ALA A 1 652 ? 14.547 11.929 31.718 1.00 21.24 652 ALA A N 1
ATOM 4801 C CA . ALA A 1 652 ? 15.715 12.664 32.173 1.00 20.07 652 ALA A CA 1
ATOM 4802 C C . ALA A 1 652 ? 16.561 11.907 33.184 1.00 18.83 652 ALA A C 1
ATOM 4803 O O . ALA A 1 652 ? 17.776 11.986 33.159 1.00 19.96 652 ALA A O 1
ATOM 4805 N N . LEU A 1 653 ? 15.927 11.164 34.072 1.00 18.33 653 LEU A N 1
ATOM 4806 C CA . LEU A 1 653 ? 16.685 10.458 35.085 1.00 18.16 653 LEU A CA 1
ATOM 4807 C C . LEU A 1 653 ? 17.236 9.101 34.639 1.00 17.77 653 LEU A C 1
ATOM 4808 O O . LEU A 1 653 ? 18.329 8.703 35.061 1.00 16.71 653 LEU A O 1
ATOM 4813 N N . PHE A 1 654 ? 16.510 8.418 33.758 1.00 15.09 654 PHE A N 1
ATOM 4814 C CA . PHE A 1 654 ? 16.912 7.086 33.309 1.00 15.48 654 PHE A CA 1
ATOM 4815 C C . PHE A 1 654 ? 16.926 6.856 31.807 1.00 15.02 654 PHE A C 1
ATOM 4816 O O . PHE A 1 654 ? 17.368 5.804 31.356 1.00 15.31 654 PHE A O 1
ATOM 4824 N N . GLY A 1 655 ? 16.424 7.823 31.042 1.00 15.21 655 GLY A N 1
ATOM 4825 C CA . GLY A 1 655 ? 16.397 7.690 29.596 1.00 13.29 655 GLY A CA 1
ATOM 4826 C C . GLY A 1 655 ? 17.800 7.551 29.049 1.00 13.59 655 GLY A C 1
ATOM 4827 O O . GLY A 1 655 ? 18.756 8.043 29.654 1.00 13.40 655 GLY A O 1
ATOM 4828 N N . GLU A 1 656 ? 17.941 6.891 27.907 1.00 13.06 656 GLU A N 1
ATOM 4829 C CA . GLU A 1 656 ? 19.271 6.711 27.333 1.00 14.93 656 GLU A CA 1
ATOM 4830 C C . GLU A 1 656 ? 19.519 7.567 26.086 1.00 13.25 656 GLU A C 1
ATOM 4831 O O . GLU A 1 656 ? 18.600 7.846 25.320 1.00 13.04 656 GLU A O 1
ATOM 4837 N N . ALA A 1 657 ? 20.769 7.997 25.916 1.00 14.59 657 ALA A N 1
ATOM 4838 C CA . ALA A 1 657 ? 21.195 8.807 24.770 1.00 15.08 657 ALA A CA 1
ATOM 4839 C C . ALA A 1 657 ? 22.713 8.759 24.690 1.00 15.99 657 ALA A C 1
ATOM 4840 O O . ALA A 1 657 ? 23.400 8.900 25.698 1.00 15.41 657 ALA A O 1
ATOM 4842 N N . PRO A 1 658 ? 23.259 8.568 23.481 1.00 16.93 658 PRO A N 1
ATOM 4843 C CA . PRO A 1 658 ? 24.709 8.499 23.296 1.00 16.76 658 PRO A CA 1
ATOM 4844 C C . PRO A 1 658 ? 25.365 9.870 23.340 1.00 15.89 658 PRO A C 1
ATOM 4845 O O . PRO A 1 658 ? 24.707 10.882 23.509 1.00 16.94 658 PRO A O 1
ATOM 4849 N N . SER A 1 659 ? 26.679 9.881 23.203 1.00 16.15 659 SER A N 1
ATOM 4850 C CA . SER A 1 659 ? 27.435 11.120 23.177 1.00 18.12 659 SER A CA 1
ATOM 4851 C C . SER A 1 659 ? 27.335 11.975 24.439 1.00 17.96 659 SER A C 1
ATOM 4852 O O . SER A 1 659 ? 27.526 13.189 24.378 1.00 19.08 659 SER A O 1
ATOM 4855 N N . ARG A 1 660 ? 27.047 11.350 25.576 1.00 16.76 660 ARG A N 1
ATOM 4856 C CA . ARG A 1 660 ? 26.949 12.076 26.842 1.00 16.45 660 ARG A CA 1
ATOM 4857 C C . ARG A 1 660 ? 28.044 11.629 27.818 1.00 17.83 660 ARG A C 1
ATOM 4858 O O . ARG A 1 660 ? 28.209 10.435 28.077 1.00 18.02 660 ARG A O 1
ATOM 4866 N N . VAL A 1 661 ? 28.789 12.597 28.355 1.00 17.77 661 VAL A N 1
ATOM 4867 C CA . VAL A 1 661 ? 29.890 12.316 29.278 1.00 15.71 661 VAL A CA 1
ATOM 4868 C C . VAL A 1 661 ? 29.927 13.193 30.531 1.00 16.01 661 VAL A C 1
ATOM 4869 O O . VAL A 1 661 ? 29.763 14.415 30.466 1.00 13.35 661 VAL A O 1
ATOM 4873 N N . LEU A 1 662 ? 30.171 12.548 31.667 1.00 14.60 662 LEU A N 1
ATOM 4874 C CA . LEU A 1 662 ? 30.278 13.227 32.953 1.00 14.27 662 LEU A CA 1
ATOM 4875 C C . LEU A 1 662 ? 31.753 13.331 33.330 1.00 12.55 662 LEU A C 1
ATOM 4876 O O . LEU A 1 662 ? 32.525 12.414 33.069 1.00 15.01 662 LEU A O 1
ATOM 4881 N N . PHE A 1 663 ? 32.148 14.441 33.940 1.00 12.10 663 PHE A N 1
ATOM 4882 C CA . PHE A 1 663 ? 33.532 14.606 34.380 1.00 12.64 663 PHE A CA 1
ATOM 4883 C C . PHE A 1 663 ? 33.636 15.687 35.444 1.00 13.98 663 PHE A C 1
ATOM 4884 O O . PHE A 1 663 ? 32.742 16.521 35.585 1.00 12.19 663 PHE A O 1
ATOM 4892 N N . THR A 1 664 ? 34.719 15.655 36.213 1.00 15.60 664 THR A N 1
ATOM 4893 C CA . THR A 1 664 ? 34.905 16.634 37.268 1.00 16.44 664 THR A CA 1
ATOM 4894 C C . THR A 1 664 ? 36.182 17.440 37.068 1.00 18.79 664 THR A C 1
ATOM 4895 O O . THR A 1 664 ? 37.163 16.951 36.500 1.00 21.23 664 THR A O 1
ATOM 4899 N N . VAL A 1 665 ? 36.161 18.682 37.536 1.00 18.26 665 VAL A N 1
ATOM 4900 C CA . VAL A 1 665 ? 37.310 19.574 37.419 1.00 16.52 665 VAL A CA 1
ATOM 4901 C C . VAL A 1 665 ? 37.584 20.151 38.790 1.00 17.44 665 VAL A C 1
ATOM 4902 O O . VAL A 1 665 ? 36.703 20.170 39.650 1.00 16.63 665 VAL A O 1
ATOM 4906 N N . GLU A 1 666 ? 38.804 20.617 39.010 1.00 19.46 666 GLU A N 1
ATOM 4907 C CA . GLU A 1 666 ? 39.099 21.223 40.290 1.00 21.49 666 GLU A CA 1
ATOM 4908 C C . GLU A 1 666 ? 38.472 22.611 40.198 1.00 21.94 666 GLU A C 1
ATOM 4909 O O . GLU A 1 666 ? 38.513 23.255 39.154 1.00 19.97 666 GLU A O 1
ATOM 4915 N N . LYS A 1 667 ? 37.852 23.022 41.295 1.00 24.23 667 LYS A N 1
ATOM 4916 C CA . LYS A 1 667 ? 37.170 24.303 41.457 1.00 26.44 667 LYS A CA 1
ATOM 4917 C C . LYS A 1 667 ? 37.718 25.477 40.629 1.00 27.87 667 LYS A C 1
ATOM 4918 O O . LYS A 1 667 ? 36.993 26.098 39.847 1.00 25.44 667 LYS A O 1
ATOM 4924 N N . THR A 1 668 ? 39.000 25.773 40.801 1.00 28.65 668 THR A N 1
ATOM 4925 C CA . THR A 1 668 ? 39.625 26.886 40.095 1.00 31.32 668 THR A CA 1
ATOM 4926 C C . THR A 1 668 ? 39.962 26.610 38.623 1.00 32.80 668 THR A C 1
ATOM 4927 O O . THR A 1 668 ? 40.716 27.363 38.000 1.00 34.89 668 THR A O 1
ATOM 4931 N N . ARG A 1 669 ? 39.392 25.551 38.057 1.00 31.09 669 ARG A N 1
ATOM 4932 C CA . ARG A 1 669 ? 39.663 25.213 36.662 1.00 29.76 669 ARG A CA 1
ATOM 4933 C C . ARG A 1 669 ? 38.385 25.164 35.840 1.00 28.42 669 ARG A C 1
ATOM 4934 O O . ARG A 1 669 ? 38.419 24.943 34.628 1.00 27.35 669 ARG A O 1
ATOM 4942 N N . LEU A 1 670 ? 37.263 25.388 36.514 1.00 26.37 670 LEU A N 1
ATOM 4943 C CA . LEU A 1 670 ? 35.949 25.359 35.885 1.00 25.38 670 LEU A CA 1
ATOM 4944 C C . LEU A 1 670 ? 35.806 26.209 34.623 1.00 25.36 670 LEU A C 1
ATOM 4945 O O . LEU A 1 670 ? 35.277 25.740 33.611 1.00 25.63 670 LEU A O 1
ATOM 4950 N N . GLN A 1 671 ? 36.279 27.448 34.677 1.00 26.00 671 GLN A N 1
ATOM 4951 C CA . GLN A 1 671 ? 36.165 28.348 33.534 1.00 27.24 671 GLN A CA 1
ATOM 4952 C C . GLN A 1 671 ? 36.896 27.889 32.273 1.00 25.86 671 GLN A C 1
ATOM 4953 O O . GLN A 1 671 ? 36.372 28.048 31.168 1.00 25.57 671 GLN A O 1
ATOM 4959 N N . GLU A 1 672 ? 38.100 27.344 32.429 1.00 22.75 672 GLU A N 1
ATOM 4960 C CA . GLU A 1 672 ? 38.872 26.868 31.282 1.00 24.71 672 GLU A CA 1
ATOM 4961 C C . GLU A 1 672 ? 38.192 25.676 30.620 1.00 23.57 672 GLU A C 1
ATOM 4962 O O . GLU A 1 672 ? 38.250 25.512 29.401 1.00 21.63 672 GLU A O 1
ATOM 4968 N N . ALA A 1 673 ? 37.567 24.836 31.436 1.00 23.64 673 ALA A N 1
ATOM 4969 C CA . ALA A 1 673 ? 36.885 23.658 30.929 1.00 23.36 673 ALA A CA 1
ATOM 4970 C C . ALA A 1 673 ? 35.640 24.091 30.186 1.00 24.27 673 ALA A C 1
ATOM 4971 O O . ALA A 1 673 ? 35.391 23.650 29.064 1.00 26.27 673 ALA A O 1
ATOM 4973 N N . THR A 1 674 ? 34.862 24.972 30.805 1.00 25.00 674 THR A N 1
ATOM 4974 C CA . THR A 1 674 ? 33.639 25.444 30.177 1.00 25.68 674 THR A CA 1
ATOM 4975 C C . THR A 1 674 ? 33.943 26.264 28.926 1.00 25.50 674 THR A C 1
ATOM 4976 O O . THR A 1 674 ? 33.156 26.303 27.981 1.00 27.07 674 THR A O 1
ATOM 4980 N N . LEU A 1 675 ? 35.094 26.914 28.917 1.00 24.61 675 LEU A N 1
ATOM 4981 C CA . LEU A 1 675 ? 35.482 27.710 27.769 1.00 25.52 675 LEU A CA 1
ATOM 4982 C C . LEU A 1 675 ? 35.757 26.746 26.613 1.00 25.51 675 LEU A C 1
ATOM 4983 O O . LEU A 1 675 ? 35.363 26.995 25.473 1.00 25.42 675 LEU A O 1
ATOM 4988 N N . LEU A 1 676 ? 36.411 25.627 26.921 1.00 25.50 676 LEU A N 1
ATOM 4989 C CA . LEU A 1 676 ? 36.741 24.620 25.915 1.00 24.92 676 LEU A CA 1
ATOM 4990 C C . LEU A 1 676 ? 35.482 24.012 25.284 1.00 25.62 676 LEU A C 1
ATOM 4991 O O . LEU A 1 676 ? 35.357 23.954 24.058 1.00 24.43 676 LEU A O 1
ATOM 4996 N N . LEU A 1 677 ? 34.545 23.571 26.116 1.00 25.42 677 LEU A N 1
ATOM 4997 C CA . LEU A 1 677 ? 33.320 22.978 25.600 1.00 26.65 677 LEU A CA 1
ATOM 4998 C C . LEU A 1 677 ? 32.563 23.963 24.716 1.00 28.93 677 LEU A C 1
ATOM 4999 O O . LEU A 1 677 ? 32.026 23.587 23.672 1.00 29.18 677 LEU A O 1
ATOM 5004 N N . GLU A 1 678 ? 32.523 25.225 25.133 1.00 29.85 678 GLU A N 1
ATOM 5005 C CA . GLU A 1 678 ? 31.836 26.255 24.363 1.00 30.01 678 GLU A CA 1
ATOM 5006 C C . GLU A 1 678 ? 32.463 26.468 22.989 1.00 30.32 678 GLU A C 1
ATOM 5007 O O . GLU A 1 678 ? 31.754 26.608 21.996 1.00 30.66 678 GLU A O 1
ATOM 5013 N N . GLU A 1 679 ? 33.790 26.491 22.931 1.00 31.07 679 GLU A N 1
ATOM 5014 C CA . GLU A 1 679 ? 34.486 26.683 21.662 1.00 32.69 679 GLU A CA 1
ATOM 5015 C C . GLU A 1 679 ? 34.249 25.503 20.727 1.00 31.89 679 GLU A C 1
ATOM 5016 O O . GLU A 1 679 ? 34.573 25.571 19.541 1.00 32.22 679 GLU A O 1
ATOM 5022 N N . ARG A 1 680 ? 33.689 24.424 21.269 1.00 30.25 680 ARG A N 1
ATOM 5023 C CA . ARG A 1 680 ? 33.392 23.231 20.484 1.00 28.88 680 ARG A CA 1
ATOM 5024 C C . ARG A 1 680 ? 31.902 23.163 20.165 1.00 27.44 680 ARG A C 1
ATOM 5025 O O . ARG A 1 680 ? 31.432 22.183 19.589 1.00 28.86 680 ARG A O 1
ATOM 5033 N N . GLY A 1 681 ? 31.168 24.206 20.550 1.00 26.03 681 GLY A N 1
ATOM 5034 C CA . GLY A 1 681 ? 29.733 24.256 20.317 1.00 22.66 681 GLY A CA 1
ATOM 5035 C C . GLY A 1 681 ? 28.993 23.081 20.937 1.00 21.67 681 GLY A C 1
ATOM 5036 O O . GLY A 1 681 ? 27.976 22.624 20.411 1.00 21.67 681 GLY A O 1
ATOM 5037 N N . LEU A 1 682 ? 29.496 22.595 22.067 1.00 19.65 682 LEU A N 1
ATOM 5038 C CA . LEU A 1 682 ? 28.891 21.451 22.738 1.00 18.73 682 LEU A CA 1
ATOM 5039 C C . LEU A 1 682 ? 27.970 21.812 23.898 1.00 19.07 682 LEU A C 1
ATOM 5040 O O . LEU A 1 682 ? 28.332 22.598 24.775 1.00 19.62 682 LEU A O 1
ATOM 5045 N N . PRO A 1 683 ? 26.754 21.245 23.912 1.00 19.46 683 PRO A N 1
ATOM 5046 C CA . PRO A 1 683 ? 25.829 21.546 25.007 1.00 18.37 683 PRO A CA 1
ATOM 5047 C C . PRO A 1 683 ? 26.458 20.940 26.250 1.00 19.57 683 PRO A C 1
ATOM 5048 O O . PRO A 1 683 ? 27.090 19.885 26.168 1.00 18.07 683 PRO A O 1
ATOM 5052 N N . TYR A 1 684 ? 26.313 21.606 27.387 1.00 20.06 684 TYR A N 1
ATOM 5053 C CA . TYR A 1 684 ? 26.884 21.095 28.628 1.00 22.37 684 TYR A CA 1
ATOM 5054 C C . TYR A 1 684 ? 26.158 21.705 29.812 1.00 24.86 684 TYR A C 1
ATOM 5055 O O . TYR A 1 684 ? 25.371 22.642 29.656 1.00 25.63 684 TYR A O 1
ATOM 5064 N N . ARG A 1 685 ? 26.426 21.164 30.996 1.00 27.22 685 ARG A N 1
ATOM 5065 C CA . ARG A 1 685 ? 25.812 21.657 32.223 1.00 27.72 685 ARG A CA 1
ATOM 5066 C C . ARG A 1 685 ? 26.661 21.374 33.446 1.00 26.37 685 ARG A C 1
ATOM 5067 O O . ARG A 1 685 ? 27.357 20.359 33.523 1.00 26.32 685 ARG A O 1
ATOM 5075 N N . VAL A 1 686 ? 26.595 22.291 34.402 1.00 25.53 686 VAL A N 1
ATOM 5076 C CA . VAL A 1 686 ? 27.308 22.152 35.659 1.00 24.49 686 VAL A CA 1
ATOM 5077 C C . VAL A 1 686 ? 26.270 21.626 36.649 1.00 22.86 686 VAL A C 1
ATOM 5078 O O . VAL A 1 686 ? 25.523 22.399 37.242 1.00 23.99 686 VAL A O 1
ATOM 5082 N N . LEU A 1 687 ? 26.234 20.308 36.817 1.00 20.41 687 LEU A N 1
ATOM 5083 C CA . LEU A 1 687 ? 25.273 19.655 37.702 1.00 18.90 687 LEU A CA 1
ATOM 5084 C C . LEU A 1 687 ? 25.446 19.907 39.192 1.00 19.11 687 LEU A C 1
ATOM 5085 O O . LEU A 1 687 ? 24.450 20.065 39.902 1.00 19.80 687 LEU A O 1
ATOM 5090 N N . GLY A 1 688 ? 26.694 19.924 39.665 1.00 18.24 688 GLY A N 1
ATOM 5091 C CA . GLY A 1 688 ? 26.958 20.149 41.080 1.00 17.69 688 GLY A CA 1
ATOM 5092 C C . GLY A 1 688 ? 28.381 19.811 41.504 1.00 18.35 688 GLY A C 1
ATOM 5093 O O . GLY A 1 688 ? 29.340 20.150 40.807 1.00 19.60 688 GLY A O 1
ATOM 5094 N N . GLU A 1 689 ? 28.530 19.151 42.650 1.00 17.57 689 GLU A N 1
ATOM 5095 C CA . GLU A 1 689 ? 29.853 18.775 43.145 1.00 20.03 689 GLU A CA 1
ATOM 5096 C C . GLU A 1 689 ? 29.890 17.386 43.777 1.00 19.48 689 GLU A C 1
ATOM 5097 O O . GLU A 1 689 ? 28.851 16.778 44.039 1.00 20.37 689 GLU A O 1
ATOM 5103 N N . THR A 1 690 ? 31.098 16.892 44.024 1.00 17.37 690 THR A N 1
ATOM 5104 C CA . THR A 1 690 ? 31.272 15.578 44.628 1.00 16.75 690 THR A CA 1
ATOM 5105 C C . THR A 1 690 ? 31.414 15.714 46.132 1.00 17.71 690 THR A C 1
ATOM 5106 O O . THR A 1 690 ? 31.594 16.820 46.650 1.00 18.15 690 THR A O 1
ATOM 5110 N N . GLY A 1 691 ? 31.332 14.584 46.828 1.00 16.85 691 GLY A N 1
ATOM 5111 C CA . GLY A 1 691 ? 31.481 14.593 48.268 1.00 15.43 691 GLY A CA 1
ATOM 5112 C C . GLY A 1 691 ? 30.337 13.961 49.031 1.00 15.83 691 GLY A C 1
ATOM 5113 O O . GLY A 1 691 ? 29.231 13.796 48.508 1.00 13.84 691 GLY A O 1
ATOM 5114 N N . GLY A 1 692 ? 30.621 13.597 50.278 1.00 13.74 692 GLY A N 1
ATOM 5115 C CA . GLY A 1 692 ? 29.612 13.011 51.137 1.00 13.81 692 GLY A CA 1
ATOM 5116 C C . GLY A 1 692 ? 29.378 11.532 50.947 1.00 15.62 692 GLY A C 1
ATOM 5117 O O . GLY A 1 692 ? 29.995 10.899 50.093 1.00 16.52 692 GLY A O 1
ATOM 5118 N N . LYS A 1 693 ? 28.475 10.981 51.753 1.00 16.42 693 LYS A N 1
ATOM 5119 C CA . LYS A 1 693 ? 28.147 9.569 51.679 1.00 16.35 693 LYS A CA 1
ATOM 5120 C C . LYS A 1 693 ? 26.733 9.365 51.166 1.00 16.06 693 LYS A C 1
ATOM 5121 O O . LYS A 1 693 ? 26.010 8.479 51.623 1.00 14.08 693 LYS A O 1
ATOM 5127 N N . SER A 1 694 ? 26.345 10.205 50.214 1.00 15.25 694 SER A N 1
ATOM 5128 C CA . SER A 1 694 ? 25.031 10.104 49.597 1.00 16.25 694 SER A CA 1
ATOM 5129 C C . SER A 1 694 ? 25.054 10.606 48.169 1.00 14.81 694 SER A C 1
ATOM 5130 O O . SER A 1 694 ? 25.964 11.323 47.760 1.00 14.51 694 SER A O 1
ATOM 5133 N N . LEU A 1 695 ? 24.058 10.185 47.406 1.00 13.25 695 LEU A N 1
ATOM 5134 C CA . LEU A 1 695 ? 23.878 10.674 46.053 1.00 11.51 695 LEU A CA 1
ATOM 5135 C C . LEU A 1 695 ? 22.620 11.509 46.276 1.00 10.98 695 LEU A C 1
ATOM 5136 O O . LEU A 1 695 ? 21.594 10.981 46.715 1.00 10.54 695 LEU A O 1
ATOM 5141 N N . THR A 1 696 ? 22.711 12.809 46.020 1.00 11.02 696 THR A N 1
ATOM 5142 C CA . THR A 1 696 ? 21.587 13.716 46.221 1.00 11.01 696 THR A CA 1
ATOM 5143 C C . THR A 1 696 ? 21.251 14.445 44.921 1.00 11.72 696 THR A C 1
ATOM 5144 O O . THR A 1 696 ? 22.118 15.072 44.305 1.00 11.24 696 THR A O 1
ATOM 5148 N N . VAL A 1 697 ? 19.988 14.368 44.510 1.00 10.37 697 VAL A N 1
ATOM 5149 C CA . VAL A 1 697 ? 19.568 14.985 43.261 1.00 11.69 697 VAL A CA 1
ATOM 5150 C C . VAL A 1 697 ? 18.385 15.931 43.406 1.00 13.61 697 VAL A C 1
ATOM 5151 O O . VAL A 1 697 ? 17.276 15.509 43.742 1.00 13.59 697 VAL A O 1
ATOM 5155 N N . LEU A 1 698 ? 18.620 17.212 43.146 1.00 14.55 698 LEU A N 1
ATOM 5156 C CA . LEU A 1 698 ? 17.550 18.189 43.228 1.00 16.07 698 LEU A CA 1
ATOM 5157 C C . LEU A 1 698 ? 16.832 18.217 41.886 1.00 17.41 698 LEU A C 1
ATOM 5158 O O . LEU A 1 698 ? 17.465 18.294 40.832 1.00 17.65 698 LEU A O 1
ATOM 5163 N N . THR A 1 699 ? 15.508 18.111 41.935 1.00 19.59 699 THR A N 1
ATOM 5164 C CA . THR A 1 699 ? 14.672 18.154 40.737 1.00 20.75 699 THR A CA 1
ATOM 5165 C C . THR A 1 699 ? 13.661 19.265 40.997 1.00 21.66 699 THR A C 1
ATOM 5166 O O . THR A 1 699 ? 13.492 19.704 42.134 1.00 21.19 699 THR A O 1
ATOM 5170 N N . PRO A 1 700 ? 12.967 19.728 39.949 1.00 23.09 700 PRO A N 1
ATOM 5171 C CA . PRO A 1 700 ? 11.979 20.793 40.148 1.00 23.35 700 PRO A CA 1
ATOM 5172 C C . PRO A 1 700 ? 10.881 20.366 41.131 1.00 24.47 700 PRO A C 1
ATOM 5173 O O . PRO A 1 700 ? 10.142 21.205 41.649 1.00 24.37 700 PRO A O 1
ATOM 5177 N N . GLY A 1 701 ? 10.785 19.063 41.389 1.00 23.60 701 GLY A N 1
ATOM 5178 C CA . GLY A 1 701 ? 9.762 18.567 42.292 1.00 23.01 701 GLY A CA 1
ATOM 5179 C C . GLY A 1 701 ? 10.236 18.115 43.660 1.00 23.21 701 GLY A C 1
ATOM 5180 O O . GLY A 1 701 ? 9.501 17.447 44.384 1.00 24.29 701 GLY A O 1
ATOM 5181 N N . GLY A 1 702 ? 11.462 18.469 44.021 1.00 23.76 702 GLY A N 1
ATOM 5182 C CA . GLY A 1 702 ? 11.979 18.074 45.317 1.00 21.53 702 GLY A CA 1
ATOM 5183 C C . GLY A 1 702 ? 13.305 17.353 45.198 1.00 21.66 702 GLY A C 1
ATOM 5184 O O . GLY A 1 702 ? 13.818 17.149 44.099 1.00 22.62 702 GLY A O 1
ATOM 5185 N N . VAL A 1 703 ? 13.850 16.952 46.339 1.00 20.59 703 VAL A N 1
ATOM 5186 C CA . VAL A 1 703 ? 15.129 16.264 46.397 1.00 18.69 703 VAL A CA 1
ATOM 5187 C C . VAL A 1 703 ? 15.010 14.748 46.487 1.00 19.00 703 VAL A C 1
ATOM 5188 O O . VAL A 1 703 ? 14.285 14.212 47.320 1.00 20.59 703 VAL A O 1
ATOM 5192 N N . LEU A 1 704 ? 15.728 14.063 45.610 1.00 18.37 704 LEU A N 1
ATOM 5193 C CA . LEU A 1 704 ? 15.748 12.609 45.606 1.00 16.91 704 LEU A CA 1
ATOM 5194 C C . LEU A 1 704 ? 17.065 12.285 46.300 1.00 16.76 704 LEU A C 1
ATOM 5195 O O . LEU A 1 704 ? 18.066 12.957 46.055 1.00 17.30 704 LEU A O 1
ATOM 5200 N N . GLU A 1 705 ? 17.073 11.274 47.163 1.00 16.23 705 GLU A N 1
ATOM 5201 C CA . GLU A 1 705 ? 18.285 10.925 47.890 1.00 17.08 705 GLU A CA 1
ATOM 5202 C C . GLU A 1 705 ? 18.480 9.447 48.211 1.00 15.60 705 GLU A C 1
ATOM 5203 O O . GLU A 1 705 ? 17.542 8.738 48.555 1.00 14.20 705 GLU A O 1
ATOM 5209 N N . TRP A 1 706 ? 19.725 8.999 48.102 1.00 16.08 706 TRP A N 1
ATOM 5210 C CA . TRP A 1 706 ? 20.098 7.616 48.397 1.00 15.19 706 TRP A CA 1
ATOM 5211 C C . TRP A 1 706 ? 21.428 7.624 49.146 1.00 15.91 706 TRP A C 1
ATOM 5212 O O . TRP A 1 706 ? 22.290 8.473 48.886 1.00 14.58 706 TRP A O 1
ATOM 5223 N N . SER A 1 707 ? 21.599 6.692 50.076 1.00 14.65 707 SER A N 1
ATOM 5224 C CA . SER A 1 707 ? 22.860 6.602 50.792 1.00 15.65 707 SER A CA 1
ATOM 5225 C C . SER A 1 707 ? 23.758 5.787 49.860 1.00 16.10 707 SER A C 1
ATOM 5226 O O . SER A 1 707 ? 23.264 4.991 49.061 1.00 18.14 707 SER A O 1
ATOM 5229 N N . LEU A 1 708 ? 25.067 5.979 49.934 1.00 16.91 708 LEU A N 1
ATOM 5230 C CA . LEU A 1 708 ? 25.949 5.213 49.058 1.00 17.18 708 LEU A CA 1
ATOM 5231 C C . LEU A 1 708 ? 25.853 3.742 49.428 1.00 16.88 708 LEU A C 1
ATOM 5232 O O . LEU A 1 708 ? 26.078 2.864 48.601 1.00 17.58 708 LEU A O 1
ATOM 5237 N N . GLU A 1 709 ? 25.499 3.477 50.677 1.00 18.35 709 GLU A N 1
ATOM 5238 C CA . GLU A 1 709 ? 25.361 2.100 51.142 1.00 20.50 709 GLU A CA 1
ATOM 5239 C C . GLU A 1 709 ? 24.289 1.321 50.382 1.00 16.66 709 GLU A C 1
ATOM 5240 O O . GLU A 1 709 ? 24.559 0.241 49.867 1.00 16.22 709 GLU A O 1
ATOM 5246 N N . GLU A 1 710 ? 23.078 1.869 50.319 1.00 15.32 710 GLU A N 1
ATOM 5247 C CA . GLU A 1 710 ? 21.978 1.192 49.637 1.00 16.29 710 GLU A CA 1
ATOM 5248 C C . GLU A 1 710 ? 22.194 1.037 48.141 1.00 15.86 710 GLU A C 1
ATOM 5249 O O . GLU A 1 710 ? 21.732 0.064 47.551 1.00 15.87 710 GLU A O 1
ATOM 5255 N N . LEU A 1 711 ? 22.896 1.990 47.532 1.00 16.01 711 LEU A N 1
ATOM 5256 C CA . LEU A 1 711 ? 23.184 1.925 46.105 1.00 16.00 711 LEU A CA 1
ATOM 5257 C C . LEU A 1 711 ? 24.175 0.786 45.898 1.00 17.71 711 LEU A C 1
ATOM 5258 O O . LEU A 1 711 ? 24.024 -0.056 45.008 1.00 17.13 711 LEU A O 1
ATOM 5263 N N . LEU A 1 712 ? 25.181 0.767 46.760 1.00 19.96 712 LEU A N 1
ATOM 5264 C CA . LEU A 1 712 ? 26.228 -0.237 46.722 1.00 20.70 712 LEU A CA 1
ATOM 5265 C C . LEU A 1 712 ? 25.713 -1.666 46.929 1.00 21.19 712 LEU A C 1
ATOM 5266 O O . LEU A 1 712 ? 26.021 -2.551 46.132 1.00 22.00 712 LEU A O 1
ATOM 5271 N N . SER A 1 713 ? 24.926 -1.907 47.975 1.00 20.77 713 SER A N 1
ATOM 5272 C CA . SER A 1 713 ? 24.448 -3.270 48.211 1.00 20.74 713 SER A CA 1
ATOM 5273 C C . SER A 1 713 ? 23.524 -3.750 47.104 1.00 19.88 713 SER A C 1
ATOM 5274 O O . SER A 1 713 ? 23.578 -4.912 46.695 1.00 19.46 713 SER A O 1
ATOM 5277 N N . ALA A 1 714 ? 22.687 -2.851 46.604 1.00 20.17 714 ALA A N 1
ATOM 5278 C CA . ALA A 1 714 ? 21.762 -3.208 45.531 1.00 19.61 714 ALA A CA 1
ATOM 5279 C C . ALA A 1 714 ? 22.524 -3.611 44.263 1.00 17.50 714 ALA A C 1
ATOM 5280 O O . ALA A 1 714 ? 22.150 -4.550 43.572 1.00 16.59 714 ALA A O 1
ATOM 5282 N N . TRP A 1 715 ? 23.606 -2.894 43.986 1.00 17.73 715 TRP A N 1
ATOM 5283 C CA . TRP A 1 715 ? 24.445 -3.118 42.813 1.00 17.18 715 TRP A CA 1
ATOM 5284 C C . TRP A 1 715 ? 25.384 -4.317 42.922 1.00 18.45 715 TRP A C 1
ATOM 5285 O O . TRP A 1 715 ? 25.666 -4.977 41.926 1.00 19.92 715 TRP A O 1
ATOM 5296 N N . LYS A 1 716 ? 25.862 -4.594 44.130 1.00 20.14 716 LYS A N 1
ATOM 5297 C CA . LYS A 1 716 ? 26.815 -5.674 44.362 1.00 22.55 716 LYS A CA 1
ATOM 5298 C C . LYS A 1 716 ? 26.279 -7.104 44.409 1.00 22.77 716 LYS A C 1
ATOM 5299 O O . LYS A 1 716 ? 26.941 -8.022 43.931 1.00 23.06 716 LYS A O 1
ATOM 5305 N N . ALA A 1 717 ? 25.080 -7.289 44.954 1.00 22.55 717 ALA A N 1
ATOM 5306 C CA . ALA A 1 717 ? 24.489 -8.621 45.113 1.00 23.26 717 ALA A CA 1
ATOM 5307 C C . ALA A 1 717 ? 24.041 -9.472 43.912 1.00 24.33 717 ALA A C 1
ATOM 5308 O O . ALA A 1 717 ? 24.360 -10.656 43.850 1.00 25.62 717 ALA A O 1
ATOM 5310 N N . PRO A 1 718 ? 23.293 -8.890 42.955 1.00 24.55 718 PRO A N 1
ATOM 5311 C CA . PRO A 1 718 ? 22.783 -9.588 41.762 1.00 23.42 718 PRO A CA 1
ATOM 5312 C C . PRO A 1 718 ? 23.624 -10.673 41.091 1.00 24.55 718 PRO A C 1
ATOM 5313 O O . PRO A 1 718 ? 23.291 -11.851 41.173 1.00 24.13 718 PRO A O 1
ATOM 5317 N N . LEU A 1 719 ? 24.698 -10.291 40.412 1.00 25.98 719 LEU A N 1
ATOM 5318 C CA . LEU A 1 719 ? 25.520 -11.284 39.734 1.00 27.96 719 LEU A CA 1
ATOM 5319 C C . LEU A 1 719 ? 26.345 -12.174 40.640 1.00 29.15 719 LEU A C 1
ATOM 5320 O O . LEU A 1 719 ? 26.732 -13.270 40.242 1.00 28.44 719 LEU A O 1
ATOM 5325 N N . ARG A 1 720 ? 26.628 -11.710 41.852 1.00 31.33 720 ARG A N 1
ATOM 5326 C CA . ARG A 1 720 ? 27.422 -12.508 42.769 1.00 33.03 720 ARG A CA 1
ATOM 5327 C C . ARG A 1 720 ? 26.681 -13.768 43.180 1.00 35.07 720 ARG A C 1
ATOM 5328 O O . ARG A 1 720 ? 27.277 -14.840 43.243 1.00 37.09 720 ARG A O 1
ATOM 5336 N N . GLU A 1 721 ? 25.388 -13.655 43.466 1.00 37.04 721 GLU A N 1
ATOM 5337 C CA . GLU A 1 721 ? 24.631 -14.840 43.851 1.00 39.11 721 GLU A CA 1
ATOM 5338 C C . GLU A 1 721 ? 24.382 -15.718 42.635 1.00 38.63 721 GLU A C 1
ATOM 5339 O O . GLU A 1 721 ? 24.538 -16.935 42.708 1.00 38.59 721 GLU A O 1
ATOM 5345 N N . VAL A 1 722 ? 24.016 -15.102 41.512 1.00 37.06 722 VAL A N 1
ATOM 5346 C CA . VAL A 1 722 ? 23.773 -15.853 40.286 1.00 35.85 722 VAL A CA 1
ATOM 5347 C C . VAL A 1 722 ? 24.973 -16.732 39.952 1.00 36.60 722 VAL A C 1
ATOM 5348 O O . VAL A 1 722 ? 24.817 -17.903 39.616 1.00 35.84 722 VAL A O 1
ATOM 5352 N N . LEU A 1 723 ? 26.170 -16.159 40.058 1.00 37.91 723 LEU A N 1
ATOM 5353 C CA . LEU A 1 723 ? 27.402 -16.877 39.757 1.00 38.27 723 LEU A CA 1
ATOM 5354 C C . LEU A 1 723 ? 27.836 -17.782 40.904 1.00 40.97 723 LEU A C 1
ATOM 5355 O O . LEU A 1 723 ? 28.216 -18.928 40.685 1.00 41.92 723 LEU A O 1
ATOM 5360 N N . ASP A 1 724 ? 27.788 -17.266 42.127 1.00 44.15 724 ASP A N 1
ATOM 5361 C CA . ASP A 1 724 ? 28.194 -18.049 43.288 1.00 47.56 724 ASP A CA 1
ATOM 5362 C C . ASP A 1 724 ? 27.017 -18.352 44.216 1.00 50.20 724 ASP A C 1
ATOM 5363 O O . ASP A 1 724 ? 27.093 -18.123 45.424 1.00 51.16 724 ASP A O 1
ATOM 5368 N N . GLY A 1 725 ? 25.932 -18.869 43.648 1.00 52.48 725 GLY A N 1
ATOM 5369 C CA . GLY A 1 725 ? 24.763 -19.201 44.446 1.00 54.80 725 GLY A CA 1
ATOM 5370 C C . GLY A 1 725 ? 23.878 -20.252 43.794 1.00 55.62 725 GLY A C 1
ATOM 5371 O O . GLY A 1 725 ? 24.388 -21.031 42.957 1.00 56.75 725 GLY A O 1
#

InterPro domains:
  IPR010074 Phosphoribosylformylglycinamidine subunit PurL [MF_00420] (1-725)
  IPR010074 Phosphoribosylformylglycinamidine subunit PurL [NF002290] (12-722)
  IPR010074 Phosphoribosylformylglycinamidine subunit PurL [PIRSF001587] (5-724)
  IPR010074 Phosphoribosylformylglycinamidine subunit PurL [PTHR43555] (5-723)
  IPR010074 Phosphoribosylformylglycinamidine subunit PurL [TIGR01736] (12-722)
  IPR010918 PurM-like, C-terminal domain [PF02769] (204-344)
  IPR010918 PurM-like, C-terminal domain [PF02769] (559-693)
  IPR016188 PurM-like, N-terminal domain [PF00586] (66-180)
  IPR016188 PurM-like, N-terminal domain [PF00586] (429-545)
  IPR036676 PurM-like, C-terminal domain superfamily [G3DSA:3.90.650.10] (9-363)
  IPR036676 PurM-like, C-terminal domain superfamily [G3DSA:3.90.650.10] (553-725)
  IPR036676 PurM-like, C-terminal domain superfamily [SSF56042] (191-414)
  IPR036676 PurM-like, C-terminal domain superfamily [SSF56042] (556-723)
  IPR036921 PurM-like, N-terminal domain superfamily [G3DSA:3.30.1330.10] (37-185)
  IPR036921 PurM-like, N-terminal domain superfamily [G3DSA:3.30.1330.10] (370-552)
  IPR036921 PurM-like, N-terminal domain superfamily [SSF55326] (7-186)
  IPR036921 PurM-like, N-terminal domain superfamily [SSF55326] (381-548)
  IPR041609 Phosphoribosylformylglycinamidine synthase, linker domain [PF18072] (6-45)

B-factor: mean 25.34, std 12.35, range [2.19, 121.18]

Solvent-accessible surface area: 25046 Å² total

Radius of gyration: 26.0 Å; Cα contacts (8 Å, |Δi|>4): 1744; chains: 1; bounding box: 67×74×66 Å